Protein AF-0000000066499337 (afdb_homodimer)

Structure (mmCIF, N/CA/C/O backbone):
data_AF-0000000066499337-model_v1
#
loop_
_entity.id
_entity.type
_entity.pdbx_description
1 polymer 'Arginase/agmatinase/formiminoglutamase family protein'
#
loop_
_atom_site.group_PDB
_atom_site.id
_atom_site.type_symbol
_atom_site.label_atom_id
_atom_site.label_alt_id
_atom_site.label_comp_id
_atom_site.label_asym_id
_atom_site.label_entity_id
_atom_site.label_seq_id
_atom_site.pdbx_PDB_ins_code
_atom_site.Cartn_x
_atom_site.Cartn_y
_atom_site.Cartn_z
_atom_site.occupancy
_atom_site.B_iso_or_equiv
_atom_site.auth_seq_id
_atom_site.auth_comp_id
_atom_site.auth_asym_id
_atom_site.auth_atom_id
_atom_site.pdbx_PDB_model_num
ATOM 1 N N . MET A 1 1 ? 19.766 16.234 32.125 1 35.81 1 MET A N 1
ATOM 2 C CA . MET A 1 1 ? 18.812 16.875 31.219 1 35.81 1 MET A CA 1
ATOM 3 C C . MET A 1 1 ? 17.734 15.891 30.781 1 35.81 1 MET A C 1
ATOM 5 O O . MET A 1 1 ? 18.047 14.789 30.328 1 35.81 1 MET A O 1
ATOM 9 N N . ASP A 1 2 ? 16.547 15.922 31.297 1 52.47 2 ASP A N 1
ATOM 10 C CA . ASP A 1 2 ? 15.516 14.898 31.172 1 52.47 2 ASP A CA 1
ATOM 11 C C . ASP A 1 2 ? 15.289 14.531 29.703 1 52.47 2 ASP A C 1
ATOM 13 O O . ASP A 1 2 ? 15.234 15.406 28.844 1 52.47 2 ASP A O 1
ATOM 17 N N . LYS A 1 3 ? 15.57 13.406 29.266 1 74.75 3 LYS A N 1
ATOM 18 C CA . LYS A 1 3 ? 15.547 12.875 27.906 1 74.75 3 LYS A CA 1
ATOM 19 C C . LYS A 1 3 ? 14.211 13.156 27.234 1 74.75 3 LYS A C 1
ATOM 21 O O . LYS A 1 3 ? 13.148 12.914 27.812 1 74.75 3 LYS A O 1
ATOM 26 N N . GLU A 1 4 ? 14.125 14.164 26.219 1 89.94 4 GLU A N 1
ATOM 27 C CA . GLU A 1 4 ? 12.945 14.469 25.422 1 89.94 4 GLU A CA 1
ATOM 28 C C . GLU A 1 4 ? 12.148 13.203 25.109 1 89.94 4 GLU A C 1
ATOM 30 O O . GLU A 1 4 ? 12.719 12.195 24.688 1 89.94 4 GLU A O 1
ATOM 35 N N . LYS A 1 5 ? 10.898 13.242 25.531 1 96.12 5 LYS A N 1
ATOM 36 C CA . LYS A 1 5 ? 10.016 12.102 25.312 1 96.12 5 LYS A CA 1
ATOM 37 C C . LYS A 1 5 ? 9.219 12.273 24.016 1 96.12 5 LYS A C 1
ATOM 39 O O . LYS A 1 5 ? 8.414 13.203 23.891 1 96.12 5 LYS A O 1
ATOM 44 N N . THR A 1 6 ? 9.5 11.438 23.047 1 98 6 THR A N 1
ATOM 45 C CA . THR A 1 6 ? 8.758 11.391 21.797 1 98 6 THR A CA 1
ATOM 46 C C . THR A 1 6 ? 7.82 10.188 21.766 1 98 6 THR A C 1
ATOM 48 O O . THR A 1 6 ? 8.203 9.094 22.188 1 98 6 THR A O 1
ATOM 51 N N . ILE A 1 7 ? 6.543 10.367 21.328 1 98.62 7 ILE A N 1
ATOM 52 C CA . ILE A 1 7 ? 5.633 9.234 21.172 1 98.62 7 ILE A CA 1
ATOM 53 C C . ILE A 1 7 ? 5.078 9.195 19.75 1 98.62 7 ILE A C 1
ATOM 55 O O . ILE A 1 7 ? 5.105 10.203 19.047 1 98.62 7 ILE A O 1
ATOM 59 N N . ARG A 1 8 ? 4.656 8.07 19.375 1 98.75 8 ARG A N 1
ATOM 60 C CA . ARG A 1 8 ? 3.9 7.855 18.141 1 98.75 8 ARG A CA 1
ATOM 61 C C . ARG A 1 8 ? 2.432 7.578 18.438 1 98.75 8 ARG A C 1
ATOM 63 O O . ARG A 1 8 ? 2.111 6.887 19.406 1 98.75 8 ARG A O 1
ATOM 70 N N . ILE A 1 9 ? 1.599 8.156 17.656 1 98.94 9 ILE A N 1
ATOM 71 C CA . ILE A 1 9 ? 0.161 7.965 17.812 1 98.94 9 ILE A CA 1
ATOM 72 C C . ILE A 1 9 ? -0.431 7.434 16.5 1 98.94 9 ILE A C 1
ATOM 74 O O . ILE A 1 9 ? -0.184 7.992 15.43 1 98.94 9 ILE A O 1
ATOM 78 N N . LEU A 1 10 ? -1.048 6.316 16.594 1 98.88 10 LEU A N 1
ATOM 79 C CA . LEU A 1 10 ? -1.929 5.863 15.516 1 98.88 10 LEU A CA 1
ATOM 80 C C . LEU A 1 10 ? -3.352 6.363 15.734 1 98.88 10 LEU A C 1
ATOM 82 O O . LEU A 1 10 ? -3.994 6.012 16.719 1 98.88 10 LEU A O 1
ATOM 86 N N . TYR A 1 11 ? -3.83 7.215 14.859 1 98.94 11 TYR A N 1
ATOM 87 C CA . TYR A 1 11 ? -5.125 7.867 14.992 1 98.94 11 TYR A CA 1
ATOM 88 C C . TYR A 1 11 ? -5.992 7.609 13.766 1 98.94 11 TYR A C 1
ATOM 90 O O . TYR A 1 11 ? -6.137 8.484 12.906 1 98.94 11 TYR A O 1
ATOM 98 N N . PRO A 1 12 ? -6.648 6.395 13.68 1 98.81 12 PRO A N 1
ATOM 99 C CA . PRO A 1 12 ? -7.316 5.953 12.453 1 98.81 12 PRO A CA 1
ATOM 100 C C . PRO A 1 12 ? -8.695 6.578 12.273 1 98.81 12 PRO A C 1
ATOM 102 O O . PRO A 1 12 ? -9.656 5.875 11.945 1 98.81 12 PRO A O 1
ATOM 105 N N . GLN A 1 13 ? -8.773 7.879 12.516 1 98.75 13 GLN A N 1
ATOM 106 C CA . GLN A 1 13 ? -10.039 8.594 12.406 1 98.75 13 GLN A CA 1
ATOM 107 C C . GLN A 1 13 ? -10.484 8.703 10.953 1 98.75 13 GLN A C 1
ATOM 109 O O . GLN A 1 13 ? -9.703 9.109 10.086 1 98.75 13 GLN A O 1
ATOM 114 N N . TRP A 1 14 ? -11.719 8.281 10.695 1 98.25 14 TRP A N 1
ATOM 115 C CA . TRP A 1 14 ? -12.258 8.297 9.344 1 98.25 14 TRP A CA 1
ATOM 116 C C . TRP A 1 14 ? -13.469 9.211 9.25 1 98.25 14 TRP A C 1
ATOM 118 O O . TRP A 1 14 ? -13.836 9.664 8.164 1 98.25 14 TRP A O 1
ATOM 128 N N . GLN A 1 15 ? -14 9.578 10.305 1 97.75 15 GLN A N 1
ATOM 129 C CA . GLN A 1 15 ? -15.305 10.227 10.414 1 97.75 15 GLN A CA 1
ATOM 130 C C . GLN A 1 15 ? -15.266 11.656 9.875 1 97.75 15 GLN A C 1
ATOM 132 O O . GLN A 1 15 ? -16.203 12.109 9.234 1 97.75 15 GLN A O 1
ATOM 137 N N . GLY A 1 16 ? -14.164 12.32 10.102 1 97.25 16 GLY A N 1
ATOM 138 C CA . GLY A 1 16 ? -14.07 13.711 9.672 1 97.25 16 GLY A CA 1
ATOM 139 C C . GLY A 1 16 ? -14.195 13.875 8.172 1 97.25 16 GLY A C 1
ATOM 140 O O . GLY A 1 16 ? -14.672 14.906 7.695 1 97.25 16 GLY A O 1
ATOM 141 N N . GLY A 1 17 ? -13.672 12.875 7.445 1 96.5 17 GLY A N 1
ATOM 142 C CA . GLY A 1 17 ? -13.75 12.891 5.992 1 96.5 17 GLY A CA 1
ATOM 143 C C . GLY A 1 17 ? -14.773 11.922 5.441 1 96.5 17 GLY A C 1
ATOM 144 O O . GLY A 1 17 ? -14.984 11.859 4.227 1 96.5 17 GLY A O 1
ATOM 145 N N . ASN A 1 18 ? -15.398 11.211 6.352 1 95.88 18 ASN A N 1
ATOM 146 C CA . ASN A 1 18 ? -16.375 10.188 5.98 1 95.88 18 ASN A CA 1
ATOM 147 C C . ASN A 1 18 ? -15.828 9.273 4.887 1 95.88 18 ASN A C 1
ATOM 149 O O . ASN A 1 18 ? -16.453 9.109 3.84 1 95.88 18 ASN A O 1
ATOM 153 N N . ASN A 1 19 ? -14.719 8.742 5.125 1 96.19 19 ASN A N 1
ATOM 154 C CA . ASN A 1 19 ? -14.047 7.836 4.199 1 96.19 19 ASN A CA 1
ATOM 155 C C . ASN A 1 19 ? -13.523 6.594 4.91 1 96.19 19 ASN A C 1
ATOM 157 O O . ASN A 1 19 ? -12.648 6.688 5.77 1 96.19 19 ASN A O 1
ATOM 161 N N . ARG A 1 20 ? -14.008 5.48 4.617 1 95.81 20 ARG A N 1
ATOM 162 C CA . ARG A 1 20 ? -13.75 4.246 5.348 1 95.81 20 ARG A CA 1
ATOM 163 C C . ARG A 1 20 ? -12.336 3.738 5.074 1 95.81 20 ARG A C 1
ATOM 165 O O . ARG A 1 20 ? -11.875 2.787 5.711 1 95.81 20 ARG A O 1
ATOM 172 N N . LEU A 1 21 ? -11.617 4.402 4.125 1 97.19 21 LEU A N 1
ATOM 173 C CA . LEU A 1 21 ? -10.273 3.951 3.77 1 97.19 21 LEU A CA 1
ATOM 174 C C . LEU A 1 21 ? -9.234 4.547 4.715 1 97.19 21 LEU A C 1
ATOM 176 O O . LEU A 1 21 ? -8.094 4.078 4.762 1 97.19 21 LEU A O 1
ATOM 180 N N . TYR A 1 22 ? -9.562 5.516 5.496 1 98.5 22 TYR A N 1
ATOM 181 C CA . TYR A 1 22 ? -8.617 6.25 6.324 1 98.5 22 TYR A CA 1
ATOM 182 C C . TYR A 1 22 ? -7.965 5.336 7.355 1 98.5 22 TYR A C 1
ATOM 184 O O . TYR A 1 22 ? -6.758 5.414 7.59 1 98.5 22 TYR A O 1
ATOM 192 N N . PRO A 1 23 ? -8.734 4.434 7.98 1 98.56 23 PRO A N 1
ATOM 193 C CA . PRO A 1 23 ? -8.094 3.584 8.984 1 98.56 23 PRO A CA 1
ATOM 194 C C . PRO A 1 23 ? -6.977 2.715 8.406 1 98.56 23 PRO A C 1
ATOM 196 O O . PRO A 1 23 ? -5.879 2.652 8.961 1 98.56 23 PRO A O 1
ATOM 199 N N . LEU A 1 24 ? -7.242 2.115 7.273 1 98.5 24 LEU A N 1
ATOM 200 C CA . LEU A 1 24 ? -6.188 1.339 6.629 1 98.5 24 LEU A CA 1
ATOM 201 C C . LEU A 1 24 ? -5.012 2.23 6.246 1 98.5 24 LEU A C 1
ATOM 203 O O . LEU A 1 24 ? -3.854 1.832 6.387 1 98.5 24 LEU A O 1
ATOM 207 N N . GLY A 1 25 ? -5.344 3.412 5.746 1 98.81 25 GLY A N 1
ATOM 208 C CA . GLY A 1 25 ? -4.301 4.359 5.387 1 98.81 25 GLY A CA 1
ATOM 209 C C . GLY A 1 25 ? -3.396 4.723 6.551 1 98.81 25 GLY A C 1
ATOM 210 O O . GLY A 1 25 ? -2.174 4.766 6.398 1 98.81 25 GLY A O 1
ATOM 211 N N . SER A 1 26 ? -3.977 4.965 7.707 1 98.81 26 SER A N 1
ATOM 212 C CA . SER A 1 26 ? -3.201 5.324 8.891 1 98.81 26 SER A CA 1
ATOM 213 C C . SER A 1 26 ? -2.324 4.16 9.344 1 98.81 26 SER A C 1
ATOM 215 O O . SER A 1 26 ? -1.16 4.359 9.703 1 98.81 26 SER A O 1
ATOM 217 N N . LYS A 1 27 ? -2.887 2.971 9.328 1 98.69 27 LYS A N 1
ATOM 218 C CA . LYS A 1 27 ? -2.127 1.791 9.727 1 98.69 27 LYS A CA 1
ATOM 219 C C . LYS A 1 27 ? -0.957 1.544 8.773 1 98.69 27 LYS A C 1
ATOM 221 O O . LYS A 1 27 ? 0.135 1.173 9.211 1 98.69 27 LYS A O 1
ATOM 226 N N . LEU A 1 28 ? -1.246 1.731 7.512 1 98.88 28 LEU A N 1
ATOM 227 C CA . LEU A 1 28 ? -0.189 1.527 6.527 1 98.88 28 LEU A CA 1
ATOM 228 C C . LEU A 1 28 ? 0.902 2.582 6.676 1 98.88 28 LEU A C 1
ATOM 230 O O . LEU A 1 28 ? 2.086 2.289 6.488 1 98.88 28 LEU A O 1
ATOM 234 N N . LEU A 1 29 ? 0.504 3.816 7.012 1 98.88 29 LEU A N 1
ATOM 235 C CA . LEU A 1 29 ? 1.485 4.855 7.301 1 98.88 29 LEU A CA 1
ATOM 236 C C . LEU A 1 29 ? 2.434 4.414 8.414 1 98.88 29 LEU A C 1
ATOM 238 O O . LEU A 1 29 ? 3.652 4.52 8.273 1 98.88 29 LEU A O 1
ATOM 242 N N . GLU A 1 30 ? 1.86 3.945 9.453 1 98.81 30 GLU A N 1
ATOM 243 C CA . GLU A 1 30 ? 2.654 3.492 10.594 1 98.81 30 GLU A CA 1
ATOM 244 C C . GLU A 1 30 ? 3.551 2.32 10.211 1 98.81 30 GLU A C 1
ATOM 246 O O . GLU A 1 30 ? 4.723 2.279 10.594 1 98.81 30 GLU A O 1
ATOM 251 N N . TRP A 1 31 ? 2.986 1.416 9.422 1 98.56 31 TRP A N 1
ATOM 252 C CA . TRP A 1 31 ? 3.715 0.221 9.008 1 98.56 31 TRP A CA 1
ATOM 253 C C . TRP A 1 31 ? 4.895 0.584 8.109 1 98.56 31 TRP A C 1
ATOM 255 O O . TRP A 1 31 ? 5.938 -0.069 8.156 1 98.56 31 TRP A O 1
ATOM 265 N N . LEU A 1 32 ? 4.742 1.604 7.305 1 98.69 32 LEU A N 1
ATOM 266 C CA . LEU A 1 32 ? 5.77 2.006 6.348 1 98.69 32 LEU A CA 1
ATOM 267 C C . LEU A 1 32 ? 6.82 2.887 7.016 1 98.69 32 LEU A C 1
ATOM 269 O O . LEU A 1 32 ? 7.91 3.078 6.477 1 98.69 32 LEU A O 1
ATOM 273 N N . ALA A 1 33 ? 6.465 3.502 8.164 1 98.62 33 ALA A N 1
ATOM 274 C CA . ALA A 1 33 ? 7.398 4.387 8.852 1 98.62 33 ALA A CA 1
ATOM 275 C C . ALA A 1 33 ? 8.586 3.607 9.406 1 98.62 33 ALA A C 1
ATOM 277 O O . ALA A 1 33 ? 8.484 2.402 9.648 1 98.62 33 ALA A O 1
ATOM 278 N N . PRO A 1 34 ? 9.727 4.277 9.625 1 97.94 34 PRO A N 1
ATOM 279 C CA . PRO A 1 34 ? 10.875 3.6 10.219 1 97.94 34 PRO A CA 1
ATOM 280 C C . PRO A 1 34 ? 10.547 2.936 11.555 1 97.94 34 PRO A C 1
ATOM 282 O O . PRO A 1 34 ? 9.812 3.504 12.367 1 97.94 34 PRO A O 1
ATOM 285 N N . GLU A 1 35 ? 11.047 1.742 11.641 1 95.19 35 GLU A N 1
ATOM 286 C CA . GLU A 1 35 ? 10.891 1.077 12.93 1 95.19 35 GLU A CA 1
ATOM 287 C C . GLU A 1 35 ? 11.453 1.93 14.062 1 95.19 35 GLU A C 1
ATOM 289 O O . GLU A 1 35 ? 12.461 2.621 13.891 1 95.19 35 GLU A O 1
ATOM 294 N N . SER A 1 36 ? 10.766 1.888 15.141 1 94.5 36 SER A N 1
ATOM 295 C CA . SER A 1 36 ? 11.148 2.713 16.281 1 94.5 36 SER A CA 1
ATOM 296 C C . SER A 1 36 ? 10.805 2.027 17.609 1 94.5 36 SER A C 1
ATOM 298 O O . SER A 1 36 ? 9.859 1.233 17.672 1 94.5 36 SER A O 1
ATOM 300 N N . LYS A 1 37 ? 11.586 2.238 18.625 1 94.56 37 LYS A N 1
ATOM 301 C CA . LYS A 1 37 ? 11.289 1.729 19.969 1 94.56 37 LYS A CA 1
ATOM 302 C C . LYS A 1 37 ? 10.367 2.676 20.719 1 94.56 37 LYS A C 1
ATOM 304 O O . LYS A 1 37 ? 9.977 2.395 21.859 1 94.56 37 LYS A O 1
ATOM 309 N N . LEU A 1 38 ? 10.023 3.758 20.031 1 96.12 38 LEU A N 1
ATOM 310 C CA . LEU A 1 38 ? 9.117 4.715 20.656 1 96.12 38 LEU A CA 1
ATOM 311 C C . LEU A 1 38 ? 7.773 4.066 20.969 1 96.12 38 LEU A C 1
ATOM 313 O O . LEU A 1 38 ? 7.328 3.172 20.25 1 96.12 38 LEU A O 1
ATOM 317 N N . LYS A 1 39 ? 7.219 4.602 22.062 1 97.25 39 LYS A N 1
ATOM 318 C CA . LYS A 1 39 ? 5.887 4.133 22.422 1 97.25 39 LYS A CA 1
ATOM 319 C C . LYS A 1 39 ? 4.867 4.492 21.344 1 97.25 39 LYS A C 1
ATOM 321 O O . LYS A 1 39 ? 4.789 5.648 20.922 1 97.25 39 LYS A O 1
ATOM 326 N N . LEU A 1 40 ? 4.133 3.535 20.797 1 98.56 40 LEU A N 1
ATOM 327 C CA . LEU A 1 40 ? 3.023 3.725 19.875 1 98.56 40 LEU A CA 1
ATOM 328 C C . LEU A 1 40 ? 1.687 3.596 20.609 1 98.56 40 LEU A C 1
ATOM 330 O O . LEU A 1 40 ? 1.408 2.568 21.219 1 98.56 40 LEU A O 1
ATOM 334 N N . ILE A 1 41 ? 0.889 4.594 20.531 1 98.75 41 ILE A N 1
ATOM 335 C CA . ILE A 1 41 ? -0.408 4.594 21.203 1 98.75 41 ILE A CA 1
ATOM 336 C C . ILE A 1 41 ? -1.521 4.75 20.172 1 98.75 41 ILE A C 1
ATOM 338 O O . ILE A 1 41 ? -1.453 5.625 19.297 1 98.75 41 ILE A O 1
ATOM 342 N N . THR A 1 42 ? -2.477 3.898 20.203 1 98.75 42 THR A N 1
ATOM 343 C CA . THR A 1 42 ? -3.619 3.986 19.297 1 98.75 42 THR A CA 1
ATOM 344 C C . THR A 1 42 ? -4.777 4.727 19.969 1 98.75 42 THR A C 1
ATOM 346 O O . THR A 1 42 ? -5.207 4.363 21.062 1 98.75 42 THR A O 1
ATOM 349 N N . ILE A 1 43 ? -5.211 5.789 19.375 1 98.81 43 ILE A N 1
ATOM 350 C CA . ILE A 1 43 ? -6.418 6.469 19.828 1 98.81 43 ILE A CA 1
ATOM 351 C C . ILE A 1 43 ? -7.648 5.66 19.422 1 98.81 43 ILE A C 1
ATOM 353 O O . ILE A 1 43 ? -7.812 5.316 18.25 1 98.81 43 ILE A O 1
ATOM 357 N N . PRO A 1 44 ? -8.484 5.344 20.328 1 97.88 44 PRO A N 1
ATOM 358 C CA . PRO A 1 44 ? -9.672 4.562 19.969 1 97.88 44 PRO A CA 1
ATOM 359 C C . PRO A 1 44 ? -10.625 5.336 19.062 1 97.88 44 PRO A C 1
ATOM 361 O O . PRO A 1 44 ? -10.984 6.477 19.375 1 97.88 44 PRO A O 1
ATOM 364 N N . VAL A 1 45 ? -10.93 4.812 17.984 1 97.94 45 VAL A N 1
ATOM 365 C CA . VAL A 1 45 ? -11.898 5.336 17.031 1 97.94 45 VAL A CA 1
ATOM 366 C C . VAL A 1 45 ? -12.891 4.238 16.641 1 97.94 45 VAL A C 1
ATOM 368 O O . VAL A 1 45 ? -12.492 3.098 16.391 1 97.94 45 VAL A O 1
ATOM 371 N N . LYS A 1 46 ? -14.188 4.582 16.656 1 95.62 46 LYS A N 1
ATOM 372 C CA . LYS A 1 46 ? -15.18 3.609 16.219 1 95.62 46 LYS A CA 1
ATOM 373 C C . LYS A 1 46 ? -14.93 3.193 14.766 1 95.62 46 LYS A C 1
ATOM 375 O O . LYS A 1 46 ? -14.602 4.027 13.922 1 95.62 46 LYS A O 1
ATOM 380 N N . GLU A 1 47 ? -15.047 1.919 14.5 1 95.31 47 GLU A N 1
ATOM 381 C CA . GLU A 1 47 ? -14.859 1.425 13.141 1 95.31 47 GLU A CA 1
ATOM 382 C C . GLU A 1 47 ? -16 1.88 12.227 1 95.31 47 GLU A C 1
ATOM 384 O O . GLU A 1 47 ? -17.125 2.078 12.68 1 95.31 47 GLU A O 1
ATOM 389 N N . PRO A 1 48 ? -15.656 2.061 10.992 1 95.5 48 PRO A N 1
ATOM 390 C CA . PRO A 1 48 ? -16.766 2.354 10.078 1 95.5 48 PRO A CA 1
ATOM 391 C C . PRO A 1 48 ? -17.734 1.19 9.938 1 95.5 48 PRO A C 1
ATOM 393 O O . PRO A 1 48 ? -17.344 0.028 10.055 1 95.5 48 PRO A O 1
ATOM 396 N N . PRO A 1 49 ? -18.969 1.552 9.664 1 91.94 49 PRO A N 1
ATOM 397 C CA . PRO A 1 49 ? -19.922 0.471 9.406 1 91.94 49 PRO A CA 1
ATOM 398 C C . PRO A 1 49 ? -19.516 -0.413 8.234 1 91.94 49 PRO A C 1
ATOM 400 O O . PRO A 1 49 ? -19.047 0.091 7.211 1 91.94 49 PRO A O 1
ATOM 403 N N . ILE A 1 50 ? -19.766 -1.698 8.367 1 87.5 50 ILE A N 1
ATOM 404 C CA . ILE A 1 50 ? -19.422 -2.662 7.336 1 87.5 50 ILE A CA 1
ATOM 405 C C . ILE A 1 50 ? -20.422 -2.598 6.195 1 87.5 50 ILE A C 1
ATOM 407 O O . ILE A 1 50 ? -20.047 -2.572 5.02 1 87.5 50 ILE A O 1
ATOM 411 N N . SER A 1 51 ? -21.672 -2.461 6.59 1 91.25 51 SER A N 1
ATOM 412 C CA . SER A 1 51 ? -22.75 -2.432 5.598 1 91.25 51 SER A CA 1
ATOM 413 C C . SER A 1 51 ? -22.734 -1.126 4.809 1 91.25 51 SER A C 1
ATOM 415 O O . SER A 1 51 ? -22.625 -0.045 5.391 1 91.25 51 SER A O 1
ATOM 417 N N . GLU A 1 52 ? -22.797 -1.329 3.541 1 89.38 52 GLU A N 1
ATOM 418 C CA . GLU A 1 52 ? -22.859 -0.154 2.676 1 89.38 52 GLU A CA 1
ATOM 419 C C . GLU A 1 52 ? -24.094 0.694 2.988 1 89.38 52 GLU A C 1
ATOM 421 O O . GLU A 1 52 ? -24.031 1.924 2.934 1 89.38 52 GLU A O 1
ATOM 426 N N . LYS A 1 53 ? -25.172 -0.071 3.324 1 90.19 53 LYS A N 1
ATOM 427 C CA . LYS A 1 53 ? -26.406 0.618 3.645 1 90.19 53 LYS A CA 1
ATOM 428 C C . LYS A 1 53 ? -26.25 1.494 4.883 1 90.19 53 LYS A C 1
ATOM 430 O O . LYS A 1 53 ? -26.656 2.658 4.883 1 90.19 53 LYS A O 1
ATOM 435 N N . GLU A 1 54 ? -25.594 1 5.863 1 90.5 54 GLU A N 1
ATOM 436 C CA . GLU A 1 54 ? -25.359 1.743 7.098 1 90.5 54 GLU A CA 1
ATOM 437 C C . GLU A 1 54 ? -24.359 2.877 6.887 1 90.5 54 GLU A C 1
ATOM 439 O O . GLU A 1 54 ? -24.547 3.975 7.422 1 90.5 54 GLU A O 1
ATOM 444 N N . PHE A 1 55 ? -23.406 2.664 6.117 1 91.5 55 PHE A N 1
ATOM 445 C CA . PHE A 1 55 ? -22.375 3.666 5.891 1 91.5 55 PHE A CA 1
ATOM 446 C C . PHE A 1 55 ? -22.938 4.859 5.125 1 91.5 55 PHE A C 1
ATOM 448 O O . PHE A 1 55 ? -22.531 6 5.359 1 91.5 55 PHE A O 1
ATOM 455 N N . LYS A 1 56 ? -23.953 4.574 4.289 1 87.81 56 LYS A N 1
ATOM 456 C CA . LYS A 1 56 ? -24.531 5.637 3.471 1 87.81 56 LYS A CA 1
ATOM 457 C C . LYS A 1 56 ? -25.469 6.516 4.297 1 87.81 56 LYS A C 1
ATOM 459 O O . LYS A 1 56 ? -25.812 7.625 3.881 1 87.81 56 LYS A O 1
ATOM 464 N N . GLN A 1 57 ? -25.891 6 5.34 1 89.94 57 GLN A N 1
ATOM 465 C CA . GLN A 1 57 ? -26.703 6.801 6.246 1 89.94 57 GLN A CA 1
ATOM 466 C C . GLN A 1 57 ? -25.844 7.676 7.145 1 89.94 57 GLN A C 1
ATOM 468 O O . GLN A 1 57 ? -25.594 7.336 8.305 1 89.94 57 GLN A O 1
ATOM 473 N N . VAL A 1 58 ? -25.484 8.742 6.633 1 88.06 58 VAL A N 1
ATOM 474 C CA . VAL A 1 58 ? -24.562 9.641 7.32 1 88.06 58 VAL A CA 1
ATOM 475 C C . VAL A 1 58 ? -25.297 10.352 8.461 1 88.06 58 VAL A C 1
ATOM 477 O O . VAL A 1 58 ? -26.406 10.844 8.281 1 88.06 58 VAL A O 1
ATOM 480 N N . LYS A 1 59 ? -24.734 10.297 9.594 1 85.25 59 LYS A N 1
ATOM 481 C CA . LYS A 1 59 ? -25.25 10.984 10.773 1 85.25 59 LYS A CA 1
ATOM 482 C C . LYS A 1 59 ? -24.766 12.422 10.836 1 85.25 59 LYS A C 1
ATOM 484 O O . LYS A 1 59 ? -23.562 12.672 10.945 1 85.25 59 LYS A O 1
ATOM 489 N N . LEU A 1 60 ? -25.656 13.359 10.695 1 92.81 60 LEU A N 1
ATOM 490 C CA . LEU A 1 60 ? -25.328 14.773 10.789 1 92.81 60 LEU A CA 1
ATOM 491 C C . LEU A 1 60 ? -25.766 15.352 12.125 1 92.81 60 LEU A C 1
ATOM 493 O O . LEU A 1 60 ? -26.906 15.148 12.555 1 92.81 60 LEU A O 1
ATOM 497 N N . GLU A 1 61 ? -24.844 15.938 12.789 1 94 61 GLU A N 1
ATOM 498 C CA . GLU A 1 61 ? -25.109 16.641 14.039 1 94 61 GLU A CA 1
ATOM 499 C C . GLU A 1 61 ? -24.547 18.062 14.016 1 94 61 GLU A C 1
ATOM 501 O O . GLU A 1 61 ? -23.328 18.25 13.953 1 94 61 GLU A O 1
ATOM 506 N N . ASN A 1 62 ? -25.406 19.031 14.102 1 95.12 62 ASN A N 1
ATOM 507 C CA . ASN A 1 62 ? -25.016 20.438 14.031 1 95.12 62 ASN A CA 1
ATOM 508 C C . ASN A 1 62 ? -24.172 20.719 12.805 1 95.12 62 ASN A C 1
ATOM 510 O O . ASN A 1 62 ? -23.125 21.375 12.906 1 95.12 62 ASN A O 1
ATOM 514 N N . GLY A 1 63 ? -24.516 20.141 11.75 1 96 63 GLY A N 1
ATOM 515 C CA . GLY A 1 63 ? -23.922 20.438 10.461 1 96 63 GLY A CA 1
ATOM 516 C C . GLY A 1 63 ? -22.641 19.656 10.188 1 96 63 GLY A C 1
ATOM 517 O O . GLY A 1 63 ? -22 19.844 9.156 1 96 63 GLY A O 1
ATOM 518 N N . ILE A 1 64 ? -22.25 18.734 11.094 1 97.69 64 ILE A N 1
ATOM 519 C CA . ILE A 1 64 ? -21 18 10.938 1 97.69 64 ILE A CA 1
ATOM 520 C C . ILE A 1 64 ? -21.281 16.5 10.992 1 97.69 64 ILE A C 1
ATOM 522 O O . ILE A 1 64 ? -22.016 16.031 11.867 1 97.69 64 ILE A O 1
ATOM 526 N N . VAL A 1 65 ? -20.703 15.781 10.062 1 96.88 65 VAL A N 1
ATOM 527 C CA . VAL A 1 65 ? -20.859 14.328 10.031 1 96.88 65 VAL A CA 1
ATOM 528 C C . VAL A 1 65 ? -20.125 13.695 11.203 1 96.88 65 VAL A C 1
ATOM 530 O O . VAL A 1 65 ? -18.969 14.039 11.477 1 96.88 65 VAL A O 1
ATOM 533 N N . TYR A 1 66 ? -20.781 12.82 12.023 1 96.38 66 TYR A N 1
ATOM 534 C CA . TYR A 1 66 ? -20.234 12.023 13.109 1 96.38 66 TYR A CA 1
ATOM 535 C C . TYR A 1 66 ? -19.625 12.914 14.188 1 96.38 66 TYR A C 1
ATOM 537 O O . TYR A 1 66 ? -18.594 12.578 14.773 1 96.38 66 TYR A O 1
ATOM 545 N N . ARG A 1 67 ? -20.203 14.047 14.391 1 96.5 67 ARG A N 1
ATOM 546 C CA . ARG A 1 67 ? -19.672 15.055 15.305 1 96.5 67 ARG A CA 1
ATOM 547 C C . ARG A 1 67 ? -19.438 14.469 16.688 1 96.5 67 ARG A C 1
ATOM 549 O O . ARG A 1 67 ? -18.375 14.664 17.281 1 96.5 67 ARG A O 1
ATOM 556 N N . LYS A 1 68 ? -20.375 13.758 17.203 1 95.94 68 LYS A N 1
ATOM 557 C CA . LYS A 1 68 ? -20.281 13.203 18.547 1 95.94 68 LYS A CA 1
ATOM 558 C C . LYS A 1 68 ? -19.109 12.227 18.656 1 95.94 68 LYS A C 1
ATOM 560 O O . LYS A 1 68 ? -18.344 12.273 19.625 1 95.94 68 LYS A O 1
ATOM 565 N N . ASP A 1 69 ? -18.984 11.312 17.703 1 96.75 69 ASP A N 1
ATOM 566 C CA . ASP A 1 69 ? -17.891 10.344 17.703 1 96.75 69 ASP A CA 1
ATOM 567 C C . ASP A 1 69 ? -16.547 11.039 17.641 1 96.75 69 ASP A C 1
ATOM 569 O O . ASP A 1 69 ? -15.594 10.625 18.312 1 96.75 69 ASP A O 1
ATOM 573 N N . ILE A 1 70 ? -16.484 12.109 16.844 1 97.62 70 ILE A N 1
ATOM 574 C CA . ILE A 1 70 ? -15.266 12.875 16.656 1 97.62 70 ILE A CA 1
ATOM 575 C C . ILE A 1 70 ? -14.875 13.555 17.984 1 97.62 70 ILE A C 1
ATOM 577 O O . ILE A 1 70 ? -13.719 13.477 18.406 1 97.62 70 ILE A O 1
ATOM 581 N N . ILE A 1 71 ? -15.82 14.164 18.609 1 97.69 71 ILE A N 1
ATOM 582 C CA . ILE A 1 71 ? -15.578 14.867 19.859 1 97.69 71 ILE A CA 1
ATOM 583 C C . ILE A 1 71 ? -15.109 13.883 20.938 1 97.69 71 ILE A C 1
ATOM 585 O O . ILE A 1 71 ? -14.148 14.156 21.656 1 97.69 71 ILE A O 1
ATOM 589 N N . GLU A 1 72 ? -15.719 12.727 20.984 1 97.56 72 GLU A N 1
ATOM 590 C CA . GLU A 1 72 ? -15.336 11.695 21.938 1 97.56 72 GLU A CA 1
ATOM 591 C C . GLU A 1 72 ? -13.898 11.242 21.703 1 97.56 72 GLU A C 1
ATOM 593 O O . GLU A 1 72 ? -13.133 11.07 22.656 1 97.56 72 GLU A O 1
ATOM 598 N N . SER A 1 73 ? -13.547 11.047 20.5 1 97.81 73 SER A N 1
ATOM 599 C CA . SER A 1 73 ? -12.188 10.633 20.156 1 97.81 73 SER A CA 1
ATOM 600 C C . SER A 1 73 ? -11.18 11.711 20.516 1 97.81 73 SER A C 1
ATOM 602 O O . SER A 1 73 ? -10.07 11.406 20.969 1 97.81 73 SER A O 1
ATOM 604 N N . MET A 1 74 ? -11.5 12.977 20.312 1 98.25 74 MET A N 1
ATOM 605 C CA . MET A 1 74 ? -10.609 14.086 20.609 1 98.25 74 MET A CA 1
ATOM 606 C C . MET A 1 74 ? -10.383 14.203 22.125 1 98.25 74 MET A C 1
ATOM 608 O O . MET A 1 74 ? -9.258 14.445 22.562 1 98.25 74 MET A O 1
ATOM 612 N N . ILE A 1 75 ? -11.438 14 22.859 1 98.06 75 ILE A N 1
ATOM 613 C CA . ILE A 1 75 ? -11.336 14.047 24.312 1 98.06 75 ILE A CA 1
ATOM 614 C C . ILE A 1 75 ? -10.43 12.922 24.797 1 98.06 75 ILE A C 1
ATOM 616 O O . ILE A 1 75 ? -9.57 13.141 25.656 1 98.06 75 ILE A O 1
ATOM 620 N N . GLU A 1 76 ? -10.617 11.758 24.219 1 98.38 76 GLU A N 1
ATOM 621 C CA . GLU A 1 76 ? -9.773 10.625 24.578 1 98.38 76 GLU A CA 1
ATOM 622 C C . GLU A 1 76 ? -8.32 10.859 24.188 1 98.38 76 GLU A C 1
ATOM 624 O O . GLU A 1 76 ? -7.398 10.523 24.938 1 98.38 76 GLU A O 1
ATOM 629 N N . ALA A 1 77 ? -8.094 11.398 23.047 1 98.69 77 ALA A N 1
ATOM 630 C CA . ALA A 1 77 ? -6.746 11.719 22.594 1 98.69 77 ALA A CA 1
ATOM 631 C C . ALA A 1 77 ? -6.062 12.68 23.562 1 98.69 77 ALA A C 1
ATOM 633 O O . ALA A 1 77 ? -4.895 12.492 23.922 1 98.69 77 ALA A O 1
ATOM 634 N N . ARG A 1 78 ? -6.777 13.688 24.016 1 98.25 78 ARG A N 1
ATOM 635 C CA . ARG A 1 78 ? -6.234 14.648 24.969 1 98.25 78 ARG A CA 1
ATOM 636 C C . ARG A 1 78 ? -5.812 13.969 26.266 1 98.25 78 ARG A C 1
ATOM 638 O O . ARG A 1 78 ? -4.719 14.219 26.781 1 98.25 78 ARG A O 1
ATOM 645 N N . LYS A 1 79 ? -6.719 13.133 26.734 1 98.38 79 LYS A N 1
ATOM 646 C CA . LYS A 1 79 ? -6.434 12.414 27.969 1 98.38 79 LYS A CA 1
ATOM 647 C C . LYS A 1 79 ? -5.168 11.578 27.844 1 98.38 79 LYS A C 1
ATOM 649 O O . LYS A 1 79 ? -4.309 11.594 28.719 1 98.38 79 LYS A O 1
ATOM 654 N N . ILE A 1 80 ? -5.062 10.867 26.75 1 98.62 80 ILE A N 1
ATOM 655 C CA . ILE A 1 80 ? -3.932 9.977 26.516 1 98.62 80 ILE A CA 1
ATOM 656 C C . ILE A 1 80 ? -2.645 10.789 26.422 1 98.62 80 ILE A C 1
ATOM 658 O O . ILE A 1 80 ? -1.639 10.453 27.047 1 98.62 80 ILE A O 1
ATOM 662 N N . ILE A 1 81 ? -2.682 11.883 25.703 1 98.69 81 ILE A N 1
ATOM 663 C CA . ILE A 1 81 ? -1.497 12.711 25.484 1 98.69 81 ILE A CA 1
ATOM 664 C C . ILE A 1 81 ? -1.07 13.359 26.797 1 98.69 81 ILE A C 1
ATOM 666 O O . ILE A 1 81 ? 0.118 13.391 27.125 1 98.69 81 ILE A O 1
ATOM 670 N N . GLU A 1 82 ? -2.027 13.875 27.562 1 97.81 82 GLU A N 1
ATOM 671 C CA . GLU A 1 82 ? -1.722 14.477 28.859 1 97.81 82 GLU A CA 1
ATOM 672 C C . GLU A 1 82 ? -1.052 13.469 29.797 1 97.81 82 GLU A C 1
ATOM 674 O O . GLU A 1 82 ? -0.081 13.805 30.469 1 97.81 82 GLU A O 1
ATOM 679 N N . ASN A 1 83 ? -1.597 12.258 29.766 1 98.31 83 ASN A N 1
ATOM 680 C CA . ASN A 1 83 ? -1.032 11.211 30.609 1 98.31 83 ASN A CA 1
ATOM 681 C C . ASN A 1 83 ? 0.403 10.883 30.219 1 98.31 83 ASN A C 1
ATOM 683 O O . ASN A 1 83 ? 1.251 10.641 31.078 1 98.31 83 ASN A O 1
ATOM 687 N N . GLU A 1 84 ? 0.682 10.891 28.984 1 98.12 84 GLU A N 1
ATOM 688 C CA . GLU A 1 84 ? 2.008 10.547 28.469 1 98.12 84 GLU A CA 1
ATOM 689 C C . GLU A 1 84 ? 2.977 11.719 28.641 1 98.12 84 GLU A C 1
ATOM 691 O O . GLU A 1 84 ? 4.184 11.516 28.766 1 98.12 84 GLU A O 1
ATOM 696 N N . ASN A 1 85 ? 2.496 12.969 28.594 1 98.25 85 ASN A N 1
ATOM 697 C CA . ASN A 1 85 ? 3.262 14.203 28.75 1 98.25 85 ASN A CA 1
ATOM 698 C C . ASN A 1 85 ? 4.453 14.242 27.797 1 98.25 85 ASN A C 1
ATOM 700 O O . ASN A 1 85 ? 5.594 14.414 28.234 1 98.25 85 ASN A O 1
ATOM 704 N N . PRO A 1 86 ? 4.191 14.047 26.484 1 98.5 86 PRO A N 1
ATOM 705 C CA . PRO A 1 86 ? 5.305 14 25.547 1 98.5 86 PRO A CA 1
ATOM 706 C C . PRO A 1 86 ? 5.848 15.383 25.203 1 98.5 86 PRO A C 1
ATOM 708 O O . PRO A 1 86 ? 5.121 16.375 25.297 1 98.5 86 PRO A O 1
ATOM 711 N N . ASP A 1 87 ? 7.129 15.422 24.781 1 98.25 87 ASP A N 1
ATOM 712 C CA . ASP A 1 87 ? 7.75 16.625 24.25 1 98.25 87 ASP A CA 1
ATOM 713 C C . ASP A 1 87 ? 7.594 16.703 22.734 1 98.25 87 ASP A C 1
ATOM 715 O O . ASP A 1 87 ? 7.613 17.781 22.156 1 98.25 87 ASP A O 1
ATOM 719 N N . LYS A 1 88 ? 7.477 15.555 22.031 1 98.56 88 LYS A N 1
ATOM 720 C CA . LYS A 1 88 ? 7.277 15.445 20.594 1 98.56 88 LYS A CA 1
ATOM 721 C C . LYS A 1 88 ? 6.25 14.367 20.25 1 98.56 88 LYS A C 1
ATOM 723 O O . LYS A 1 88 ? 6.125 13.383 20.969 1 98.56 88 LYS A O 1
ATOM 728 N N . ILE A 1 89 ? 5.52 14.562 19.188 1 98.81 89 ILE A N 1
ATOM 729 C CA . ILE A 1 89 ? 4.473 13.617 18.797 1 98.81 89 ILE A CA 1
ATOM 730 C C . ILE A 1 89 ? 4.52 13.391 17.281 1 98.81 89 ILE A C 1
ATOM 732 O O . ILE A 1 89 ? 4.617 14.336 16.5 1 98.81 89 ILE A O 1
ATOM 736 N N . VAL A 1 90 ? 4.551 12.172 16.875 1 98.88 90 VAL A N 1
ATOM 737 C CA . VAL A 1 90 ? 4.281 11.781 15.5 1 98.88 90 VAL A CA 1
ATOM 738 C C . VAL A 1 90 ? 2.904 11.125 15.406 1 98.88 90 VAL A C 1
ATOM 740 O O . VAL A 1 90 ? 2.592 10.211 16.172 1 98.88 90 VAL A O 1
ATOM 743 N N . VAL A 1 91 ? 2.094 11.656 14.516 1 98.94 91 VAL A N 1
ATOM 744 C CA . VAL A 1 91 ? 0.739 11.133 14.367 1 98.94 91 VAL A CA 1
ATOM 745 C C . VAL A 1 91 ? 0.583 10.484 12.992 1 98.94 91 VAL A C 1
ATOM 747 O O . VAL A 1 91 ? 0.765 11.141 11.961 1 98.94 91 VAL A O 1
ATOM 750 N N . PHE A 1 92 ? 0.317 9.219 12.992 1 98.94 92 PHE A N 1
ATOM 751 C CA . PHE A 1 92 ? -0.204 8.547 11.805 1 98.94 92 PHE A CA 1
ATOM 752 C C . PHE A 1 92 ? -1.727 8.609 11.773 1 98.94 92 PHE A C 1
ATOM 754 O O . PHE A 1 92 ? -2.396 7.82 12.445 1 98.94 92 PHE A O 1
ATOM 761 N N . GLY A 1 93 ? -2.23 9.5 10.938 1 98.81 93 GLY A N 1
ATOM 762 C CA . GLY A 1 93 ? -3.641 9.844 11.023 1 98.81 93 GLY A CA 1
ATOM 763 C C . GLY A 1 93 ? -4.449 9.367 9.836 1 98.81 93 GLY A C 1
ATOM 764 O O . GLY A 1 93 ? -3.887 9.039 8.789 1 98.81 93 GLY A O 1
ATOM 765 N N . GLY A 1 94 ? -5.77 9.297 10.047 1 98.75 94 GLY A N 1
ATOM 766 C CA . GLY A 1 94 ? -6.711 9.109 8.961 1 98.75 94 GLY A CA 1
ATOM 767 C C . GLY A 1 94 ? -7.055 10.391 8.234 1 98.75 94 GLY A C 1
ATOM 768 O O . GLY A 1 94 ? -6.414 10.742 7.238 1 98.75 94 GLY A O 1
ATOM 769 N N . ASP A 1 95 ? -7.945 11.141 8.844 1 98.62 95 ASP A N 1
ATOM 770 C CA . ASP A 1 95 ? -8.297 12.414 8.227 1 98.62 95 ASP A CA 1
ATOM 771 C C . ASP A 1 95 ? -7.551 13.57 8.891 1 98.62 95 ASP A C 1
ATOM 773 O O . ASP A 1 95 ? -6.84 13.367 9.883 1 98.62 95 ASP A O 1
ATOM 777 N N . CYS A 1 96 ? -7.68 14.766 8.453 1 98.81 96 CYS A N 1
ATOM 778 C CA . CYS A 1 96 ? -6.855 15.898 8.852 1 98.81 96 CYS A CA 1
ATOM 779 C C . CYS A 1 96 ? -7.207 16.375 10.258 1 98.81 96 CYS A C 1
ATOM 781 O O . CYS A 1 96 ? -6.398 17.031 10.914 1 98.81 96 CYS A O 1
ATOM 783 N N . LEU A 1 97 ? -8.352 16.047 10.758 1 98.69 97 LEU A N 1
ATOM 784 C CA . LEU A 1 97 ? -8.805 16.562 12.039 1 98.69 97 LEU A CA 1
ATOM 785 C C . LEU A 1 97 ? -7.945 16.016 13.18 1 98.69 97 LEU A C 1
ATOM 787 O O . LEU A 1 97 ? -7.887 16.609 14.258 1 98.69 97 LEU A O 1
ATOM 791 N N . VAL A 1 98 ? -7.211 14.945 12.906 1 98.81 98 VAL A N 1
ATOM 792 C CA . VAL A 1 98 ? -6.434 14.273 13.945 1 98.81 98 VAL A CA 1
ATOM 793 C C . VAL A 1 98 ? -5.312 15.195 14.422 1 98.81 98 VAL A C 1
ATOM 795 O O . VAL A 1 98 ? -4.738 14.977 15.492 1 98.81 98 VAL A O 1
ATOM 798 N N . SER A 1 99 ? -4.984 16.203 13.703 1 98.81 99 SER A N 1
ATOM 799 C CA . SER A 1 99 ? -3.869 17.094 14.023 1 98.81 99 SER A CA 1
ATOM 800 C C . SER A 1 99 ? -4.223 18.047 15.164 1 98.81 99 SER A C 1
ATOM 802 O O . SER A 1 99 ? -3.336 18.578 15.836 1 98.81 99 SER A O 1
ATOM 804 N N . GLN A 1 100 ? -5.504 18.266 15.453 1 98.62 100 GLN A N 1
ATOM 805 C CA . GLN A 1 100 ? -5.945 19.375 16.281 1 98.62 100 GLN A CA 1
ATOM 806 C C . GLN A 1 100 ? -5.441 19.219 17.719 1 98.62 100 GLN A C 1
ATOM 808 O O . GLN A 1 100 ? -4.781 20.125 18.25 1 98.62 100 GLN A O 1
ATOM 813 N N . ILE A 1 101 ? -5.645 18.078 18.297 1 98.62 101 ILE A N 1
ATOM 814 C CA . ILE A 1 101 ? -5.367 17.922 19.719 1 98.62 101 ILE A CA 1
ATOM 815 C C . ILE A 1 101 ? -3.861 17.797 19.938 1 98.62 101 ILE A C 1
ATOM 817 O O . ILE A 1 101 ? -3.307 18.453 20.828 1 98.62 101 ILE A O 1
ATOM 821 N N . PRO A 1 102 ? -3.141 17 19.094 1 98.75 102 PRO A N 1
ATOM 822 C CA . PRO A 1 102 ? -1.685 16.969 19.25 1 98.75 102 PRO A CA 1
ATOM 823 C C . PRO A 1 102 ? -1.046 18.344 19.109 1 98.75 102 PRO A C 1
ATOM 825 O O . PRO A 1 102 ? -0.134 18.703 19.859 1 98.75 102 PRO A O 1
ATOM 828 N N . PHE A 1 103 ? -1.527 19.156 18.156 1 98.69 103 PHE A N 1
ATOM 829 C CA . PHE A 1 103 ? -0.99 20.5 17.969 1 98.69 103 PHE A CA 1
ATOM 830 C C . PHE A 1 103 ? -1.281 21.375 19.172 1 98.69 103 PHE A C 1
ATOM 832 O O . PHE A 1 103 ? -0.414 22.125 19.625 1 98.69 103 PHE A O 1
ATOM 839 N N . ASP A 1 104 ? -2.482 21.234 19.672 1 97.94 104 ASP A N 1
ATOM 840 C CA . ASP A 1 104 ? -2.857 22 20.844 1 97.94 104 ASP A CA 1
ATOM 841 C C . ASP A 1 104 ? -1.945 21.672 22.031 1 97.94 104 ASP A C 1
ATOM 843 O O . ASP A 1 104 ? -1.426 22.578 22.688 1 97.94 104 ASP A O 1
ATOM 847 N N . TRP A 1 105 ? -1.723 20.422 22.281 1 97.88 105 TRP A N 1
ATOM 848 C CA . TRP A 1 105 ? -0.872 19.969 23.375 1 97.88 105 TRP A CA 1
ATOM 849 C C . TRP A 1 105 ? 0.542 20.531 23.219 1 97.88 105 TRP A C 1
ATOM 851 O O . TRP A 1 105 ? 1.107 21.078 24.172 1 97.88 105 TRP A O 1
ATOM 861 N N . ILE A 1 106 ? 1.082 20.406 22.031 1 97.62 106 ILE A N 1
ATOM 862 C CA . ILE A 1 106 ? 2.48 20.766 21.828 1 97.62 106 ILE A CA 1
ATOM 863 C C . ILE A 1 106 ? 2.646 22.281 21.984 1 97.62 106 ILE A C 1
ATOM 865 O O . ILE A 1 106 ? 3.676 22.75 22.469 1 97.62 106 ILE A O 1
ATOM 869 N N . ASN A 1 107 ? 1.615 22.984 21.484 1 96.75 107 ASN A N 1
ATOM 870 C CA . ASN A 1 107 ? 1.666 24.438 21.641 1 96.75 107 ASN A CA 1
ATOM 871 C C . ASN A 1 107 ? 1.719 24.828 23.109 1 96.75 107 ASN A C 1
ATOM 873 O O . ASN A 1 107 ? 2.496 25.703 23.5 1 96.75 107 ASN A O 1
ATOM 877 N N . GLU A 1 108 ? 0.895 24.172 23.906 1 95.31 108 GLU A N 1
ATOM 878 C CA . GLU A 1 108 ? 0.911 24.406 25.359 1 95.31 108 GLU A CA 1
ATOM 879 C C . GLU A 1 108 ? 2.262 24.031 25.953 1 95.31 108 GLU A C 1
ATOM 881 O O . GLU A 1 108 ? 2.809 24.781 26.766 1 95.31 108 GLU A O 1
ATOM 886 N N . LYS A 1 109 ? 2.768 22.953 25.578 1 95.19 109 LYS A N 1
ATOM 887 C CA . LYS A 1 109 ? 4.031 22.422 26.094 1 95.19 109 LYS A CA 1
ATOM 888 C C . LYS A 1 109 ? 5.172 23.406 25.844 1 95.19 109 LYS A C 1
ATOM 890 O O . LYS A 1 109 ? 6.086 23.516 26.672 1 95.19 109 LYS A O 1
ATOM 895 N N . TYR A 1 110 ? 5.09 24.109 24.75 1 96.31 110 TYR A N 1
ATOM 896 C CA . TYR A 1 110 ? 6.172 25.016 24.359 1 96.31 110 TYR A CA 1
ATOM 897 C C . TYR A 1 110 ? 5.742 26.469 24.5 1 96.31 110 TYR A C 1
ATOM 899 O O . TYR A 1 110 ? 6.105 27.312 23.688 1 96.31 110 TYR A O 1
ATOM 907 N N . ASN A 1 111 ? 4.914 26.797 25.469 1 93.38 111 ASN A N 1
ATOM 908 C CA . ASN A 1 111 ? 4.531 28.125 25.922 1 93.38 111 ASN A CA 1
ATOM 909 C C . ASN A 1 111 ? 3.889 28.938 24.812 1 93.38 111 ASN A C 1
ATOM 911 O O . ASN A 1 111 ? 4.18 30.125 24.656 1 93.38 111 ASN A O 1
ATOM 915 N N . ASN A 1 112 ? 3.119 28.234 23.922 1 91.62 112 ASN A N 1
ATOM 916 C CA . ASN A 1 112 ? 2.346 28.859 22.844 1 91.62 112 ASN A CA 1
ATOM 917 C C . ASN A 1 112 ? 3.246 29.562 21.844 1 91.62 112 ASN A C 1
ATOM 919 O O . ASN A 1 112 ? 2.924 30.656 21.375 1 91.62 112 ASN A O 1
ATOM 923 N N . ASN A 1 113 ? 4.406 29.047 21.688 1 92.12 113 ASN A N 1
ATOM 924 C CA . ASN A 1 113 ? 5.398 29.578 20.766 1 92.12 113 ASN A CA 1
ATOM 925 C C . ASN A 1 113 ? 5.777 28.562 19.688 1 92.12 113 ASN A C 1
ATOM 927 O O . ASN A 1 113 ? 6.961 28.328 19.438 1 92.12 113 ASN A O 1
ATOM 931 N N . VAL A 1 114 ? 4.789 27.875 19.188 1 97.56 114 VAL A N 1
ATOM 932 C CA . VAL A 1 114 ? 4.992 26.875 18.141 1 97.56 114 VAL A CA 1
ATOM 933 C C . VAL A 1 114 ? 4.41 27.391 16.828 1 97.56 114 VAL A C 1
ATOM 935 O O . VAL A 1 114 ? 3.301 27.922 16.797 1 97.56 114 VAL A O 1
ATOM 938 N N . GLY A 1 115 ? 5.219 27.375 15.719 1 98.5 115 GLY A N 1
ATOM 939 C CA . GLY A 1 115 ? 4.684 27.625 14.391 1 98.5 115 GLY A CA 1
ATOM 940 C C . GLY A 1 115 ? 3.979 26.422 13.805 1 98.5 115 GLY A C 1
ATOM 941 O O . GLY A 1 115 ? 4.211 25.281 14.227 1 98.5 115 GLY A O 1
ATOM 942 N N . ILE A 1 116 ? 3.062 26.641 12.883 1 98.81 116 ILE A N 1
ATOM 943 C CA . ILE A 1 116 ? 2.402 25.578 12.141 1 98.81 116 ILE A CA 1
ATOM 944 C C . ILE A 1 116 ? 2.752 25.688 10.656 1 98.81 116 ILE A C 1
ATOM 946 O O . ILE A 1 116 ? 2.486 26.703 10.023 1 98.81 116 ILE A O 1
ATOM 950 N N . LEU A 1 117 ? 3.443 24.688 10.164 1 98.94 117 LEU A N 1
ATOM 951 C CA . LEU A 1 117 ? 3.545 24.516 8.727 1 98.94 117 LEU A CA 1
ATOM 952 C C . LEU A 1 117 ? 2.465 23.562 8.219 1 98.94 117 LEU A C 1
ATOM 954 O O . LEU A 1 117 ? 2.459 22.375 8.57 1 98.94 117 LEU A O 1
ATOM 958 N N . TRP A 1 118 ? 1.529 24.078 7.434 1 98.94 118 TRP A N 1
ATOM 959 C CA . TRP A 1 118 ? 0.371 23.344 6.934 1 98.94 118 TRP A CA 1
ATOM 960 C C . TRP A 1 118 ? 0.587 22.906 5.488 1 98.94 118 TRP A C 1
ATOM 962 O O . TRP A 1 118 ? 0.184 23.594 4.555 1 98.94 118 TRP A O 1
ATOM 972 N N . LEU A 1 119 ? 1.216 21.719 5.32 1 98.94 119 LEU A N 1
ATOM 973 C CA . LEU A 1 119 ? 1.438 21.156 3.996 1 98.94 119 LEU A CA 1
ATOM 974 C C . LEU A 1 119 ? 0.173 20.469 3.475 1 98.94 119 LEU A C 1
ATOM 976 O O . LEU A 1 119 ? -0.117 19.328 3.834 1 98.94 119 LEU A O 1
ATOM 980 N N . ASP A 1 120 ? -0.52 21.172 2.65 1 98.88 120 ASP A N 1
ATOM 981 C CA . ASP A 1 120 ? -1.853 20.781 2.205 1 98.88 120 ASP A CA 1
ATOM 982 C C . ASP A 1 120 ? -2.264 21.547 0.952 1 98.88 120 ASP A C 1
ATOM 984 O O . ASP A 1 120 ? -1.917 22.719 0.793 1 98.88 120 ASP A O 1
ATOM 988 N N . THR A 1 121 ? -2.945 20.844 0.103 1 98.75 121 THR A N 1
ATOM 989 C CA . THR A 1 121 ? -3.525 21.516 -1.059 1 98.75 121 THR A CA 1
ATOM 990 C C . THR A 1 121 ? -4.676 22.422 -0.642 1 98.75 121 THR A C 1
ATOM 992 O O . THR A 1 121 ? -4.988 23.406 -1.335 1 98.75 121 THR A O 1
ATOM 995 N N . HIS A 1 122 ? -5.312 22.188 0.458 1 98.56 122 HIS A N 1
ATOM 996 C CA . HIS A 1 122 ? -6.527 22.875 0.895 1 98.56 122 HIS A CA 1
ATOM 997 C C . HIS A 1 122 ? -6.293 23.641 2.186 1 98.56 122 HIS A C 1
ATOM 999 O O . HIS A 1 122 ? -5.426 23.281 2.984 1 98.56 122 HIS A O 1
ATOM 1005 N N . PRO A 1 123 ? -7.105 24.641 2.406 1 98.5 123 PRO A N 1
ATOM 1006 C CA . PRO A 1 123 ? -6.82 25.531 3.537 1 98.5 123 PRO A CA 1
ATOM 1007 C C . PRO A 1 123 ? -7.383 25 4.855 1 98.5 123 PRO A C 1
ATOM 1009 O O . PRO A 1 123 ? -6.934 25.406 5.93 1 98.5 123 PRO A O 1
ATOM 1012 N N . ASP A 1 124 ? -8.375 24.156 4.801 1 98.56 124 ASP A N 1
ATOM 1013 C CA . ASP A 1 124 ? -8.984 23.562 5.98 1 98.56 124 ASP A CA 1
ATOM 1014 C C . ASP A 1 124 ? -9.484 24.625 6.945 1 98.56 124 ASP A C 1
ATOM 1016 O O . ASP A 1 124 ? -9.242 24.547 8.156 1 98.56 124 ASP A O 1
ATOM 1020 N N . VAL A 1 125 ? -10.188 25.641 6.391 1 98.44 125 VAL A N 1
ATOM 1021 C CA . VAL A 1 125 ? -10.719 26.719 7.219 1 98.44 125 VAL A CA 1
ATOM 1022 C C . VAL A 1 125 ? -12.227 26.828 7.016 1 98.44 125 VAL A C 1
ATOM 1024 O O . VAL A 1 125 ? -12.812 27.891 7.219 1 98.44 125 VAL A O 1
ATOM 1027 N N . LYS A 1 126 ? -12.836 25.719 6.578 1 98 126 LYS A N 1
ATOM 1028 C CA . LYS A 1 126 ? -14.281 25.688 6.414 1 98 126 LYS A CA 1
ATOM 1029 C C . LYS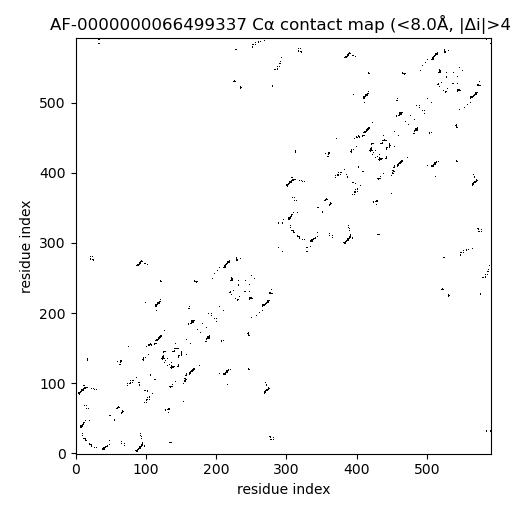 A 1 126 ? -14.992 25.703 7.77 1 98 126 LYS A C 1
ATOM 1031 O O . LYS A 1 126 ? -14.359 25.484 8.805 1 98 126 LYS A O 1
ATOM 1036 N N . THR A 1 127 ? -16.281 26.062 7.691 1 97.25 127 THR A N 1
ATOM 1037 C CA . THR A 1 127 ? -17.188 26 8.836 1 97.25 127 THR A CA 1
ATOM 1038 C C . THR A 1 127 ? -18.344 25.062 8.547 1 97.25 127 THR A C 1
ATOM 1040 O O . THR A 1 127 ? -18.562 24.641 7.406 1 97.25 127 THR A O 1
ATOM 1043 N N . PRO A 1 128 ? -19.109 24.703 9.633 1 97 128 PRO A N 1
ATOM 1044 C CA . PRO A 1 128 ? -20.266 23.828 9.391 1 97 128 PRO A CA 1
ATOM 1045 C C . PRO A 1 128 ? -21.297 24.469 8.469 1 97 128 PRO A C 1
ATOM 1047 O O . PRO A 1 128 ? -22.156 23.766 7.918 1 97 128 PRO A O 1
ATOM 1050 N N . ASN A 1 129 ? -21.25 25.75 8.195 1 96.56 129 ASN A N 1
ATOM 1051 C CA . ASN A 1 129 ? -22.141 26.438 7.27 1 96.56 129 ASN A CA 1
ATOM 1052 C C . ASN A 1 129 ? -21.75 26.172 5.816 1 96.56 129 ASN A C 1
ATOM 1054 O O . ASN A 1 129 ? -22.562 26.344 4.906 1 96.56 129 ASN A O 1
ATOM 1058 N N . ASP A 1 130 ? -20.547 25.766 5.598 1 96.25 130 ASP A N 1
ATOM 1059 C CA . ASP A 1 130 ? -20.016 25.672 4.242 1 96.25 130 ASP A CA 1
ATOM 1060 C C . ASP A 1 130 ? -19.812 24.219 3.828 1 96.25 130 ASP A C 1
ATOM 1062 O O . ASP A 1 130 ? -19.812 23.906 2.637 1 96.25 130 ASP A O 1
ATOM 1066 N N . TYR A 1 131 ? -19.625 23.406 4.805 1 96.19 131 TYR A N 1
ATOM 1067 C CA . TYR A 1 131 ? -19.25 22.031 4.531 1 96.19 131 TYR A CA 1
ATOM 1068 C C . TYR A 1 131 ? -19.547 21.141 5.734 1 96.19 131 TYR A C 1
ATOM 1070 O O . TYR A 1 131 ? -19.469 21.578 6.879 1 96.19 131 TYR A O 1
ATOM 1078 N N . THR A 1 132 ? -19.844 19.875 5.477 1 97.56 132 THR A N 1
ATOM 1079 C CA . THR A 1 132 ? -20.297 19 6.559 1 97.56 132 THR A CA 1
ATOM 1080 C C . THR A 1 132 ? -19.141 18.188 7.129 1 97.56 132 THR A C 1
ATOM 1082 O O . THR A 1 132 ? -19.25 17.625 8.219 1 97.56 132 THR A O 1
ATOM 1085 N N . ASN A 1 133 ? -18.031 18.016 6.383 1 97.69 133 ASN A N 1
ATOM 1086 C CA . ASN A 1 133 ? -16.922 17.203 6.824 1 97.69 133 ASN A CA 1
ATOM 1087 C C . ASN A 1 133 ? -15.898 18.016 7.617 1 97.69 133 ASN A C 1
ATOM 1089 O O . ASN A 1 133 ? -15.312 18.969 7.094 1 97.69 133 ASN A O 1
ATOM 1093 N N . SER A 1 134 ? -15.57 17.609 8.82 1 98 134 SER A N 1
ATOM 1094 C CA . SER A 1 134 ? -14.789 18.406 9.766 1 98 134 SER A CA 1
ATOM 1095 C C . SER A 1 134 ? -13.305 18.344 9.438 1 98 134 SER A C 1
ATOM 1097 O O . SER A 1 134 ? -12.523 19.156 9.945 1 98 134 SER A O 1
ATOM 1099 N N . HIS A 1 135 ? -12.891 17.375 8.602 1 98.12 135 HIS A N 1
ATOM 1100 C CA . HIS A 1 135 ? -11.477 17.328 8.242 1 98.12 135 HIS A CA 1
ATOM 1101 C C . HIS A 1 135 ? -11.062 18.578 7.477 1 98.12 135 HIS A C 1
ATOM 1103 O O . HIS A 1 135 ? -9.875 18.891 7.383 1 98.12 135 HIS A O 1
ATOM 1109 N N . ALA A 1 136 ? -12.047 19.359 6.984 1 98.25 136 ALA A N 1
ATOM 1110 C CA . ALA A 1 136 ? -11.766 20.578 6.227 1 98.25 136 ALA A CA 1
ATOM 1111 C C . ALA A 1 136 ? -11.836 21.812 7.129 1 98.25 136 ALA A C 1
ATOM 1113 O O . ALA A 1 136 ? -11.812 22.953 6.641 1 98.25 136 ALA A O 1
ATOM 1114 N N . MET A 1 137 ? -11.961 21.609 8.453 1 98.31 137 MET A N 1
ATOM 1115 C CA . MET A 1 137 ? -12.219 22.719 9.375 1 98.31 137 MET A CA 1
ATOM 1116 C C . MET A 1 137 ? -11.062 22.891 10.352 1 98.31 137 MET A C 1
ATOM 1118 O O . MET A 1 137 ? -11.039 23.844 11.133 1 98.31 137 MET A O 1
ATOM 1122 N N . VAL A 1 138 ? -10.047 22.031 10.312 1 98.44 138 VAL A N 1
ATOM 1123 C CA . VAL A 1 138 ? -9.094 21.812 11.406 1 98.44 138 VAL A CA 1
ATOM 1124 C C . VAL A 1 138 ? -8.305 23.094 11.648 1 98.44 138 VAL A C 1
ATOM 1126 O O . VAL A 1 138 ? -8.195 23.562 12.789 1 98.44 138 VAL A O 1
ATOM 1129 N N . LEU A 1 139 ? -7.738 23.656 10.625 1 98.5 139 LEU A N 1
ATOM 1130 C CA . LEU A 1 139 ? -6.977 24.875 10.836 1 98.5 139 LEU A CA 1
ATOM 1131 C C . LEU A 1 139 ? -7.891 26.016 11.281 1 98.5 139 LEU A C 1
ATOM 1133 O O . LEU A 1 139 ? -7.492 26.844 12.102 1 98.5 139 LEU A O 1
ATOM 1137 N N . GLY A 1 140 ? -9.141 26.047 10.742 1 97.5 140 GLY A N 1
ATOM 1138 C CA . GLY A 1 140 ? -10.125 26.984 11.242 1 97.5 140 GLY A CA 1
ATOM 1139 C C . GLY A 1 140 ? -10.406 26.828 12.727 1 97.5 140 GLY A C 1
ATOM 1140 O O . GLY A 1 140 ? -10.477 27.812 13.461 1 97.5 140 GLY A O 1
ATOM 1141 N N . ASN A 1 141 ? -10.547 25.562 13.141 1 97.38 141 ASN A N 1
ATOM 1142 C CA . ASN A 1 141 ? -10.734 25.281 14.555 1 97.38 141 ASN A CA 1
ATOM 1143 C C . ASN A 1 141 ? -9.57 25.812 15.391 1 97.38 141 ASN A C 1
ATOM 1145 O O . ASN A 1 141 ? -9.773 26.422 16.438 1 97.38 141 ASN A O 1
ATOM 1149 N N . ILE A 1 142 ? -8.375 25.562 14.898 1 97.38 142 ILE A N 1
ATOM 1150 C CA . ILE A 1 142 ? -7.141 25.938 15.594 1 97.38 142 ILE A CA 1
ATOM 1151 C C . ILE A 1 142 ? -7.059 27.453 15.742 1 97.38 142 ILE A C 1
ATOM 1153 O O . ILE A 1 142 ? -6.617 27.953 16.766 1 97.38 142 ILE A O 1
ATOM 1157 N N . LEU A 1 143 ? -7.578 28.156 14.758 1 95.94 143 LEU A N 1
ATOM 1158 C CA . LEU A 1 143 ? -7.492 29.609 14.727 1 95.94 143 LEU A CA 1
ATOM 1159 C C . LEU A 1 143 ? -8.734 30.25 15.344 1 95.94 143 LEU A C 1
ATOM 1161 O O . LEU A 1 143 ? -8.836 31.469 15.43 1 95.94 143 LEU A O 1
ATOM 1165 N N . GLY A 1 144 ? -9.734 29.438 15.711 1 93.62 144 GLY A N 1
ATOM 1166 C CA . GLY A 1 144 ? -10.883 29.922 16.453 1 93.62 144 GLY A CA 1
ATOM 1167 C C . GLY A 1 144 ? -12.062 30.266 15.562 1 93.62 144 GLY A C 1
ATOM 1168 O O . GLY A 1 144 ? -13.008 30.922 16.016 1 93.62 144 GLY A O 1
ATOM 1169 N N . GLU A 1 145 ? -12.094 29.844 14.297 1 91.88 145 GLU A N 1
ATOM 1170 C CA . GLU A 1 145 ? -13.141 30.234 13.359 1 91.88 145 GLU A CA 1
ATOM 1171 C C . GLU A 1 145 ? -13.883 29.016 12.82 1 91.88 145 GLU A C 1
ATOM 1173 O O . GLU A 1 145 ? -14.836 29.156 12.055 1 91.88 145 GLU A O 1
ATOM 1178 N N . GLY A 1 146 ? -13.516 27.812 13.109 1 93.19 146 GLY A N 1
ATOM 1179 C CA . GLY A 1 146 ? -14.18 26.609 12.633 1 93.19 146 GLY A CA 1
ATOM 1180 C C . GLY A 1 146 ? -15.453 26.297 13.398 1 93.19 146 GLY A C 1
ATOM 1181 O O . GLY A 1 146 ? -16.281 27.172 13.617 1 93.19 146 GLY A O 1
ATOM 1182 N N . ASP A 1 147 ? -15.719 25.094 13.625 1 96.12 147 ASP A N 1
ATOM 1183 C CA . ASP A 1 147 ? -16.844 24.688 14.461 1 96.12 147 ASP A CA 1
ATOM 1184 C C . ASP A 1 147 ? -16.641 25.109 15.914 1 96.12 147 ASP A C 1
ATOM 1186 O O . ASP A 1 147 ? -15.586 24.844 16.5 1 96.12 147 ASP A O 1
ATOM 1190 N N . LYS A 1 148 ? -17.625 25.688 16.516 1 94.94 148 LYS A N 1
ATOM 1191 C CA . LYS A 1 148 ? -17.484 26.281 17.844 1 94.94 148 LYS A CA 1
ATOM 1192 C C . LYS A 1 148 ? -17.109 25.219 18.875 1 94.94 148 LYS A C 1
ATOM 1194 O O . LYS A 1 148 ? -16.219 25.453 19.719 1 94.94 148 LYS A O 1
ATOM 1199 N N . GLU A 1 149 ? -17.75 24.141 18.844 1 95.81 149 GLU A N 1
ATOM 1200 C CA . GLU A 1 149 ? -17.484 23.094 19.828 1 95.81 149 GLU A CA 1
ATOM 1201 C C . GLU A 1 149 ? -16.109 22.469 19.625 1 95.81 149 GLU A C 1
ATOM 1203 O O . GLU A 1 149 ? -15.359 22.281 20.594 1 95.81 149 GLU A O 1
ATOM 1208 N N . LEU A 1 150 ? -15.75 22.141 18.406 1 97 150 LEU A N 1
ATOM 1209 C CA . LEU A 1 150 ? -14.43 21.578 18.109 1 97 150 LEU A CA 1
ATOM 1210 C C . LEU A 1 150 ? -13.328 22.562 18.484 1 97 150 LEU A C 1
ATOM 1212 O O . LEU A 1 150 ? -12.305 22.172 19.047 1 97 150 LEU A O 1
ATOM 1216 N N . SER A 1 151 ? -13.57 23.812 18.219 1 96.44 151 SER A N 1
ATOM 1217 C CA . SER A 1 151 ? -12.609 24.859 18.547 1 96.44 151 SER A CA 1
ATOM 1218 C C . SER A 1 151 ? -12.453 25 20.062 1 96.44 151 SER A C 1
ATOM 1220 O O . SER A 1 151 ? -11.359 25.297 20.562 1 96.44 151 SER A O 1
ATOM 1222 N N . SER A 1 152 ? -13.508 24.797 20.766 1 95.88 152 SER A N 1
ATOM 1223 C CA . SER A 1 152 ? -13.492 25 22.219 1 95.88 152 SER A CA 1
ATOM 1224 C C . SER A 1 152 ? -12.688 23.922 22.922 1 95.88 152 SER A C 1
ATOM 1226 O O . SER A 1 152 ? -12.312 24.078 24.078 1 95.88 152 SER A O 1
ATOM 1228 N N . LEU A 1 153 ? -12.383 22.828 22.188 1 95.56 153 LEU A N 1
ATOM 1229 C CA . LEU A 1 153 ? -11.57 21.766 22.75 1 95.56 153 LEU A CA 1
ATOM 1230 C C . LEU A 1 153 ? -10.094 22.156 22.797 1 95.56 153 LEU A C 1
ATOM 1232 O O . LEU A 1 153 ? -9.289 21.516 23.469 1 95.56 153 LEU A O 1
ATOM 1236 N N . MET A 1 154 ? -9.773 23.266 22.094 1 93.38 154 MET A N 1
ATOM 1237 C CA . MET A 1 154 ? -8.422 23.797 22.141 1 93.38 154 MET A CA 1
ATOM 1238 C C . MET A 1 154 ? -8.18 24.562 23.438 1 93.38 154 MET A C 1
ATOM 1240 O O . MET A 1 154 ? -9.062 25.297 23.891 1 93.38 154 MET A O 1
ATOM 1244 N N . LYS A 1 155 ? -7.027 24.391 24 1 90.88 155 LYS A N 1
ATOM 1245 C CA . LYS A 1 155 ? -6.66 25.156 25.188 1 90.88 155 LYS A CA 1
ATOM 1246 C C . LYS A 1 155 ? -5.777 26.344 24.828 1 90.88 155 LYS A C 1
ATOM 1248 O O . LYS A 1 155 ? -5.73 27.344 25.547 1 90.88 155 LYS A O 1
ATOM 1253 N N . SER A 1 156 ? -5.082 26.203 23.781 1 85.62 156 SER A N 1
ATOM 1254 C CA . SER A 1 156 ? -4.168 27.25 23.312 1 85.62 156 SER A CA 1
ATOM 1255 C C . SER A 1 156 ? -4.516 27.703 21.906 1 85.62 156 SER A C 1
ATOM 1257 O O . SER A 1 156 ? -5.074 26.922 21.125 1 85.62 156 SER A O 1
ATOM 1259 N N . LYS A 1 157 ? -4.293 28.953 21.75 1 82.06 157 LYS A N 1
ATOM 1260 C CA . LYS A 1 157 ? -4.539 29.453 20.391 1 82.06 157 LYS A CA 1
ATOM 1261 C C . LYS A 1 157 ? -3.227 29.781 19.688 1 82.06 157 LYS A C 1
ATOM 1263 O O . LYS A 1 157 ? -2.295 30.297 20.297 1 82.06 157 LYS A O 1
ATOM 1268 N N . PHE A 1 158 ? -3.154 29.406 18.484 1 93.25 158 PHE A N 1
ATOM 1269 C CA . PHE A 1 158 ? -2.016 29.75 17.656 1 93.25 158 PHE A CA 1
ATOM 1270 C C . PHE A 1 158 ? -2.174 31.156 17.094 1 93.25 158 PHE A C 1
ATOM 1272 O O . PHE A 1 158 ? -3.287 31.594 16.781 1 93.25 158 PHE A O 1
ATOM 1279 N N . SER A 1 159 ? -1.078 31.891 17.031 1 93.31 159 SER A N 1
ATOM 1280 C CA . SER A 1 159 ? -1.082 33.156 16.328 1 93.31 159 SER A CA 1
ATOM 1281 C C . SER A 1 159 ? -1.096 32.938 14.812 1 93.31 159 SER A C 1
ATOM 1283 O O . SER A 1 159 ? -0.319 32.156 14.289 1 93.31 159 SER A O 1
ATOM 1285 N N . PRO A 1 160 ? -2.004 33.625 14.125 1 96.62 160 PRO A N 1
ATOM 1286 C CA . PRO A 1 160 ? -2.031 33.5 12.672 1 96.62 160 PRO A CA 1
ATOM 1287 C C . PRO A 1 160 ? -0.679 33.781 12.023 1 96.62 160 PRO A C 1
ATOM 1289 O O . PRO A 1 160 ? -0.345 33.188 10.992 1 96.62 160 PRO A O 1
ATOM 1292 N N . LYS A 1 161 ? 0.166 34.656 12.617 1 96.88 161 LYS A N 1
ATOM 1293 C CA . LYS A 1 161 ? 1.472 35 12.062 1 96.88 161 LYS A CA 1
ATOM 1294 C C . LYS A 1 161 ? 2.414 33.781 12.094 1 96.88 161 LYS A C 1
ATOM 1296 O O . LYS A 1 161 ? 3.406 33.75 11.359 1 96.88 161 LYS A O 1
ATOM 1301 N N . LYS A 1 162 ? 2.061 32.812 12.922 1 97.19 162 LYS A N 1
ATOM 1302 C CA . LYS A 1 162 ? 2.908 31.625 13.07 1 97.19 162 LYS A CA 1
ATOM 1303 C C . LYS A 1 162 ? 2.369 30.453 12.258 1 97.19 162 LYS A C 1
ATOM 1305 O O . LYS A 1 162 ? 2.768 29.312 12.477 1 97.19 162 LYS A O 1
ATOM 1310 N N . VAL A 1 163 ? 1.448 30.734 11.375 1 98.31 163 VAL A N 1
ATOM 1311 C CA . VAL A 1 163 ? 0.896 29.719 10.484 1 98.31 163 VAL A CA 1
ATOM 1312 C C . VAL A 1 163 ? 1.307 30.016 9.047 1 98.31 163 VAL A C 1
ATOM 1314 O O . VAL A 1 163 ? 1.221 31.156 8.586 1 98.31 163 VAL A O 1
ATOM 1317 N N . MET A 1 164 ? 1.806 29 8.398 1 98.5 164 MET A N 1
ATOM 1318 C CA . MET A 1 164 ? 2.184 29.125 6.992 1 98.5 164 MET A CA 1
ATOM 1319 C C . MET A 1 164 ? 1.698 27.922 6.188 1 98.5 164 MET A C 1
ATOM 1321 O O . MET A 1 164 ? 1.861 26.781 6.613 1 98.5 164 MET A O 1
ATOM 1325 N N . TYR A 1 165 ? 1.081 28.234 5.012 1 98.88 165 TYR A N 1
ATOM 1326 C CA . TYR A 1 165 ? 0.709 27.172 4.082 1 98.88 165 TYR A CA 1
ATOM 1327 C C . TYR A 1 165 ? 1.9 26.75 3.229 1 98.88 165 TYR A C 1
ATOM 1329 O O . TYR A 1 165 ? 2.666 27.594 2.76 1 98.88 165 TYR A O 1
ATOM 1337 N N . GLY A 1 166 ? 2.088 25.516 3.117 1 98.88 166 GLY A N 1
ATOM 1338 C CA . GLY A 1 166 ? 2.924 24.922 2.082 1 98.88 166 GLY A CA 1
ATOM 1339 C C . GLY A 1 166 ? 2.148 24.062 1.113 1 98.88 166 GLY A C 1
ATOM 1340 O O . GLY A 1 166 ? 1.527 23.078 1.516 1 98.88 166 GLY A O 1
ATOM 1341 N N . GLY A 1 167 ? 2.156 24.422 -0.154 1 98.81 167 GLY A N 1
ATOM 1342 C CA . GLY A 1 167 ? 1.53 23.578 -1.163 1 98.81 167 GLY A CA 1
ATOM 1343 C C . GLY A 1 167 ? 0.077 23.938 -1.418 1 98.81 167 GLY A C 1
ATOM 1344 O O . GLY A 1 167 ? -0.594 23.281 -2.221 1 98.81 167 GLY A O 1
ATOM 1345 N N . LEU A 1 168 ? -0.456 25 -0.78 1 98.81 168 LEU A N 1
ATOM 1346 C CA . LEU A 1 168 ? -1.832 25.422 -1.004 1 98.81 168 LEU A CA 1
ATOM 1347 C C . LEU A 1 168 ? -2.051 25.812 -2.463 1 98.81 168 LEU A C 1
ATOM 1349 O O . LEU A 1 168 ? -1.249 26.547 -3.043 1 98.81 168 LEU A O 1
ATOM 1353 N N . VAL A 1 169 ? -3.057 25.281 -3.029 1 98.06 169 VAL A N 1
ATOM 1354 C CA . VAL A 1 169 ? -3.477 25.703 -4.363 1 98.06 169 VAL A CA 1
ATOM 1355 C C . VAL A 1 169 ? -4.605 26.719 -4.254 1 98.06 169 VAL A C 1
ATOM 1357 O O . VAL A 1 169 ? -5.719 26.391 -3.848 1 98.06 169 VAL A O 1
ATOM 1360 N N . GLU A 1 170 ? -4.379 27.891 -4.656 1 96.12 170 GLU A N 1
ATOM 1361 C CA . GLU A 1 170 ? -5.309 29 -4.438 1 96.12 170 GLU A CA 1
ATOM 1362 C C . GLU A 1 170 ? -6.453 28.969 -5.445 1 96.12 170 GLU A C 1
ATOM 1364 O O . GLU A 1 170 ? -7.582 29.344 -5.121 1 96.12 170 GLU A O 1
ATOM 1369 N N . LYS A 1 171 ? -6.137 28.562 -6.676 1 94.31 171 LYS A N 1
ATOM 1370 C CA . LYS A 1 171 ? -7.191 28.484 -7.68 1 94.31 171 LYS A CA 1
ATOM 1371 C C . LYS A 1 171 ? -8.289 27.516 -7.246 1 94.31 171 LYS A C 1
ATOM 1373 O O . LYS A 1 171 ? -8.023 26.359 -6.93 1 94.31 171 LYS A O 1
ATOM 1378 N N . GLY A 1 172 ? -9.5 28 -7.156 1 93.94 172 GLY A N 1
ATOM 1379 C CA . GLY A 1 172 ? -10.625 27.156 -6.801 1 93.94 172 GLY A CA 1
ATOM 1380 C C . GLY A 1 172 ? -11.086 27.344 -5.367 1 93.94 172 GLY A C 1
ATOM 1381 O O . GLY A 1 172 ? -12.078 26.75 -4.945 1 93.94 172 GLY A O 1
ATOM 1382 N N . LEU A 1 173 ? -10.422 28.156 -4.613 1 96.12 173 LEU A N 1
ATOM 1383 C CA . LEU A 1 173 ? -10.867 28.453 -3.258 1 96.12 173 LEU A CA 1
ATOM 1384 C C . LEU A 1 173 ? -12.219 29.156 -3.271 1 96.12 173 LEU A C 1
ATOM 1386 O O . LEU A 1 173 ? -12.508 29.938 -4.18 1 96.12 173 LEU A O 1
ATOM 1390 N N . THR A 1 174 ? -12.984 28.906 -2.316 1 96.12 174 THR A N 1
ATOM 1391 C CA . THR A 1 174 ? -14.258 29.594 -2.17 1 96.12 174 THR A CA 1
ATOM 1392 C C . THR A 1 174 ? -14.055 31 -1.612 1 96.12 174 THR A C 1
ATOM 1394 O O . THR A 1 174 ? -13 31.312 -1.055 1 96.12 174 THR A O 1
ATOM 1397 N N . ASP A 1 175 ? -15.078 31.797 -1.699 1 97.19 175 ASP A N 1
ATOM 1398 C CA . ASP A 1 175 ? -15.031 33.156 -1.145 1 97.19 175 ASP A CA 1
ATOM 1399 C C . ASP A 1 175 ? -14.797 33.125 0.365 1 97.19 175 ASP A C 1
ATOM 1401 O O . ASP A 1 175 ? -14.055 33.938 0.903 1 97.19 175 ASP A O 1
ATOM 1405 N N . GLN A 1 176 ? -15.445 32.188 0.944 1 97.56 176 GLN A N 1
ATOM 1406 C CA . GLN A 1 176 ? -15.297 32.031 2.389 1 97.56 176 GLN A CA 1
ATOM 1407 C C . GLN A 1 176 ? -13.859 31.719 2.771 1 97.56 176 GLN A C 1
ATOM 1409 O O . GLN A 1 176 ? -13.32 32.281 3.723 1 97.56 176 GLN A O 1
ATOM 1414 N N . GLU A 1 177 ? -13.188 30.844 2.111 1 97.81 177 GLU A N 1
ATOM 1415 C CA . GLU A 1 177 ? -11.797 30.484 2.387 1 97.81 177 GLU A CA 1
ATOM 1416 C C . GLU A 1 177 ? -10.859 31.672 2.148 1 97.81 177 GLU A C 1
ATOM 1418 O O . GLU A 1 177 ? -9.977 31.938 2.959 1 97.81 177 GLU A O 1
ATOM 1423 N N . ILE A 1 178 ? -11.133 32.344 1.057 1 97.94 178 ILE A N 1
ATOM 1424 C CA . ILE A 1 178 ? -10.328 33.5 0.713 1 97.94 178 ILE A CA 1
ATOM 1425 C C . ILE A 1 178 ? -10.445 34.562 1.811 1 97.94 178 ILE A C 1
ATOM 1427 O O . ILE A 1 178 ? -9.453 35.156 2.227 1 97.94 178 ILE A O 1
ATOM 1431 N N . ASP A 1 179 ? -11.609 34.75 2.244 1 98 179 ASP A N 1
ATOM 1432 C CA . ASP A 1 179 ? -11.859 35.75 3.289 1 98 179 ASP A CA 1
ATOM 1433 C C . ASP A 1 179 ? -11.07 35.406 4.555 1 98 179 ASP A C 1
ATOM 1435 O O . ASP A 1 179 ? -10.445 36.281 5.148 1 98 179 ASP A O 1
ATOM 1439 N N . VAL A 1 180 ? -11.094 34.156 4.969 1 97.69 180 VAL A N 1
ATOM 1440 C CA . VAL A 1 180 ? -10.398 33.75 6.18 1 97.69 180 VAL A CA 1
ATOM 1441 C C . VAL A 1 180 ? -8.891 33.938 6 1 97.69 180 VAL A C 1
ATOM 1443 O O . VAL A 1 180 ? -8.227 34.5 6.879 1 97.69 180 VAL A O 1
ATOM 1446 N N . ILE A 1 181 ? -8.352 33.531 4.863 1 98.25 181 ILE A N 1
ATOM 1447 C CA . ILE A 1 181 ? -6.926 33.625 4.578 1 98.25 181 ILE A CA 1
ATOM 1448 C C . ILE A 1 181 ? -6.5 35.094 4.609 1 98.25 181 ILE A C 1
ATOM 1450 O O . ILE A 1 181 ? -5.477 35.438 5.203 1 98.25 181 ILE A O 1
ATOM 1454 N N . ASN A 1 182 ? -7.367 35.969 4.086 1 97.94 182 ASN A N 1
ATOM 1455 C CA . ASN A 1 182 ? -7.055 37.406 4.016 1 97.94 182 ASN A CA 1
ATOM 1456 C C . ASN A 1 182 ? -7.156 38.062 5.383 1 97.94 182 ASN A C 1
ATOM 1458 O O . ASN A 1 182 ? -6.273 38.844 5.77 1 97.94 182 ASN A O 1
ATOM 1462 N N . ARG A 1 183 ? -8.172 37.75 6.102 1 97.62 183 ARG A N 1
ATOM 1463 C CA . ARG A 1 183 ? -8.391 38.375 7.406 1 97.62 183 ARG A CA 1
ATOM 1464 C C . ARG A 1 183 ? -7.273 38 8.375 1 97.62 183 ARG A C 1
ATOM 1466 O O . ARG A 1 183 ? -6.809 38.844 9.141 1 97.62 183 ARG A O 1
ATOM 1473 N N . PHE A 1 184 ? -6.809 36.781 8.305 1 97.38 184 PHE A N 1
ATOM 1474 C CA . PHE A 1 184 ? -5.77 36.312 9.219 1 97.38 184 PHE A CA 1
ATOM 1475 C C . PHE A 1 184 ? -4.383 36.594 8.648 1 97.38 184 PHE A C 1
ATOM 1477 O O . PHE A 1 184 ? -3.377 36.375 9.336 1 97.38 184 PHE A O 1
ATOM 1484 N N . LYS A 1 185 ? -4.348 37 7.348 1 97.88 185 LYS A N 1
ATOM 1485 C CA . LYS A 1 185 ? -3.086 37.25 6.652 1 97.88 185 LYS A CA 1
ATOM 1486 C C . LYS A 1 185 ? -2.184 36.031 6.688 1 97.88 185 LYS A C 1
ATOM 1488 O O . LYS A 1 185 ? -1.002 36.125 7.023 1 97.88 185 LYS A O 1
ATOM 1493 N N . LEU A 1 186 ? -2.785 34.906 6.461 1 98.12 186 LEU A N 1
ATOM 1494 C CA . LEU A 1 186 ? -2.025 33.656 6.441 1 98.12 186 LEU A CA 1
ATOM 1495 C C . LEU A 1 186 ? -1.041 33.625 5.273 1 98.12 186 LEU A C 1
ATOM 1497 O O . LEU A 1 186 ? -1.398 34 4.152 1 98.12 186 LEU A O 1
ATOM 1501 N N . ARG A 1 187 ? 0.203 33.281 5.539 1 98.25 187 ARG A N 1
ATOM 1502 C CA . ARG A 1 187 ? 1.24 33.219 4.516 1 98.25 187 ARG A CA 1
ATOM 1503 C C . ARG A 1 187 ? 1.12 31.938 3.686 1 98.25 187 ARG A C 1
ATOM 1505 O O . ARG A 1 187 ? 0.688 30.906 4.191 1 98.25 187 ARG A O 1
ATOM 1512 N N . ILE A 1 188 ? 1.463 32.094 2.404 1 98.56 188 ILE A N 1
ATOM 1513 C CA . ILE A 1 188 ? 1.279 31 1.473 1 98.56 188 ILE A CA 1
ATOM 1514 C C . ILE A 1 188 ? 2.57 30.75 0.694 1 98.56 188 ILE A C 1
ATOM 1516 O O . ILE A 1 188 ? 3.129 31.688 0.104 1 98.56 188 ILE A O 1
ATOM 1520 N N . ALA A 1 189 ? 3.092 29.562 0.784 1 98.75 189 ALA A N 1
ATOM 1521 C CA . ALA A 1 189 ? 4.055 29.047 -0.183 1 98.75 189 ALA A CA 1
ATOM 1522 C C . ALA A 1 189 ? 3.389 28.062 -1.146 1 98.75 189 ALA A C 1
ATOM 1524 O O . ALA A 1 189 ? 3.156 26.906 -0.8 1 98.75 189 ALA A O 1
ATOM 1525 N N . SER A 1 190 ? 3.074 28.5 -2.361 1 98.5 190 SER A N 1
ATOM 1526 C CA . SER A 1 190 ? 2.391 27.688 -3.363 1 98.5 190 SER A CA 1
ATOM 1527 C C . SER A 1 190 ? 3.275 26.547 -3.846 1 98.5 190 SER A C 1
ATOM 1529 O O . SER A 1 190 ? 4.48 26.531 -3.592 1 98.5 190 SER A O 1
ATOM 1531 N N . PRO A 1 191 ? 2.623 25.594 -4.527 1 98.62 191 PRO A N 1
ATOM 1532 C CA . PRO A 1 191 ? 3.449 24.547 -5.129 1 98.62 191 PRO A CA 1
ATOM 1533 C C . PRO A 1 191 ? 4.516 25.109 -6.066 1 98.62 191 PRO A C 1
ATOM 1535 O O . PRO A 1 191 ? 5.652 24.625 -6.074 1 98.62 191 PRO A O 1
ATOM 1538 N N . GLU A 1 192 ? 4.191 26.125 -6.801 1 98.12 192 GLU A N 1
ATOM 1539 C CA . GLU A 1 192 ? 5.133 26.734 -7.734 1 98.12 192 GLU A CA 1
ATOM 1540 C C . GLU A 1 192 ? 6.309 27.375 -6.996 1 98.12 192 GLU A C 1
ATOM 1542 O O . GLU A 1 192 ? 7.461 27.234 -7.414 1 98.12 192 GLU A O 1
ATOM 1547 N N . SER A 1 193 ? 5.984 28.016 -5.871 1 98.19 193 SER A N 1
ATOM 1548 C CA . SER A 1 193 ? 7.031 28.703 -5.113 1 98.19 193 SER A CA 1
ATOM 1549 C C . SER A 1 193 ? 7.953 27.703 -4.422 1 98.19 193 SER A C 1
ATOM 1551 O O . SER A 1 193 ? 9.094 28.016 -4.094 1 98.19 193 SER A O 1
ATOM 1553 N N . LEU A 1 194 ? 7.508 26.453 -4.238 1 98.56 194 LEU A N 1
ATOM 1554 C CA . LEU A 1 194 ? 8.266 25.438 -3.518 1 98.56 194 LEU A CA 1
ATOM 1555 C C . LEU A 1 194 ? 8.898 24.453 -4.488 1 98.56 194 LEU A C 1
ATOM 1557 O O . LEU A 1 194 ? 9.43 23.406 -4.07 1 98.56 194 LEU A O 1
ATOM 1561 N N . LYS A 1 195 ? 8.867 24.734 -5.766 1 98 195 LYS A N 1
ATOM 1562 C CA . LYS A 1 195 ? 9.328 23.797 -6.797 1 98 195 LYS A CA 1
ATOM 1563 C C . LYS A 1 195 ? 10.812 23.484 -6.625 1 98 195 LYS A C 1
ATOM 1565 O O . LYS A 1 195 ? 11.219 22.328 -6.668 1 98 195 LYS A O 1
ATOM 1570 N N . ASP A 1 196 ? 11.641 24.562 -6.309 1 97.56 196 ASP A N 1
ATOM 1571 C CA . ASP A 1 196 ? 13.086 24.359 -6.383 1 97.56 196 ASP A CA 1
ATOM 1572 C C . ASP A 1 196 ? 13.742 24.578 -5.023 1 97.56 196 ASP A C 1
ATOM 1574 O O . ASP A 1 196 ? 14.883 24.156 -4.805 1 97.56 196 ASP A O 1
ATOM 1578 N N . ASN A 1 197 ? 13.078 25.234 -4.164 1 97.88 197 ASN A N 1
ATOM 1579 C CA . ASN A 1 197 ? 13.633 25.516 -2.844 1 97.88 197 ASN A CA 1
ATOM 1580 C C . ASN A 1 197 ? 12.539 25.797 -1.824 1 97.88 197 ASN A C 1
ATOM 1582 O O . ASN A 1 197 ? 11.359 25.844 -2.172 1 97.88 197 ASN A O 1
ATOM 1586 N N . SER A 1 198 ? 12.969 25.969 -0.564 1 98.69 198 SER A N 1
ATOM 1587 C CA . SER A 1 198 ? 12.031 26.219 0.533 1 98.69 198 SER A CA 1
ATOM 1588 C C . SER A 1 198 ? 12.234 27.609 1.132 1 98.69 198 SER A C 1
ATOM 1590 O O . SER A 1 198 ? 12.016 27.812 2.328 1 98.69 198 SER A O 1
ATOM 1592 N N . GLU A 1 199 ? 12.664 28.531 0.359 1 98.38 199 GLU A N 1
ATOM 1593 C CA . GLU A 1 199 ? 13.117 29.828 0.844 1 98.38 199 GLU A CA 1
ATOM 1594 C C . GLU A 1 199 ? 11.977 30.594 1.518 1 98.38 199 GLU A C 1
ATOM 1596 O O . GLU A 1 199 ? 12.18 31.219 2.557 1 98.38 199 GLU A O 1
ATOM 1601 N N . LEU A 1 200 ? 10.82 30.547 0.9 1 98.56 200 LEU A N 1
ATOM 1602 C CA . LEU A 1 200 ? 9.695 31.281 1.46 1 98.56 200 LEU A CA 1
ATOM 1603 C C . LEU A 1 200 ? 9.375 30.797 2.873 1 98.56 200 LEU A C 1
ATOM 1605 O O . LEU A 1 200 ? 9.078 31.594 3.756 1 98.56 200 LEU A O 1
ATOM 1609 N N . ILE A 1 201 ? 9.461 29.5 3.076 1 98.75 201 ILE A N 1
ATOM 1610 C CA . ILE A 1 201 ? 9.172 28.906 4.379 1 98.75 201 ILE A CA 1
ATOM 1611 C C . ILE A 1 201 ? 10.297 29.234 5.355 1 98.75 201 ILE A C 1
ATOM 1613 O O . ILE A 1 201 ? 10.055 29.562 6.512 1 98.75 201 ILE A O 1
ATOM 1617 N N . GLU A 1 202 ? 11.516 29.156 4.922 1 98.5 202 GLU A N 1
ATOM 1618 C CA . GLU A 1 202 ? 12.672 29.469 5.762 1 98.5 202 GLU A CA 1
ATOM 1619 C C . GLU A 1 202 ? 12.633 30.922 6.215 1 98.5 202 GLU A C 1
ATOM 1621 O O . GLU A 1 202 ? 12.945 31.234 7.367 1 98.5 202 GLU A O 1
ATOM 1626 N N . ASN A 1 203 ? 12.289 31.797 5.301 1 98.5 203 ASN A N 1
ATOM 1627 C CA . ASN A 1 203 ? 12.18 33.219 5.645 1 98.5 203 ASN A CA 1
ATOM 1628 C C . ASN A 1 203 ? 11.086 33.469 6.676 1 98.5 203 ASN A C 1
ATOM 1630 O O . ASN A 1 203 ? 11.25 34.281 7.586 1 98.5 203 ASN A O 1
ATOM 1634 N N . TRP A 1 204 ? 9.977 32.781 6.5 1 98.5 204 TRP A N 1
ATOM 1635 C CA . TRP A 1 204 ? 8.891 32.875 7.469 1 98.5 204 TRP A CA 1
ATOM 1636 C C . TRP A 1 204 ? 9.367 32.469 8.859 1 98.5 204 TRP A C 1
ATOM 1638 O O . TRP A 1 204 ? 9.078 33.125 9.844 1 98.5 204 TRP A O 1
ATOM 1648 N N . ILE A 1 205 ? 10.141 31.359 8.969 1 98.44 205 ILE A N 1
ATOM 1649 C CA . ILE A 1 205 ? 10.672 30.859 10.234 1 98.44 205 ILE A CA 1
ATOM 1650 C C . ILE A 1 205 ? 11.555 31.922 10.875 1 98.44 205 ILE A C 1
ATOM 1652 O O . ILE A 1 205 ? 11.438 32.188 12.07 1 98.44 205 ILE A O 1
ATOM 1656 N N . LYS A 1 206 ? 12.359 32.531 10.039 1 98.06 206 LYS A N 1
ATOM 1657 C CA . LYS A 1 206 ? 13.266 33.594 10.523 1 98.06 206 LYS A CA 1
ATOM 1658 C C . LYS A 1 206 ? 12.492 34.844 10.938 1 98.06 206 LYS A C 1
ATOM 1660 O O . LYS A 1 206 ? 12.711 35.375 12.023 1 98.06 206 LYS A O 1
ATOM 1665 N N . ASP A 1 207 ? 11.578 35.25 10.086 1 97.94 207 ASP A N 1
ATOM 1666 C CA . ASP A 1 207 ? 10.82 36.5 10.305 1 97.94 207 ASP A CA 1
ATOM 1667 C C . ASP A 1 207 ? 10.023 36.438 11.602 1 97.94 207 ASP A C 1
ATOM 1669 O O . ASP A 1 207 ? 9.922 37.406 12.328 1 97.94 207 ASP A O 1
ATOM 1673 N N . GLU A 1 208 ? 9.469 35.25 11.914 1 97.25 208 GLU A N 1
ATOM 1674 C CA . GLU A 1 208 ? 8.578 35.094 13.07 1 97.25 208 GLU A CA 1
ATOM 1675 C C . GLU A 1 208 ? 9.32 34.5 14.258 1 97.25 208 GLU A C 1
ATOM 1677 O O . GLU A 1 208 ? 8.703 34.219 15.289 1 97.25 208 GLU A O 1
ATOM 1682 N N . ASN A 1 209 ? 10.625 34.281 14.172 1 96.75 209 ASN A N 1
ATOM 1683 C CA . ASN A 1 209 ? 11.461 33.75 15.234 1 96.75 209 ASN A CA 1
ATOM 1684 C C . ASN A 1 209 ? 10.906 32.406 15.773 1 96.75 209 ASN A C 1
ATOM 1686 O O . ASN A 1 209 ? 10.727 32.25 16.984 1 96.75 209 ASN A O 1
ATOM 1690 N N . ILE A 1 210 ? 10.547 31.578 14.836 1 97.12 210 ILE A N 1
ATOM 1691 C CA . ILE A 1 210 ? 9.977 30.281 15.195 1 97.12 210 ILE A CA 1
ATOM 1692 C C . ILE A 1 210 ? 11.094 29.312 15.57 1 97.12 210 ILE A C 1
ATOM 1694 O O . ILE A 1 210 ? 12.008 29.062 14.773 1 97.12 210 ILE A O 1
ATOM 1698 N N . THR A 1 211 ? 11.039 28.766 16.766 1 97.44 211 THR A N 1
ATOM 1699 C CA . THR A 1 211 ? 12.055 27.812 17.219 1 97.44 211 THR A CA 1
ATOM 1700 C C . THR A 1 211 ? 11.508 26.391 17.203 1 97.44 211 THR A C 1
ATOM 1702 O O . THR A 1 211 ? 12.266 25.438 17.047 1 97.44 211 THR A O 1
ATOM 1705 N N . ASN A 1 212 ? 10.203 26.234 17.469 1 98.25 212 ASN A N 1
ATOM 1706 C CA . ASN A 1 212 ? 9.484 24.969 17.422 1 98.25 212 ASN A CA 1
ATOM 1707 C C . ASN A 1 212 ? 8.375 24.984 16.391 1 98.25 212 ASN A C 1
ATOM 1709 O O . ASN A 1 212 ? 7.688 26 16.219 1 98.25 212 ASN A O 1
ATOM 1713 N N . ILE A 1 213 ? 8.242 23.891 15.609 1 98.69 213 ILE A N 1
ATOM 1714 C CA . ILE A 1 213 ? 7.258 23.875 14.531 1 98.69 213 ILE A CA 1
ATOM 1715 C C . ILE A 1 213 ? 6.477 22.562 14.57 1 98.69 213 ILE A C 1
ATOM 1717 O O . ILE A 1 213 ? 7.051 21.5 14.812 1 98.69 213 ILE A O 1
ATOM 1721 N N . ALA A 1 214 ? 5.184 22.625 14.477 1 98.81 214 ALA A N 1
ATOM 1722 C CA . ALA A 1 214 ? 4.305 21.5 14.164 1 98.81 214 ALA A CA 1
ATOM 1723 C C . ALA A 1 214 ? 3.977 21.469 12.672 1 98.81 214 ALA A C 1
ATOM 1725 O O . ALA A 1 214 ? 3.65 22.484 12.07 1 98.81 214 ALA A O 1
ATOM 1726 N N . ILE A 1 215 ? 4.105 20.281 12.07 1 98.94 215 ILE A N 1
ATOM 1727 C CA . ILE A 1 215 ? 3.842 20.109 10.648 1 98.94 215 ILE A CA 1
ATOM 1728 C C . ILE A 1 215 ? 2.619 19.219 10.445 1 98.94 215 ILE A C 1
ATOM 1730 O O . ILE A 1 215 ? 2.559 18.109 10.984 1 98.94 215 ILE A O 1
ATOM 1734 N N . HIS A 1 216 ? 1.638 19.766 9.812 1 98.94 216 HIS A N 1
ATOM 1735 C CA . HIS A 1 216 ? 0.551 18.969 9.266 1 98.94 216 HIS A CA 1
ATOM 1736 C C . HIS A 1 216 ? 0.816 18.594 7.812 1 98.94 216 HIS A C 1
ATOM 1738 O O . HIS A 1 216 ? 0.939 19.469 6.957 1 98.94 216 HIS A O 1
ATOM 1744 N N . LEU A 1 217 ? 0.92 17.344 7.562 1 98.94 217 LEU A N 1
ATOM 1745 C CA . LEU A 1 217 ? 1.117 16.875 6.195 1 98.94 217 LEU A CA 1
ATOM 1746 C C . LEU A 1 217 ? -0.107 16.109 5.703 1 98.94 217 LEU A C 1
ATOM 1748 O O . LEU A 1 217 ? -0.328 14.961 6.09 1 98.94 217 LEU A O 1
ATOM 1752 N N . ASP A 1 218 ? -0.898 16.781 4.957 1 98.94 218 ASP A N 1
ATOM 1753 C CA . ASP A 1 218 ? -1.904 16.094 4.156 1 98.94 218 ASP A CA 1
ATOM 1754 C C . ASP A 1 218 ? -1.308 15.578 2.846 1 98.94 218 ASP A C 1
ATOM 1756 O O . ASP A 1 218 ? -0.872 16.375 2.006 1 98.94 218 ASP A O 1
ATOM 1760 N N . LEU A 1 219 ? -1.427 14.344 2.598 1 98.88 219 LEU A N 1
ATOM 1761 C CA . LEU A 1 219 ? -0.783 13.758 1.428 1 98.88 219 LEU A CA 1
ATOM 1762 C C . LEU A 1 219 ? -1.444 14.242 0.142 1 98.88 219 LEU 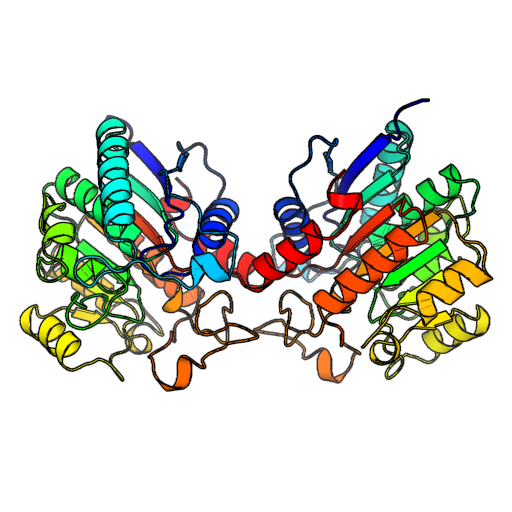A C 1
ATOM 1764 O O . LEU A 1 219 ? -0.877 14.094 -0.944 1 98.88 219 LEU A O 1
ATOM 1768 N N . ASP A 1 220 ? -2.6 14.891 0.224 1 98.56 220 ASP A N 1
ATOM 1769 C CA . ASP A 1 220 ? -3.26 15.359 -0.99 1 98.56 220 ASP A CA 1
ATOM 1770 C C . ASP A 1 220 ? -2.51 16.547 -1.597 1 98.56 220 ASP A C 1
ATOM 1772 O O . ASP A 1 220 ? -2.869 17.031 -2.672 1 98.56 220 ASP A O 1
ATOM 1776 N N . VAL A 1 221 ? -1.404 17.016 -0.907 1 98.81 221 VAL A N 1
ATOM 1777 C CA . VAL A 1 221 ? -0.527 18.031 -1.47 1 98.81 221 VAL A CA 1
ATOM 1778 C C . VAL A 1 221 ? 0.25 17.453 -2.65 1 98.81 221 VAL A C 1
ATOM 1780 O O . VAL A 1 221 ? 0.783 18.203 -3.477 1 98.81 221 VAL A O 1
ATOM 1783 N N . LEU A 1 222 ? 0.275 16.141 -2.766 1 98.81 222 LEU A N 1
ATOM 1784 C CA . LEU A 1 222 ? 1.035 15.438 -3.791 1 98.81 222 LEU A CA 1
ATOM 1785 C C . LEU A 1 222 ? 0.235 15.328 -5.086 1 98.81 222 LEU A C 1
ATOM 1787 O O . LEU A 1 222 ? -0.996 15.266 -5.055 1 98.81 222 LEU A O 1
ATOM 1791 N N . ASN A 1 223 ? 0.945 15.336 -6.176 1 98.62 223 ASN A N 1
ATOM 1792 C CA . ASN A 1 223 ? 0.367 15.117 -7.5 1 98.62 223 ASN A CA 1
ATOM 1793 C C . ASN A 1 223 ? -0.226 13.719 -7.621 1 98.62 223 ASN A C 1
ATOM 1795 O O . ASN A 1 223 ? 0.502 12.719 -7.582 1 98.62 223 ASN A O 1
ATOM 1799 N N . PRO A 1 224 ? -1.534 13.617 -7.852 1 97.88 224 PRO A N 1
ATOM 1800 C CA . PRO A 1 224 ? -2.193 12.312 -7.875 1 97.88 224 PRO A CA 1
ATOM 1801 C C . PRO A 1 224 ? -1.786 11.461 -9.078 1 97.88 224 PRO A C 1
ATOM 1803 O O . PRO A 1 224 ? -2.1 10.273 -9.141 1 97.88 224 PRO A O 1
ATOM 1806 N N . ASP A 1 225 ? -1.05 12.008 -10.078 1 96.88 225 ASP A N 1
ATOM 1807 C CA . ASP A 1 225 ? -0.546 11.227 -11.203 1 96.88 225 ASP A CA 1
ATOM 1808 C C . ASP A 1 225 ? 0.731 10.477 -10.828 1 96.88 225 ASP A C 1
ATOM 1810 O O . ASP A 1 225 ? 1.091 9.492 -11.469 1 96.88 225 ASP A O 1
ATOM 1814 N N . LEU A 1 226 ? 1.364 10.977 -9.727 1 97.62 226 LEU A N 1
ATOM 1815 C CA . LEU A 1 226 ? 2.654 10.422 -9.336 1 97.62 226 LEU A CA 1
ATOM 1816 C C . LEU A 1 226 ? 2.529 9.609 -8.047 1 97.62 226 LEU A C 1
ATOM 1818 O O . LEU A 1 226 ? 3.293 8.664 -7.832 1 97.62 226 LEU A O 1
ATOM 1822 N N . PHE A 1 227 ? 1.695 9.977 -7.219 1 98.38 227 PHE A N 1
ATOM 1823 C CA . PHE A 1 227 ? 1.348 9.281 -5.984 1 98.38 227 PHE A CA 1
ATOM 1824 C C . PHE A 1 227 ? -0.149 9.008 -5.922 1 98.38 227 PHE A C 1
ATOM 1826 O O . PHE A 1 227 ? -0.944 9.914 -5.664 1 98.38 227 PHE A O 1
ATOM 1833 N N . ARG A 1 228 ? -0.565 7.75 -6 1 97.81 228 ARG A N 1
ATOM 1834 C CA . ARG A 1 228 ? -1.934 7.441 -6.406 1 97.81 228 ARG A CA 1
ATOM 1835 C C . ARG A 1 228 ? -2.783 7.051 -5.199 1 97.81 228 ARG A C 1
ATOM 1837 O O . ARG A 1 228 ? -3.986 6.809 -5.336 1 97.81 228 ARG A O 1
ATOM 1844 N N . ALA A 1 229 ? -2.178 7.062 -3.975 1 98.44 229 ALA A N 1
ATOM 1845 C CA . ALA A 1 229 ? -2.939 6.773 -2.762 1 98.44 229 ALA A CA 1
ATOM 1846 C C . ALA A 1 229 ? -3.609 8.031 -2.219 1 98.44 229 ALA A C 1
ATOM 1848 O O . ALA A 1 229 ? -3.479 8.352 -1.036 1 98.44 229 ALA A O 1
ATOM 1849 N N . LEU A 1 230 ? -4.383 8.711 -3.111 1 98.31 230 LEU A N 1
ATOM 1850 C CA . LEU A 1 230 ? -5.074 9.953 -2.805 1 98.31 230 LEU A CA 1
ATOM 1851 C C . LEU A 1 230 ? -6.523 9.906 -3.281 1 98.31 230 LEU A C 1
ATOM 1853 O O . LEU A 1 230 ? -6.848 9.172 -4.223 1 98.31 230 LEU A O 1
ATOM 1857 N N . LEU A 1 231 ? -7.336 10.75 -2.631 1 97.25 231 LEU A N 1
ATOM 1858 C CA . LEU A 1 231 ? -8.734 10.867 -3.035 1 97.25 231 LEU A CA 1
ATOM 1859 C C . LEU A 1 231 ? -8.844 11.133 -4.531 1 97.25 231 LEU A C 1
ATOM 1861 O O . LEU A 1 231 ? -9.711 10.57 -5.207 1 97.25 231 LEU A O 1
ATOM 1865 N N . PHE A 1 232 ? -7.949 11.852 -5.086 1 97 232 PHE A N 1
ATOM 1866 C CA . PHE A 1 232 ? -8 12.375 -6.445 1 97 232 PHE A CA 1
ATOM 1867 C C . PHE A 1 232 ? -7.473 11.344 -7.441 1 97 232 PHE A C 1
ATOM 1869 O O . PHE A 1 232 ? -7.461 11.594 -8.648 1 97 232 PHE A O 1
ATOM 1876 N N . ALA A 1 233 ? -7.043 10.203 -6.914 1 96.69 233 ALA A N 1
ATOM 1877 C CA . ALA A 1 233 ? -6.457 9.18 -7.781 1 96.69 233 ALA A CA 1
ATOM 1878 C C . ALA A 1 233 ? -7.195 7.852 -7.641 1 96.69 233 ALA A C 1
ATOM 1880 O O . ALA A 1 233 ? -6.629 6.789 -7.918 1 96.69 233 ALA A O 1
ATOM 1881 N N . ASP A 1 234 ? -8.383 7.863 -7.141 1 95.75 234 ASP A N 1
ATOM 1882 C CA . ASP A 1 234 ? -9.219 6.668 -7.113 1 95.75 234 ASP A CA 1
ATOM 1883 C C . ASP A 1 234 ? -9.32 6.039 -8.5 1 95.75 234 ASP A C 1
ATOM 1885 O O . ASP A 1 234 ? -9.711 6.703 -9.461 1 95.75 234 ASP A O 1
ATOM 1889 N N . PRO A 1 235 ? -8.977 4.762 -8.648 1 94.5 235 PRO A N 1
ATOM 1890 C CA . PRO A 1 235 ? -9.008 4.152 -9.977 1 94.5 235 PRO A CA 1
ATOM 1891 C C . PRO A 1 235 ? -10.43 3.984 -10.516 1 94.5 235 PRO A C 1
ATOM 1893 O O . PRO A 1 235 ? -10.617 3.834 -11.727 1 94.5 235 PRO A O 1
ATOM 1896 N N . MET A 1 236 ? -11.406 3.947 -9.625 1 92.06 236 MET A N 1
ATOM 1897 C CA . MET A 1 236 ? -12.812 3.842 -10 1 92.06 236 MET A CA 1
ATOM 1898 C C . MET A 1 236 ? -13.656 4.867 -9.25 1 92.06 236 MET A C 1
ATOM 1900 O O . MET A 1 236 ? -14.547 4.5 -8.484 1 92.06 236 MET A O 1
ATOM 1904 N N . PRO A 1 237 ? -13.422 6.098 -9.594 1 92.56 237 PRO A N 1
ATOM 1905 C CA . PRO A 1 237 ? -14.102 7.145 -8.82 1 92.56 237 PRO A CA 1
ATOM 1906 C C . PRO A 1 237 ? -15.586 7.254 -9.156 1 92.56 237 PRO A C 1
ATOM 1908 O O . PRO A 1 237 ? -15.977 7.109 -10.312 1 92.56 237 PRO A O 1
ATOM 1911 N N . GLU A 1 238 ? -16.391 7.348 -8.156 1 87.62 238 GLU A N 1
ATOM 1912 C CA . GLU A 1 238 ? -17.797 7.672 -8.375 1 87.62 238 GLU A CA 1
ATOM 1913 C C . GLU A 1 238 ? -17.969 9.094 -8.906 1 87.62 238 GLU A C 1
ATOM 1915 O O . GLU A 1 238 ? -18.891 9.367 -9.672 1 87.62 238 GLU A O 1
ATOM 1920 N N . PHE A 1 239 ? -17 9.898 -8.375 1 87.75 239 PHE A N 1
ATOM 1921 C CA . PHE A 1 239 ? -16.953 11.32 -8.719 1 87.75 239 PHE A CA 1
ATOM 1922 C C . PHE A 1 239 ? -15.539 11.734 -9.117 1 87.75 239 PHE A C 1
ATOM 1924 O O . PHE A 1 239 ? -14.57 11.32 -8.484 1 87.75 239 PHE A O 1
ATOM 1931 N N . ASN A 1 240 ? -15.5 12.445 -10.25 1 89.56 240 ASN A N 1
ATOM 1932 C CA . ASN A 1 240 ? -14.188 12.961 -10.641 1 89.56 240 ASN A CA 1
ATOM 1933 C C . ASN A 1 240 ? -13.844 14.234 -9.867 1 89.56 240 ASN A C 1
ATOM 1935 O O . ASN A 1 240 ? -14.109 15.336 -10.336 1 89.56 240 ASN A O 1
ATOM 1939 N N . TRP A 1 241 ? -13.188 14.125 -8.82 1 91.06 241 TRP A N 1
ATOM 1940 C CA . TRP A 1 241 ? -12.859 15.234 -7.93 1 91.06 241 TRP A CA 1
ATOM 1941 C C . TRP A 1 241 ? -12.031 16.281 -8.648 1 91.06 241 TRP A C 1
ATOM 1943 O O . TRP A 1 241 ? -12.141 17.484 -8.359 1 91.06 241 TRP A O 1
ATOM 1953 N N . ARG A 1 242 ? -11.227 15.969 -9.586 1 93.12 242 ARG A N 1
ATOM 1954 C CA . ARG A 1 242 ? -10.219 16.828 -10.195 1 93.12 242 ARG A CA 1
ATOM 1955 C C . ARG A 1 242 ? -10.859 17.891 -11.078 1 93.12 242 ARG A C 1
ATOM 1957 O O . ARG A 1 242 ? -10.234 18.906 -11.398 1 93.12 242 ARG A O 1
ATOM 1964 N N . GLU A 1 243 ? -12.094 17.672 -11.422 1 91.31 243 GLU A N 1
ATOM 1965 C CA . GLU A 1 243 ? -12.812 18.625 -12.258 1 91.31 243 GLU A CA 1
ATOM 1966 C C . GLU A 1 243 ? -13.328 19.797 -11.43 1 91.31 243 GLU A C 1
ATOM 1968 O O . GLU A 1 243 ? -13.562 20.891 -11.961 1 91.31 243 GLU A O 1
ATOM 1973 N N . ASN A 1 244 ? -13.438 19.609 -10.102 1 87.62 244 ASN A N 1
ATOM 1974 C CA . ASN A 1 244 ? -14.195 20.594 -9.336 1 87.62 244 ASN A CA 1
ATOM 1975 C C . ASN A 1 244 ? -13.414 21.078 -8.117 1 87.62 244 ASN A C 1
ATOM 1977 O O . ASN A 1 244 ? -13.789 22.062 -7.488 1 87.62 244 ASN A O 1
ATOM 1981 N N . VAL A 1 245 ? -12.414 20.359 -7.773 1 91.69 245 VAL A N 1
ATOM 1982 C CA . VAL A 1 245 ? -11.703 20.625 -6.527 1 91.69 245 VAL A CA 1
ATOM 1983 C C . VAL A 1 245 ? -10.203 20.672 -6.785 1 91.69 245 VAL A C 1
ATOM 1985 O O . VAL A 1 245 ? -9.672 19.859 -7.555 1 91.69 245 VAL A O 1
ATOM 1988 N N . PRO A 1 246 ? -9.523 21.641 -6.184 1 95.81 246 PRO A N 1
ATOM 1989 C CA . PRO A 1 246 ? -8.07 21.672 -6.344 1 95.81 246 PRO A CA 1
ATOM 1990 C C . PRO A 1 246 ? -7.402 20.359 -5.918 1 95.81 246 PRO A C 1
ATOM 1992 O O . PRO A 1 246 ? -7.859 19.719 -4.977 1 95.81 246 PRO A O 1
ATOM 1995 N N . PHE A 1 247 ? -6.367 19.953 -6.621 1 97.12 247 PHE A N 1
ATOM 1996 C CA . PHE A 1 247 ? -5.605 18.766 -6.246 1 97.12 247 PHE A CA 1
ATOM 1997 C C . PHE A 1 247 ? -4.109 19.062 -6.242 1 97.12 247 PHE A C 1
ATOM 1999 O O . PHE A 1 247 ? -3.67 20.078 -6.781 1 97.12 247 PHE A O 1
ATOM 2006 N N . GLY A 1 248 ? -3.355 18.203 -5.652 1 98.31 248 GLY A N 1
ATOM 2007 C CA . GLY A 1 248 ? -1.958 18.453 -5.336 1 98.31 248 GLY A CA 1
ATOM 2008 C C . GLY A 1 248 ? -1.072 18.516 -6.566 1 98.31 248 GLY A C 1
ATOM 2009 O O . GLY A 1 248 ? -1.382 17.906 -7.594 1 98.31 248 GLY A O 1
ATOM 2010 N N . LYS A 1 249 ? 0.057 19.297 -6.371 1 98.31 249 LYS A N 1
ATOM 2011 C CA . LYS A 1 249 ? 0.955 19.5 -7.504 1 98.31 249 LYS A CA 1
ATOM 2012 C C . LYS A 1 249 ? 2.398 19.172 -7.129 1 98.31 249 LYS A C 1
ATOM 2014 O O . LYS A 1 249 ? 3.283 19.188 -7.988 1 98.31 249 LYS A O 1
ATOM 2019 N N . MET A 1 250 ? 2.609 18.828 -5.883 1 98.75 250 MET A N 1
ATOM 2020 C CA . MET A 1 250 ? 3.982 18.641 -5.422 1 98.75 250 MET A CA 1
ATOM 2021 C C . MET A 1 250 ? 4.383 17.172 -5.5 1 98.75 250 MET A C 1
ATOM 2023 O O . MET A 1 250 ? 3.533 16.297 -5.695 1 98.75 250 MET A O 1
ATOM 2027 N N . THR A 1 251 ? 5.676 16.922 -5.434 1 98.5 251 THR A N 1
ATOM 2028 C CA . THR A 1 251 ? 6.211 15.562 -5.441 1 98.5 251 THR A CA 1
ATOM 2029 C C . THR A 1 251 ? 6.676 15.156 -4.043 1 98.5 251 THR A C 1
ATOM 2031 O O . THR A 1 251 ? 6.871 16.016 -3.178 1 98.5 251 THR A O 1
ATOM 2034 N N . LEU A 1 252 ? 6.867 13.898 -3.857 1 98.5 252 LEU A N 1
ATOM 2035 C CA . LEU A 1 252 ? 7.387 13.383 -2.598 1 98.5 252 LEU A CA 1
ATOM 2036 C C . LEU A 1 252 ? 8.758 13.969 -2.291 1 98.5 252 LEU A C 1
ATOM 2038 O O . LEU A 1 252 ? 9.062 14.281 -1.138 1 98.5 252 LEU A O 1
ATOM 2042 N N . ASN A 1 253 ? 9.57 14.148 -3.305 1 98.06 253 ASN A N 1
ATOM 2043 C CA . ASN A 1 253 ? 10.898 14.719 -3.119 1 98.06 253 ASN A CA 1
ATOM 2044 C C . ASN A 1 253 ? 10.828 16.156 -2.627 1 98.06 253 ASN A C 1
ATOM 2046 O O . ASN A 1 253 ? 11.633 16.578 -1.788 1 98.06 253 ASN A O 1
ATOM 2050 N N . GLN A 1 254 ? 9.961 16.875 -3.186 1 98.81 254 GLN A N 1
ATOM 2051 C CA . GLN A 1 254 ? 9.781 18.25 -2.764 1 98.81 254 GLN A CA 1
ATOM 2052 C C . GLN A 1 254 ? 9.328 18.328 -1.31 1 98.81 254 GLN A C 1
ATOM 2054 O O . GLN A 1 254 ? 9.836 19.156 -0.537 1 98.81 254 GLN A O 1
ATOM 2059 N N . ILE A 1 255 ? 8.359 17.5 -0.944 1 98.88 255 ILE A N 1
ATOM 2060 C CA . ILE A 1 255 ? 7.871 17.469 0.43 1 98.88 255 ILE A CA 1
ATOM 2061 C C . ILE A 1 255 ? 9.008 17.078 1.375 1 98.88 255 ILE A C 1
ATOM 2063 O O . ILE A 1 255 ? 9.18 17.688 2.43 1 98.88 255 ILE A O 1
ATOM 2067 N N . SER A 1 256 ? 9.758 16.062 0.961 1 98.62 256 SER A N 1
ATOM 2068 C CA . SER A 1 256 ? 10.914 15.656 1.745 1 98.62 256 SER A CA 1
ATOM 2069 C C . SER A 1 256 ? 11.891 16.812 1.94 1 98.62 256 SER A C 1
ATOM 2071 O O . SER A 1 256 ? 12.352 17.062 3.055 1 98.62 256 SER A O 1
ATOM 2073 N N . ARG A 1 257 ? 12.203 17.5 0.908 1 98.81 257 ARG A N 1
ATOM 2074 C CA . ARG A 1 257 ? 13.117 18.641 0.982 1 98.81 257 ARG A CA 1
ATOM 2075 C C . ARG A 1 257 ? 12.586 19.703 1.934 1 98.81 257 ARG A C 1
ATOM 2077 O O . ARG A 1 257 ? 13.32 20.203 2.789 1 98.81 257 ARG A O 1
ATOM 2084 N N . VAL A 1 258 ? 11.312 20.031 1.776 1 98.88 258 VAL A N 1
ATOM 2085 C CA . VAL A 1 258 ? 10.711 21.078 2.6 1 98.88 258 VAL A CA 1
ATOM 2086 C C . VAL A 1 258 ? 10.836 20.703 4.078 1 98.88 258 VAL A C 1
ATOM 2088 O O . VAL A 1 258 ? 11.289 21.516 4.891 1 98.88 258 VAL A O 1
ATOM 2091 N N . ILE A 1 259 ? 10.469 19.469 4.441 1 98.88 259 ILE A N 1
ATOM 2092 C CA . ILE A 1 259 ? 10.469 19.062 5.84 1 98.88 259 ILE A CA 1
ATOM 2093 C C . ILE A 1 259 ? 11.898 19.031 6.371 1 98.88 259 ILE A C 1
ATOM 2095 O O . ILE A 1 259 ? 12.156 19.438 7.508 1 98.88 259 ILE A O 1
ATOM 2099 N N . ASN A 1 260 ? 12.828 18.578 5.559 1 98.75 260 ASN A N 1
ATOM 2100 C CA . ASN A 1 260 ? 14.227 18.547 5.977 1 98.75 260 ASN A CA 1
ATOM 2101 C C . ASN A 1 260 ? 14.789 19.953 6.168 1 98.75 260 ASN A C 1
ATOM 2103 O O . ASN A 1 260 ? 15.531 20.203 7.117 1 98.75 260 ASN A O 1
ATOM 2107 N N . ASP A 1 261 ? 14.461 20.828 5.219 1 98.75 261 ASP A N 1
ATOM 2108 C CA . ASP A 1 261 ? 14.898 22.219 5.352 1 98.75 261 ASP A CA 1
ATOM 2109 C C . ASP A 1 261 ? 14.344 22.844 6.633 1 98.75 261 ASP A C 1
ATOM 2111 O O . ASP A 1 261 ? 15.07 23.5 7.367 1 98.75 261 ASP A O 1
ATOM 2115 N N . VAL A 1 262 ? 13.102 22.594 6.883 1 98.62 262 VAL A N 1
ATOM 2116 C CA . VAL A 1 262 ? 12.461 23.125 8.086 1 98.62 262 VAL A CA 1
ATOM 2117 C C . VAL A 1 262 ? 13.125 22.531 9.328 1 98.62 262 VAL A C 1
ATOM 2119 O O . VAL A 1 262 ? 13.367 23.234 10.305 1 98.62 262 VAL A O 1
ATOM 2122 N N . SER A 1 263 ? 13.43 21.25 9.273 1 98.25 263 SER A N 1
ATOM 2123 C CA . SER A 1 263 ? 14.055 20.547 10.391 1 98.25 263 SER A CA 1
ATOM 2124 C C . SER A 1 263 ? 15.453 21.078 10.664 1 98.25 263 SER A C 1
ATOM 2126 O O . SER A 1 263 ? 15.938 21.016 11.797 1 98.25 263 SER A O 1
ATOM 2128 N N . SER A 1 264 ? 16.078 21.609 9.664 1 97.81 264 SER A N 1
ATOM 2129 C CA . SER A 1 264 ? 17.422 22.141 9.836 1 97.81 264 SER A CA 1
ATOM 2130 C C . SER A 1 264 ? 17.391 23.547 10.422 1 97.81 264 SER A C 1
ATOM 2132 O O . SER A 1 264 ? 18.391 24.016 10.977 1 97.81 264 SER A O 1
ATOM 2134 N N . LYS A 1 265 ? 16.219 24.219 10.367 1 97.38 265 LYS A N 1
ATOM 2135 C CA . LYS A 1 265 ? 16.125 25.625 10.781 1 97.38 265 LYS A CA 1
ATOM 2136 C C . LYS A 1 265 ? 15.32 25.75 12.07 1 97.38 265 LYS A C 1
ATOM 2138 O O . LYS A 1 265 ? 15.336 26.812 12.711 1 97.38 265 LYS A O 1
ATOM 2143 N N . SER A 1 266 ? 14.672 24.719 12.445 1 97.69 266 SER A N 1
ATOM 2144 C CA . SER A 1 266 ? 13.805 24.734 13.617 1 97.69 266 SER A CA 1
ATOM 2145 C C . SER A 1 266 ? 13.656 23.328 14.211 1 97.69 266 SER A C 1
ATOM 2147 O O . SER A 1 266 ? 14.133 22.359 13.633 1 97.69 266 SER A O 1
ATOM 2149 N N . ASN A 1 267 ? 13.078 23.266 15.367 1 98 267 ASN A N 1
ATOM 2150 C CA . ASN A 1 267 ? 12.781 22 16.047 1 98 267 ASN A CA 1
ATOM 2151 C C . ASN A 1 267 ? 11.383 21.5 15.711 1 98 267 ASN A C 1
ATOM 2153 O O . ASN A 1 267 ? 10.391 22.078 16.172 1 98 267 ASN A O 1
ATOM 2157 N N . VAL A 1 268 ? 11.312 20.453 14.898 1 98.62 268 VAL A N 1
ATOM 2158 C CA . VAL A 1 268 ? 10.008 19.875 14.594 1 98.62 268 VAL A CA 1
ATOM 2159 C C . VAL A 1 268 ? 9.516 19.062 15.789 1 98.62 268 VAL A C 1
ATOM 2161 O O . VAL A 1 268 ? 10.078 18.016 16.109 1 98.62 268 VAL A O 1
ATOM 2164 N N . VAL A 1 269 ? 8.43 19.5 16.422 1 98.56 269 VAL A N 1
ATOM 2165 C CA . VAL A 1 269 ? 8.016 18.922 17.688 1 98.56 269 VAL A CA 1
ATOM 2166 C C . VAL A 1 269 ? 6.75 18.094 17.5 1 98.56 269 VAL A C 1
ATOM 2168 O O . VAL A 1 269 ? 6.375 17.297 18.375 1 98.56 269 VAL A O 1
ATOM 2171 N N . CYS A 1 270 ? 6.078 18.25 16.375 1 98.81 270 CYS A N 1
ATOM 2172 C CA . CYS A 1 270 ? 4.914 17.453 16.031 1 98.81 270 CYS A CA 1
ATOM 2173 C C . CYS A 1 270 ? 4.789 17.281 14.523 1 98.81 270 CYS A C 1
ATOM 2175 O O . CYS A 1 270 ? 5.016 18.219 13.766 1 98.81 270 CYS A O 1
ATOM 2177 N N . LEU A 1 271 ? 4.539 16.094 14.102 1 98.94 271 LEU A N 1
ATOM 2178 C CA . LEU A 1 271 ? 4.262 15.773 12.703 1 98.94 271 LEU A CA 1
ATOM 2179 C C . LEU A 1 271 ? 3.021 14.891 12.586 1 98.94 271 LEU A C 1
ATOM 2181 O O . LEU A 1 271 ? 2.941 13.836 13.219 1 98.94 271 LEU A O 1
ATOM 2185 N N . SER A 1 272 ? 2.043 15.352 11.945 1 98.94 272 SER A N 1
ATOM 2186 C CA . SER A 1 272 ? 0.903 14.516 11.578 1 98.94 272 SER A CA 1
ATOM 2187 C C . SER A 1 272 ? 0.871 14.25 10.078 1 98.94 272 SER A C 1
ATOM 2189 O O . SER A 1 272 ? 1.074 15.164 9.273 1 98.94 272 SER A O 1
ATOM 2191 N N . ILE A 1 273 ? 0.736 13.023 9.711 1 98.94 273 ILE A N 1
ATOM 2192 C CA . ILE A 1 273 ? 0.588 12.609 8.32 1 98.94 273 ILE A CA 1
ATOM 2193 C C . ILE A 1 273 ? -0.812 12.039 8.094 1 98.94 273 ILE A C 1
ATOM 2195 O O . ILE A 1 273 ? -1.229 11.109 8.789 1 98.94 273 ILE A O 1
ATOM 2199 N N . CYS A 1 274 ? -1.501 12.641 7.078 1 98.81 274 CYS A N 1
ATOM 2200 C CA . CYS A 1 274 ? -2.922 12.328 6.98 1 98.81 274 CYS A CA 1
ATOM 2201 C C . CYS A 1 274 ? -3.322 12.047 5.535 1 98.81 274 CYS A C 1
ATOM 2203 O O . CYS A 1 274 ? -2.549 12.312 4.613 1 98.81 274 CYS A O 1
ATOM 2205 N N . GLU A 1 275 ? -4.473 11.406 5.41 1 98.75 275 GLU A N 1
ATOM 2206 C CA . GLU A 1 275 ? -5.27 11.188 4.203 1 98.75 275 GLU A CA 1
ATOM 2207 C C . GLU A 1 275 ? -4.52 10.305 3.205 1 98.75 275 GLU A C 1
ATOM 2209 O O . GLU A 1 275 ? -4.488 10.609 2.01 1 98.75 275 GLU A O 1
ATOM 2214 N N . HIS A 1 276 ? -3.828 9.352 3.746 1 98.88 276 HIS A N 1
ATOM 2215 C CA . HIS A 1 276 ? -3.344 8.242 2.93 1 98.88 276 HIS A CA 1
ATOM 2216 C C . HIS A 1 276 ? -4.488 7.324 2.514 1 98.88 276 HIS A C 1
ATOM 2218 O O . HIS A 1 276 ? -5.129 6.703 3.363 1 98.88 276 HIS A O 1
ATOM 2224 N N . LEU A 1 277 ? -4.805 7.281 1.23 1 98.62 277 LEU A N 1
ATOM 2225 C CA . LEU A 1 277 ? -5.902 6.477 0.706 1 98.62 277 LEU A CA 1
ATOM 2226 C C . LEU A 1 277 ? -5.387 5.402 -0.245 1 98.62 277 LEU A C 1
ATOM 2228 O O . LEU A 1 277 ? -5.465 5.559 -1.466 1 98.62 277 LEU A O 1
ATOM 2232 N N . PRO A 1 278 ? -4.91 4.309 0.32 1 98.62 278 PRO A N 1
ATOM 2233 C CA . PRO A 1 278 ? -4.285 3.25 -0.479 1 98.62 278 PRO A CA 1
ATOM 2234 C C . PRO A 1 278 ? -5.305 2.326 -1.138 1 98.62 278 PRO A C 1
ATOM 2236 O O . PRO A 1 278 ? -5.477 1.182 -0.708 1 98.62 278 PRO A O 1
ATOM 2239 N N . TYR A 1 279 ? -5.883 2.719 -2.227 1 98.06 279 TYR A N 1
ATOM 2240 C CA . TYR A 1 279 ? -6.949 2.021 -2.932 1 98.06 279 TYR A CA 1
ATOM 2241 C C . TYR A 1 279 ? -6.523 0.61 -3.314 1 98.06 279 TYR A C 1
ATOM 2243 O O . TYR A 1 279 ? -7.254 -0.354 -3.076 1 98.06 279 TYR A O 1
ATOM 2251 N N . ASP A 1 280 ? -5.32 0.49 -3.865 1 98.25 280 ASP A N 1
ATOM 2252 C CA . ASP A 1 280 ? -4.855 -0.825 -4.297 1 98.25 280 ASP A CA 1
ATOM 2253 C C . ASP A 1 280 ? -4.746 -1.783 -3.111 1 98.25 280 ASP A C 1
ATOM 2255 O O . ASP A 1 280 ? -5.16 -2.939 -3.203 1 98.25 280 ASP A O 1
ATOM 2259 N N . ALA A 1 281 ? -4.176 -1.289 -2.039 1 98.56 281 ALA A N 1
ATOM 2260 C CA . ALA A 1 281 ? -4.051 -2.121 -0.845 1 98.56 281 ALA A CA 1
ATOM 2261 C C . ALA A 1 281 ? -5.422 -2.553 -0.331 1 98.56 281 ALA A C 1
ATOM 2263 O O . ALA A 1 281 ? -5.613 -3.711 0.048 1 98.56 281 ALA A O 1
ATOM 2264 N N . SER A 1 282 ? -6.348 -1.621 -0.302 1 97.94 282 SER A N 1
ATOM 2265 C CA . SER A 1 282 ? -7.691 -1.911 0.187 1 97.94 282 SER A CA 1
ATOM 2266 C C . SER A 1 282 ? -8.383 -2.955 -0.683 1 97.94 282 SER A C 1
ATOM 2268 O O . SER A 1 282 ? -8.984 -3.898 -0.169 1 97.94 282 SER A O 1
ATOM 2270 N N . ASN A 1 283 ? -8.32 -2.746 -1.979 1 97.75 283 ASN A N 1
ATOM 2271 C CA . ASN A 1 283 ? -8.953 -3.678 -2.904 1 97.75 283 ASN A CA 1
ATOM 2272 C C . ASN A 1 283 ? -8.312 -5.062 -2.834 1 97.75 283 ASN A C 1
ATOM 2274 O O . ASN A 1 283 ? -9.016 -6.078 -2.879 1 97.75 283 ASN A O 1
ATOM 2278 N N . LEU A 1 284 ? -7.016 -5.094 -2.748 1 98.69 284 LEU A N 1
ATOM 2279 C CA . LEU A 1 284 ? -6.301 -6.355 -2.613 1 98.69 284 LEU A CA 1
ATOM 2280 C C . LEU A 1 284 ? -6.684 -7.066 -1.319 1 98.69 284 LEU A C 1
ATOM 2282 O O . LEU A 1 284 ? -6.887 -8.281 -1.31 1 98.69 284 LEU A O 1
ATOM 2286 N N . GLN A 1 285 ? -6.715 -6.312 -0.237 1 98.44 285 GLN A N 1
ATOM 2287 C CA . GLN A 1 285 ? -7.105 -6.863 1.057 1 98.44 285 GLN A CA 1
ATOM 2288 C C . GLN A 1 285 ? -8.469 -7.539 0.979 1 98.44 285 GLN A C 1
ATOM 2290 O O . GLN A 1 285 ? -8.656 -8.633 1.518 1 98.44 285 GLN A O 1
ATOM 2295 N N . LYS A 1 286 ? -9.375 -6.883 0.353 1 97.19 286 LYS A N 1
ATOM 2296 C CA . LYS A 1 286 ? -10.719 -7.434 0.193 1 97.19 286 LYS A CA 1
ATOM 2297 C C . LYS A 1 286 ? -10.688 -8.734 -0.61 1 97.19 286 LYS A C 1
ATOM 2299 O O . LYS A 1 286 ? -11.359 -9.703 -0.253 1 97.19 286 LYS A O 1
ATOM 2304 N N . MET A 1 287 ? -9.953 -8.695 -1.677 1 98.44 287 MET A N 1
ATOM 2305 C CA . MET A 1 287 ? -9.844 -9.906 -2.484 1 98.44 287 MET A CA 1
ATOM 2306 C C . MET A 1 287 ? -9.211 -11.039 -1.682 1 98.44 287 MET A C 1
ATOM 2308 O O . MET A 1 287 ? -9.711 -12.164 -1.69 1 98.44 287 MET A O 1
ATOM 2312 N N . LEU A 1 288 ? -8.094 -10.75 -0.965 1 98.75 288 LEU A N 1
ATOM 2313 C CA . LEU A 1 288 ? -7.414 -11.758 -0.167 1 98.75 288 LEU A CA 1
ATOM 2314 C C . LEU A 1 288 ? -8.352 -12.352 0.883 1 98.75 288 LEU A C 1
ATOM 2316 O O . LEU A 1 288 ? -8.344 -13.555 1.118 1 98.75 288 LEU A O 1
ATOM 2320 N N . ALA A 1 289 ? -9.156 -11.516 1.456 1 98.12 289 ALA A N 1
ATOM 2321 C CA . ALA A 1 289 ? -10.078 -11.953 2.5 1 98.12 289 ALA A CA 1
ATOM 2322 C C . ALA A 1 289 ? -11.141 -12.898 1.938 1 98.12 289 ALA A C 1
ATOM 2324 O O . ALA A 1 289 ? -11.758 -13.656 2.682 1 98.12 289 ALA A O 1
ATOM 2325 N N . SER A 1 290 ? -11.375 -12.828 0.636 1 98.12 290 SER A N 1
ATOM 2326 C CA . SER A 1 290 ? -12.406 -13.648 0.014 1 98.12 290 SER A CA 1
ATOM 2327 C C . SER A 1 290 ? -11.875 -15.047 -0.307 1 98.12 290 SER A C 1
ATOM 2329 O O . SER A 1 290 ? -12.656 -15.953 -0.611 1 98.12 290 SER A O 1
ATOM 2331 N N . ILE A 1 291 ? -10.586 -15.266 -0.253 1 98.19 291 ILE A N 1
ATOM 2332 C CA . ILE A 1 291 ? -9.969 -16.516 -0.674 1 98.19 291 ILE A CA 1
ATOM 2333 C C . ILE A 1 291 ? -10.016 -17.531 0.469 1 98.19 291 ILE A C 1
ATOM 2335 O O . ILE A 1 291 ? -9.43 -17.312 1.531 1 98.19 291 ILE A O 1
ATOM 2339 N N . PRO A 1 292 ? -10.594 -18.703 0.325 1 97.94 292 PRO A N 1
ATOM 2340 C CA . PRO A 1 292 ? -10.859 -19.641 1.419 1 97.94 292 PRO A CA 1
ATOM 2341 C C . PRO A 1 292 ? -9.594 -20.109 2.129 1 97.94 292 PRO A C 1
ATOM 2343 O O . PRO A 1 292 ? -9.539 -20.109 3.361 1 97.94 292 PRO A O 1
ATOM 2346 N N . ILE A 1 293 ? -8.555 -20.344 1.443 1 97.38 293 ILE A N 1
ATOM 2347 C CA . ILE A 1 293 ? -7.359 -20.922 2.053 1 97.38 293 ILE A CA 1
ATOM 2348 C C . ILE A 1 293 ? -6.684 -19.891 2.947 1 97.38 293 ILE A C 1
ATOM 2350 O O . ILE A 1 293 ? -5.926 -20.25 3.855 1 97.38 293 ILE A O 1
ATOM 2354 N N . LEU A 1 294 ? -6.93 -18.594 2.738 1 98 294 LEU A N 1
ATOM 2355 C CA . LEU A 1 294 ? -6.332 -17.531 3.537 1 98 294 LEU A CA 1
ATOM 2356 C C . LEU A 1 294 ? -7.109 -17.328 4.836 1 98 294 LEU A C 1
ATOM 2358 O O . LEU A 1 294 ? -6.672 -16.578 5.711 1 98 294 LEU A O 1
ATOM 2362 N N . ASN A 1 295 ? -8.242 -17.938 4.977 1 94.69 295 ASN A N 1
ATOM 2363 C CA . ASN A 1 295 ? -9.078 -17.781 6.16 1 94.69 295 ASN A CA 1
ATOM 2364 C C . ASN A 1 295 ? -9.062 -19.031 7.035 1 94.69 295 ASN A C 1
ATOM 2366 O O . ASN A 1 295 ? -9.922 -19.203 7.906 1 94.69 295 ASN A O 1
ATOM 2370 N N . GLU A 1 296 ? -8.125 -19.906 6.777 1 87.69 296 GLU A N 1
ATOM 2371 C CA . GLU A 1 296 ? -7.969 -21.109 7.602 1 87.69 296 GLU A CA 1
ATOM 2372 C C . GLU A 1 296 ? -7.363 -20.766 8.961 1 87.69 296 GLU A C 1
ATOM 2374 O O . GLU A 1 296 ? -6.59 -19.812 9.078 1 87.69 296 GLU A O 1
ATOM 2379 N N . MET B 1 1 ? -8.367 -38.062 13.281 1 35.53 1 MET B N 1
ATOM 2380 C CA . MET B 1 1 ? -7.961 -37.656 11.93 1 35.53 1 MET B CA 1
ATOM 2381 C C . MET B 1 1 ? -6.969 -36.5 11.969 1 35.53 1 MET B C 1
ATOM 2383 O O . MET B 1 1 ? -7.215 -35.5 12.641 1 35.53 1 MET B O 1
ATOM 2387 N N . ASP B 1 2 ? -5.699 -36.719 11.758 1 52.19 2 ASP B N 1
ATOM 2388 C CA . ASP B 1 2 ? -4.617 -35.781 12.039 1 52.19 2 ASP B CA 1
ATOM 2389 C C . ASP B 1 2 ? -4.891 -34.406 11.398 1 52.19 2 ASP B C 1
ATOM 2391 O O . ASP B 1 2 ? -5.324 -34.344 10.25 1 52.19 2 ASP B O 1
ATOM 2395 N N . LYS B 1 3 ? -5.121 -33.406 12.117 1 74.69 3 LYS B N 1
ATOM 2396 C CA . LYS B 1 3 ? -5.52 -32.062 11.742 1 74.69 3 LYS B CA 1
ATOM 2397 C C . LYS B 1 3 ? -4.605 -31.5 10.656 1 74.69 3 LYS B C 1
ATOM 2399 O O . LYS B 1 3 ? -3.381 -31.578 10.766 1 74.69 3 LYS B O 1
ATOM 2404 N N . GLU B 1 4 ? -5.082 -31.391 9.289 1 89.75 4 GLU B N 1
ATOM 2405 C CA . GLU B 1 4 ? -4.359 -30.797 8.18 1 89.75 4 GLU B CA 1
ATOM 2406 C C . GLU B 1 4 ? -3.537 -29.594 8.641 1 89.75 4 GLU B C 1
ATOM 2408 O O . GLU B 1 4 ? -4.043 -28.719 9.359 1 89.75 4 GLU B O 1
ATOM 2413 N N . LYS B 1 5 ? -2.242 -29.688 8.391 1 96 5 LYS B N 1
ATOM 2414 C CA . LYS B 1 5 ? -1.322 -28.625 8.773 1 96 5 LYS B CA 1
ATOM 2415 C C . LYS B 1 5 ? -1.112 -27.641 7.629 1 96 5 LYS B C 1
ATOM 2417 O O . LYS B 1 5 ? -0.591 -28 6.574 1 96 5 LYS B O 1
ATOM 2422 N N . THR B 1 6 ? -1.588 -26.438 7.809 1 98 6 THR B N 1
ATOM 2423 C CA . THR B 1 6 ? -1.377 -25.344 6.863 1 98 6 THR B CA 1
ATOM 2424 C C . THR B 1 6 ? -0.325 -24.375 7.391 1 98 6 THR B C 1
ATOM 2426 O O . THR B 1 6 ? -0.318 -24.031 8.578 1 98 6 THR B O 1
ATOM 2429 N N . ILE B 1 7 ? 0.63 -23.906 6.535 1 98.62 7 ILE B N 1
ATOM 2430 C CA . ILE B 1 7 ? 1.603 -22.906 6.949 1 98.62 7 ILE B CA 1
ATOM 2431 C C . ILE B 1 7 ? 1.577 -21.734 5.973 1 98.62 7 ILE B C 1
ATOM 2433 O O . ILE B 1 7 ? 1.105 -21.859 4.844 1 98.62 7 ILE B O 1
ATOM 2437 N N . ARG B 1 8 ? 2.008 -20.641 6.43 1 98.75 8 ARG B N 1
ATOM 2438 C CA . ARG B 1 8 ? 2.264 -19.453 5.609 1 98.75 8 ARG B CA 1
ATOM 2439 C C . ARG B 1 8 ? 3.762 -19.234 5.438 1 98.75 8 ARG B C 1
ATOM 2441 O O . ARG B 1 8 ? 4.539 -19.438 6.371 1 98.75 8 ARG B O 1
ATOM 2448 N N . ILE B 1 9 ? 4.125 -18.875 4.25 1 98.94 9 ILE B N 1
ATOM 2449 C CA . ILE B 1 9 ? 5.523 -18.609 3.938 1 98.94 9 ILE B CA 1
ATOM 2450 C C . ILE B 1 9 ? 5.66 -17.188 3.381 1 98.94 9 ILE B C 1
ATOM 2452 O O . ILE B 1 9 ? 4.93 -16.797 2.465 1 98.94 9 ILE B O 1
ATOM 2456 N N . LEU B 1 10 ? 6.457 -16.406 4.02 1 98.88 10 LEU B N 1
ATOM 2457 C CA . LEU B 1 10 ? 6.934 -15.164 3.43 1 98.88 10 LEU B CA 1
ATOM 2458 C C . LEU B 1 10 ? 8.219 -15.391 2.643 1 98.88 10 LEU B C 1
ATOM 2460 O O . LEU B 1 10 ? 9.242 -15.781 3.215 1 98.88 10 LEU B O 1
ATOM 2464 N N . TYR B 1 11 ? 8.172 -15.203 1.339 1 98.94 11 TYR B N 1
ATOM 2465 C CA . TYR B 1 11 ? 9.289 -15.492 0.441 1 98.94 11 TYR B CA 1
ATOM 2466 C C . TYR B 1 11 ? 9.656 -14.266 -0.381 1 98.94 11 TYR B C 1
ATOM 2468 O O . TYR B 1 11 ? 9.312 -14.172 -1.563 1 98.94 11 TYR B O 1
ATOM 2476 N N . PRO B 1 12 ? 10.438 -13.297 0.224 1 98.81 12 PRO B N 1
ATOM 2477 C CA . PRO B 1 12 ? 10.664 -11.984 -0.385 1 98.81 12 PRO B CA 1
ATOM 2478 C C . PRO B 1 12 ? 11.742 -12.008 -1.466 1 98.81 12 PRO B C 1
ATOM 2480 O O . PRO B 1 12 ? 12.609 -11.141 -1.494 1 98.81 12 PRO B O 1
ATOM 2483 N N . GLN B 1 13 ? 11.68 -13.023 -2.318 1 98.75 13 GLN B N 1
ATOM 2484 C CA . GLN B 1 13 ? 12.656 -13.18 -3.387 1 98.75 13 GLN B CA 1
ATOM 2485 C C . GLN B 1 13 ? 12.492 -12.102 -4.449 1 98.75 13 GLN B C 1
ATOM 2487 O O . GLN B 1 13 ? 11.383 -11.867 -4.938 1 98.75 13 GLN B O 1
ATOM 2492 N N . TRP B 1 14 ? 13.602 -11.414 -4.742 1 98.31 14 TRP B N 1
ATOM 2493 C CA . TRP B 1 14 ? 13.578 -10.328 -5.715 1 98.31 14 TRP B CA 1
ATOM 2494 C C . TRP B 1 14 ? 14.484 -10.641 -6.902 1 98.31 14 TRP B C 1
ATOM 2496 O O . TRP B 1 14 ? 14.32 -10.078 -7.984 1 98.31 14 TRP B O 1
ATOM 2506 N N . GLN B 1 15 ? 15.305 -11.562 -6.797 1 97.81 15 GLN B N 1
ATOM 2507 C CA . GLN B 1 15 ? 16.406 -11.82 -7.707 1 97.81 15 GLN B CA 1
ATOM 2508 C C . GLN B 1 15 ? 15.906 -12.359 -9.047 1 97.81 15 GLN B C 1
ATOM 2510 O O . GLN B 1 15 ? 16.438 -12.016 -10.102 1 97.81 15 GLN B O 1
ATOM 2515 N N . GLY B 1 16 ? 14.883 -13.164 -8.984 1 97.25 16 GLY B N 1
ATOM 2516 C CA . GLY B 1 16 ? 14.391 -13.773 -10.211 1 97.25 16 GLY B CA 1
ATOM 2517 C C . GLY B 1 16 ? 13.898 -12.758 -11.227 1 97.25 16 GLY B C 1
ATOM 2518 O O . GLY B 1 16 ? 13.961 -12.992 -12.43 1 97.25 16 GLY B O 1
ATOM 2519 N N . GLY B 1 17 ? 13.328 -11.656 -10.703 1 96.56 17 GLY B N 1
ATOM 2520 C CA . GLY B 1 17 ? 12.844 -10.586 -11.555 1 96.56 17 GLY B CA 1
ATOM 2521 C C . GLY B 1 17 ? 13.734 -9.359 -11.531 1 96.56 17 GLY B C 1
ATOM 2522 O O . GLY B 1 17 ? 13.484 -8.383 -12.25 1 96.56 17 GLY B O 1
ATOM 2523 N N . ASN B 1 18 ? 14.789 -9.453 -10.742 1 95.94 18 ASN B N 1
ATOM 2524 C CA . ASN B 1 18 ? 15.711 -8.336 -10.562 1 95.94 18 ASN B CA 1
ATOM 2525 C C . ASN B 1 18 ? 14.969 -7.031 -10.289 1 95.94 18 ASN B C 1
ATOM 2527 O O . ASN B 1 18 ? 15.164 -6.039 -10.992 1 95.94 18 ASN B O 1
ATOM 2531 N N . ASN B 1 19 ? 14.133 -7.07 -9.344 1 96.25 19 ASN B N 1
ATOM 2532 C CA . ASN B 1 19 ? 13.336 -5.918 -8.938 1 96.25 19 ASN B CA 1
ATOM 2533 C C . ASN B 1 19 ? 13.352 -5.727 -7.426 1 96.25 19 ASN B C 1
ATOM 2535 O O . ASN B 1 19 ? 12.867 -6.578 -6.68 1 96.25 19 ASN B O 1
ATOM 2539 N N . ARG B 1 20 ? 13.875 -4.691 -6.949 1 95.81 20 ARG B N 1
ATOM 2540 C CA . ARG B 1 20 ? 14.133 -4.469 -5.527 1 95.81 20 ARG B CA 1
ATOM 2541 C C . ARG B 1 20 ? 12.836 -4.195 -4.773 1 95.81 20 ARG B C 1
ATOM 2543 O O . ARG B 1 20 ? 12.828 -4.141 -3.541 1 95.81 20 ARG B O 1
ATOM 2550 N N . LEU B 1 21 ? 11.703 -4.066 -5.527 1 97.25 21 LEU B N 1
ATOM 2551 C CA . LEU B 1 21 ? 10.43 -3.754 -4.887 1 97.25 21 LEU B CA 1
ATOM 2552 C C . LEU B 1 21 ? 9.734 -5.023 -4.406 1 97.25 21 LEU B C 1
ATOM 2554 O O . LEU B 1 21 ? 8.797 -4.961 -3.607 1 97.25 21 LEU B O 1
ATOM 2558 N N . TYR B 1 22 ? 10.156 -6.172 -4.805 1 98.5 22 TYR B N 1
ATOM 2559 C CA . TYR B 1 22 ? 9.477 -7.43 -4.527 1 98.5 22 TYR B CA 1
ATOM 2560 C C . TYR B 1 22 ? 9.438 -7.715 -3.031 1 98.5 22 TYR B C 1
ATOM 2562 O O . TYR B 1 22 ? 8.422 -8.156 -2.5 1 98.5 22 TYR B O 1
ATOM 2570 N N . PRO B 1 23 ? 10.531 -7.453 -2.299 1 98.56 23 PRO B N 1
ATOM 2571 C CA . PRO B 1 23 ? 10.477 -7.758 -0.867 1 98.56 23 PRO B CA 1
ATOM 2572 C C . PRO B 1 23 ? 9.398 -6.965 -0.136 1 98.56 23 PRO B C 1
ATOM 2574 O O . PRO B 1 23 ? 8.625 -7.535 0.636 1 98.56 23 PRO B O 1
ATOM 2577 N N . LEU B 1 24 ? 9.32 -5.688 -0.418 1 98.56 24 LEU B N 1
ATOM 2578 C CA . LEU B 1 24 ? 8.258 -4.898 0.189 1 98.56 24 LEU B CA 1
ATOM 2579 C C . LEU B 1 24 ? 6.883 -5.41 -0.243 1 98.56 24 LEU B C 1
ATOM 2581 O O . LEU B 1 24 ? 5.953 -5.465 0.565 1 98.56 24 LEU B O 1
ATOM 2585 N N . GLY B 1 25 ? 6.797 -5.742 -1.511 1 98.81 25 GLY B N 1
ATOM 2586 C CA . GLY B 1 25 ? 5.543 -6.281 -2.021 1 98.81 25 GLY B CA 1
ATOM 2587 C C . GLY B 1 25 ? 5.098 -7.535 -1.298 1 98.81 25 GLY B C 1
ATOM 2588 O O . GLY B 1 25 ? 3.92 -7.672 -0.952 1 98.81 25 GLY B O 1
ATOM 2589 N N . SER B 1 26 ? 6.016 -8.461 -1.053 1 98.81 26 SER B N 1
ATOM 2590 C CA . SER B 1 26 ? 5.691 -9.703 -0.361 1 98.81 26 SER B CA 1
ATOM 2591 C C . SER B 1 26 ? 5.273 -9.438 1.081 1 98.81 26 SER B C 1
ATOM 2593 O O . SER B 1 26 ? 4.312 -10.039 1.572 1 98.81 26 SER B O 1
ATOM 2595 N N . LYS B 1 27 ? 5.98 -8.547 1.736 1 98.69 27 LYS B N 1
ATOM 2596 C CA . LYS B 1 27 ? 5.648 -8.211 3.117 1 98.69 27 LYS B CA 1
ATOM 2597 C C . LYS B 1 27 ? 4.273 -7.562 3.209 1 98.69 27 LYS B C 1
ATOM 2599 O O . LYS B 1 27 ? 3.51 -7.836 4.137 1 98.69 27 LYS B O 1
ATOM 2604 N N . LEU B 1 28 ? 4.027 -6.691 2.258 1 98.88 28 LEU B N 1
ATOM 2605 C CA . LEU B 1 28 ? 2.73 -6.023 2.256 1 98.88 28 LEU B CA 1
ATOM 2606 C C . LEU B 1 28 ? 1.606 -7.012 1.969 1 98.88 28 LEU B C 1
ATOM 2608 O O . LEU B 1 28 ? 0.514 -6.898 2.529 1 98.88 28 LEU B O 1
ATOM 2612 N N . LEU B 1 29 ? 1.882 -7.984 1.1 1 98.88 29 LEU B N 1
ATOM 2613 C CA . LEU B 1 29 ? 0.914 -9.047 0.862 1 98.88 29 LEU B CA 1
ATOM 2614 C C . LEU B 1 29 ? 0.55 -9.758 2.164 1 98.88 29 LEU B C 1
ATOM 2616 O O . LEU B 1 29 ? -0.631 -9.945 2.465 1 98.88 29 LEU B O 1
ATOM 2620 N N . GLU B 1 30 ? 1.546 -10.133 2.879 1 98.81 30 GLU B N 1
ATOM 2621 C CA . GLU B 1 30 ? 1.334 -10.82 4.148 1 98.81 30 GLU B CA 1
ATOM 2622 C C . GLU B 1 30 ? 0.578 -9.938 5.137 1 98.81 30 GLU B C 1
ATOM 2624 O O . GLU B 1 30 ? -0.336 -10.398 5.82 1 98.81 30 GLU B O 1
ATOM 2629 N N . TRP B 1 31 ? 0.957 -8.656 5.145 1 98.56 31 TRP B N 1
ATOM 2630 C CA . TRP B 1 31 ? 0.351 -7.707 6.074 1 98.56 31 TRP B CA 1
ATOM 2631 C C . TRP B 1 31 ? -1.124 -7.492 5.746 1 98.56 31 TRP B C 1
ATOM 2633 O O . TRP B 1 31 ? -1.941 -7.289 6.648 1 98.56 31 TRP B O 1
ATOM 2643 N N . LEU B 1 32 ? -1.476 -7.539 4.492 1 98.69 32 LEU B N 1
ATOM 2644 C CA . LEU B 1 32 ? -2.84 -7.281 4.047 1 98.69 32 LEU B CA 1
ATOM 2645 C C . LEU B 1 32 ? -3.699 -8.531 4.172 1 98.69 32 LEU B C 1
ATOM 2647 O O . LEU B 1 32 ? -4.93 -8.453 4.145 1 98.69 32 LEU B O 1
ATOM 2651 N N . ALA B 1 33 ? -3.062 -9.719 4.219 1 98.62 33 ALA B N 1
ATOM 2652 C CA . ALA B 1 33 ? -3.809 -10.969 4.305 1 98.62 33 ALA B CA 1
ATOM 2653 C C . ALA B 1 33 ? -4.539 -11.086 5.641 1 98.62 33 ALA B C 1
ATOM 2655 O O . ALA B 1 33 ? -4.141 -10.469 6.629 1 98.62 33 ALA B O 1
ATOM 2656 N N . PRO B 1 34 ? -5.609 -11.875 5.691 1 97.94 34 PRO B N 1
ATOM 2657 C CA . PRO B 1 34 ? -6.316 -12.078 6.961 1 97.94 34 PRO B CA 1
ATOM 2658 C C . PRO B 1 34 ? -5.395 -12.578 8.07 1 97.94 34 PRO B C 1
ATOM 2660 O O . PRO B 1 34 ? -4.523 -13.414 7.828 1 97.94 34 PRO B O 1
ATOM 2663 N N . GLU B 1 35 ? -5.602 -11.953 9.188 1 95.25 35 GLU B N 1
ATOM 2664 C CA . GLU B 1 35 ? -4.852 -12.453 10.336 1 95.25 35 GLU B CA 1
ATOM 2665 C C . GLU B 1 35 ? -5.09 -13.938 10.555 1 95.25 35 GLU B C 1
ATOM 2667 O O . GLU B 1 35 ? -6.195 -14.438 10.32 1 95.25 35 GLU B O 1
ATOM 2672 N N . SER B 1 36 ? -4.051 -14.594 10.945 1 94.56 36 SER B N 1
ATOM 2673 C CA . SER B 1 36 ? -4.117 -16.047 11.117 1 94.56 36 SER B CA 1
ATOM 2674 C C . SER B 1 36 ? -3.188 -16.516 12.234 1 94.56 36 SER B C 1
ATOM 2676 O O . SER B 1 36 ? -2.166 -15.875 12.5 1 94.56 36 SER B O 1
ATOM 2678 N N . LYS B 1 37 ? -3.547 -17.547 12.938 1 94.56 37 LYS B N 1
ATOM 2679 C CA . LYS B 1 37 ? -2.689 -18.156 13.953 1 94.56 37 LYS B CA 1
ATOM 2680 C C . LYS B 1 37 ? -1.728 -19.156 13.328 1 94.56 37 LYS B C 1
ATOM 2682 O O . LYS B 1 37 ? -0.895 -19.75 14.023 1 94.56 37 LYS B O 1
ATOM 2687 N N . LEU B 1 38 ? -1.865 -19.281 12.016 1 96.12 38 LEU B N 1
ATOM 2688 C CA . LEU B 1 38 ? -0.975 -20.219 11.328 1 96.12 38 LEU B CA 1
ATOM 2689 C C . LEU B 1 38 ? 0.48 -19.781 11.477 1 96.12 38 LEU B C 1
ATOM 2691 O O . LEU B 1 38 ? 0.771 -18.578 11.562 1 96.12 38 LEU B O 1
ATOM 2695 N N . LYS B 1 39 ? 1.305 -20.828 11.469 1 97.31 39 LYS B N 1
ATOM 2696 C CA . LYS B 1 39 ? 2.736 -20.531 11.508 1 97.31 39 LYS B CA 1
ATOM 2697 C C . LYS B 1 39 ? 3.189 -19.797 10.258 1 97.31 39 LYS B C 1
ATOM 2699 O O . LYS B 1 39 ? 2.895 -20.219 9.141 1 97.31 39 LYS B O 1
ATOM 2704 N N . LEU B 1 40 ? 3.82 -18.656 10.398 1 98.56 40 LEU B N 1
ATOM 2705 C CA . LEU B 1 40 ? 4.445 -17.891 9.32 1 98.56 40 LEU B CA 1
ATOM 2706 C C . LEU B 1 40 ? 5.957 -18.094 9.312 1 98.56 40 LEU B C 1
ATOM 2708 O O . LEU B 1 40 ? 6.625 -17.828 10.312 1 98.56 40 LEU B O 1
ATOM 2712 N N . ILE B 1 41 ? 6.48 -18.547 8.227 1 98.81 41 ILE B N 1
ATOM 2713 C CA . ILE B 1 41 ? 7.914 -18.812 8.117 1 98.81 41 ILE B CA 1
ATOM 2714 C C . ILE B 1 41 ? 8.508 -17.953 7.004 1 98.81 41 ILE B C 1
ATOM 2716 O O . ILE B 1 41 ? 7.965 -17.891 5.898 1 98.81 41 ILE B O 1
ATOM 2720 N N . THR B 1 42 ? 9.539 -17.25 7.285 1 98.75 42 THR B N 1
ATOM 2721 C CA . THR B 1 42 ? 10.219 -16.438 6.285 1 98.75 42 THR B CA 1
ATOM 2722 C C . THR B 1 42 ? 11.391 -17.188 5.672 1 98.75 42 THR B C 1
ATOM 2724 O O . THR B 1 42 ? 12.266 -17.688 6.395 1 98.75 42 THR B O 1
ATOM 2727 N N . ILE B 1 43 ? 11.375 -17.375 4.383 1 98.81 43 ILE B N 1
ATOM 2728 C CA . ILE B 1 43 ? 12.523 -17.938 3.684 1 98.81 43 ILE B CA 1
ATOM 2729 C C . ILE B 1 43 ? 13.633 -16.891 3.59 1 98.81 43 ILE B C 1
ATOM 2731 O O . ILE B 1 43 ? 13.398 -15.766 3.125 1 98.81 43 ILE B O 1
ATOM 2735 N N . PRO B 1 44 ? 14.797 -17.203 4.023 1 97.94 44 PRO B N 1
ATOM 2736 C CA . PRO B 1 44 ? 15.875 -16.219 3.953 1 97.94 44 PRO B CA 1
ATOM 2737 C C . PRO B 1 44 ? 16.266 -15.875 2.518 1 97.94 44 PRO B C 1
ATOM 2739 O O . PRO B 1 44 ? 16.516 -16.781 1.71 1 97.94 44 PRO B O 1
ATOM 2742 N N . VAL B 1 45 ? 16.234 -14.688 2.182 1 98 45 VAL B N 1
ATOM 2743 C CA . VAL B 1 45 ? 16.656 -14.148 0.894 1 98 45 VAL B CA 1
ATOM 2744 C C . VAL B 1 45 ? 17.609 -12.969 1.113 1 98 45 VAL B C 1
ATOM 2746 O O . VAL B 1 45 ? 17.359 -12.117 1.967 1 98 45 VAL B O 1
ATOM 2749 N N . LYS B 1 46 ? 18.734 -12.961 0.386 1 95.62 46 LYS B N 1
ATOM 2750 C CA . LYS B 1 46 ? 19.641 -11.82 0.478 1 95.62 46 LYS B CA 1
ATOM 2751 C C . LYS B 1 46 ? 18.953 -10.531 0.069 1 95.62 46 LYS B C 1
ATOM 2753 O O . LYS B 1 46 ? 18.188 -10.508 -0.899 1 95.62 46 LYS B O 1
ATOM 2758 N N . GLU B 1 47 ? 19.188 -9.492 0.816 1 95.44 47 GLU B N 1
ATOM 2759 C CA . GLU B 1 47 ? 18.594 -8.195 0.49 1 95.44 47 GLU B CA 1
ATOM 2760 C C . GLU B 1 47 ? 19.203 -7.617 -0.784 1 95.44 47 GLU B C 1
ATOM 2762 O O . GLU B 1 47 ? 20.375 -7.875 -1.096 1 95.44 47 GLU B O 1
ATOM 2767 N N . PRO B 1 48 ? 18.391 -6.891 -1.489 1 95.62 48 PRO B N 1
ATOM 2768 C CA . PRO B 1 48 ? 19 -6.203 -2.633 1 95.62 48 PRO B CA 1
ATOM 2769 C C . PRO B 1 48 ? 20.031 -5.172 -2.217 1 95.62 48 PRO B C 1
ATOM 2771 O O . PRO B 1 48 ? 19.922 -4.574 -1.143 1 95.62 48 PRO B O 1
ATOM 2774 N N . PRO B 1 49 ? 20.984 -4.953 -3.105 1 92.19 49 PRO B N 1
ATOM 2775 C CA . PRO B 1 49 ? 21.953 -3.895 -2.807 1 92.19 49 PRO B CA 1
ATOM 2776 C C . PRO B 1 49 ? 21.297 -2.525 -2.652 1 92.19 49 PRO B C 1
ATOM 2778 O O . PRO B 1 49 ? 20.391 -2.184 -3.412 1 92.19 49 PRO B O 1
ATOM 2781 N N . ILE B 1 50 ? 21.812 -1.76 -1.718 1 87.69 50 ILE B N 1
ATOM 2782 C CA . ILE B 1 50 ? 21.266 -0.434 -1.442 1 87.69 50 ILE B CA 1
ATOM 2783 C C . ILE B 1 50 ? 21.75 0.551 -2.506 1 87.69 50 ILE B C 1
ATOM 2785 O O . ILE B 1 50 ? 20.953 1.332 -3.039 1 87.69 50 ILE B O 1
ATOM 2789 N N . SER B 1 51 ? 22.984 0.414 -2.848 1 91.31 51 SER B N 1
ATOM 2790 C CA . SER B 1 51 ? 23.578 1.319 -3.826 1 91.31 51 SER B CA 1
ATOM 2791 C C . SER B 1 51 ? 23.031 1.056 -5.227 1 91.31 51 SER B C 1
ATOM 2793 O O . SER B 1 51 ? 22.969 -0.095 -5.66 1 91.31 51 SER B O 1
ATOM 2795 N N . GLU B 1 52 ? 22.656 2.113 -5.832 1 89.38 52 GLU B N 1
ATOM 2796 C CA . GLU B 1 52 ? 22.172 2.004 -7.203 1 89.38 52 GLU B CA 1
ATOM 2797 C C . GLU B 1 52 ? 23.266 1.449 -8.125 1 89.38 52 GLU B C 1
ATOM 2799 O O . GLU B 1 52 ? 22.969 0.681 -9.047 1 89.38 52 GLU B O 1
ATOM 2804 N N . LYS B 1 53 ? 24.516 1.902 -7.805 1 91.06 53 LYS B N 1
ATOM 2805 C CA . LYS B 1 53 ? 25.656 1.437 -8.609 1 91.06 53 LYS B CA 1
ATOM 2806 C C . LYS B 1 53 ? 25.812 -0.077 -8.5 1 91.06 53 LYS B C 1
ATOM 2808 O O . LYS B 1 53 ? 25.969 -0.761 -9.516 1 91.06 53 LYS B O 1
ATOM 2813 N N . GLU B 1 54 ? 25.656 -0.582 -7.324 1 90.69 54 GLU B N 1
ATOM 2814 C CA . GLU B 1 54 ? 25.797 -2.018 -7.102 1 90.69 54 GLU B CA 1
ATOM 2815 C C . GLU B 1 54 ? 24.609 -2.779 -7.676 1 90.69 54 GLU B C 1
ATOM 2817 O O . GLU B 1 54 ? 24.766 -3.859 -8.25 1 90.69 54 GLU B O 1
ATOM 2822 N N . PHE B 1 55 ? 23.484 -2.258 -7.57 1 91.69 55 PHE B N 1
ATOM 2823 C CA . PHE B 1 55 ? 22.281 -2.928 -8.047 1 91.69 55 PHE B CA 1
ATOM 2824 C C . PHE B 1 55 ? 22.281 -3.033 -9.57 1 91.69 55 PHE B C 1
ATOM 2826 O O . PHE B 1 55 ? 21.797 -4.016 -10.133 1 91.69 55 PHE B O 1
ATOM 2833 N N . LYS B 1 56 ? 22.938 -2.029 -10.203 1 88.12 56 LYS B N 1
ATOM 2834 C CA . LYS B 1 56 ? 22.969 -2.004 -11.664 1 88.12 56 LYS B CA 1
ATOM 2835 C C . LYS B 1 56 ? 23.969 -3.012 -12.211 1 88.12 56 LYS B C 1
ATOM 2837 O O . LYS B 1 56 ? 23.922 -3.359 -13.398 1 88.12 56 LYS B O 1
ATOM 2842 N N . GLN B 1 57 ? 24.844 -3.377 -11.422 1 90.25 57 GLN B N 1
ATOM 2843 C CA . GLN B 1 57 ? 25.797 -4.414 -11.82 1 90.25 57 GLN B CA 1
ATOM 2844 C C . GLN B 1 57 ? 25.188 -5.805 -11.641 1 90.25 57 GLN B C 1
ATOM 2846 O O . GLN B 1 57 ? 25.469 -6.484 -10.648 1 90.25 57 GLN B O 1
ATOM 2851 N N . VAL B 1 58 ? 24.469 -6.211 -12.578 1 88.81 58 VAL B N 1
ATOM 2852 C CA . VAL B 1 58 ? 23.75 -7.473 -12.516 1 88.81 58 VAL B CA 1
ATOM 2853 C C . VAL B 1 58 ? 24.719 -8.641 -12.664 1 88.81 58 VAL B C 1
ATOM 2855 O O . VAL B 1 58 ? 25.562 -8.633 -13.555 1 88.81 58 VAL B O 1
ATOM 2858 N N . LYS B 1 59 ? 24.641 -9.539 -11.766 1 85.56 59 LYS B N 1
ATOM 2859 C CA . LYS B 1 59 ? 25.438 -10.75 -11.797 1 85.56 59 LYS B CA 1
ATOM 2860 C C . LYS B 1 59 ? 24.781 -11.836 -12.648 1 85.56 59 LYS B C 1
ATOM 2862 O O . LYS B 1 59 ? 23.688 -12.297 -12.32 1 85.56 59 LYS B O 1
ATOM 2867 N N . LEU B 1 60 ? 25.359 -12.188 -13.742 1 93.12 60 LEU B N 1
ATOM 2868 C CA . LEU B 1 60 ? 24.844 -13.234 -14.617 1 93.12 60 LEU B CA 1
ATOM 2869 C C . LEU B 1 60 ? 25.656 -14.523 -14.469 1 93.12 60 LEU B C 1
ATOM 2871 O O . LEU B 1 60 ? 26.891 -14.492 -14.492 1 93.12 60 LEU B O 1
ATOM 2875 N N . GLU B 1 61 ? 24.953 -15.562 -14.188 1 94.19 61 GLU B N 1
ATOM 2876 C CA . GLU B 1 61 ? 25.547 -16.891 -14.109 1 94.19 61 GLU B CA 1
ATOM 2877 C C . GLU B 1 61 ? 24.781 -17.891 -14.969 1 94.19 61 GLU B C 1
ATOM 2879 O O . GLU B 1 61 ? 23.609 -18.188 -14.68 1 94.19 61 GLU B O 1
ATOM 2884 N N . ASN B 1 62 ? 25.422 -18.438 -15.953 1 95.19 62 ASN B N 1
ATOM 2885 C CA . ASN B 1 62 ? 24.812 -19.375 -16.891 1 95.19 62 ASN B CA 1
ATOM 2886 C C . ASN B 1 62 ? 23.516 -18.812 -17.469 1 95.19 62 ASN B C 1
ATOM 2888 O O . ASN B 1 62 ? 22.484 -19.5 -17.484 1 95.19 62 ASN B O 1
ATOM 2892 N N . GLY B 1 63 ? 23.531 -17.578 -17.75 1 96.06 63 GLY B N 1
ATOM 2893 C CA . GLY B 1 63 ? 22.453 -16.938 -18.469 1 96.06 63 GLY B CA 1
ATOM 2894 C C . GLY B 1 63 ? 21.328 -16.469 -17.562 1 96.06 63 GLY B C 1
ATOM 2895 O O . GLY B 1 63 ? 20.312 -15.938 -18.031 1 96.06 63 GLY B O 1
ATOM 2896 N N . ILE B 1 64 ? 21.469 -16.609 -16.234 1 97.69 64 ILE B N 1
ATOM 2897 C CA . ILE B 1 64 ? 20.406 -16.234 -15.305 1 97.69 64 ILE B CA 1
ATOM 2898 C C . ILE B 1 64 ? 20.938 -15.25 -14.273 1 97.69 64 ILE B C 1
ATOM 2900 O O . ILE B 1 64 ? 22.016 -15.453 -13.719 1 97.69 64 ILE B O 1
ATOM 290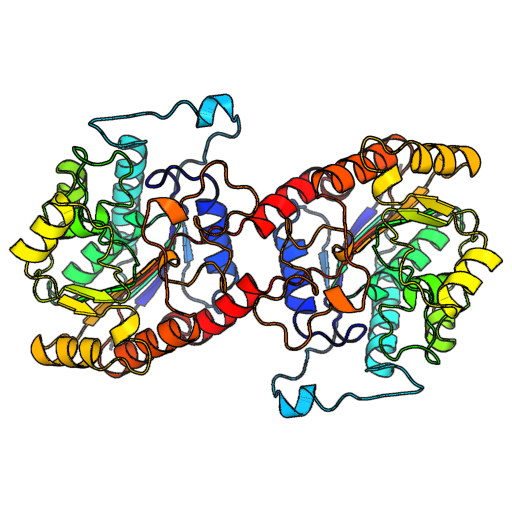4 N N . VAL B 1 65 ? 20.188 -14.195 -14.055 1 97 65 VAL B N 1
ATOM 2905 C CA . VAL B 1 65 ? 20.578 -13.195 -13.062 1 97 65 VAL B CA 1
ATOM 2906 C C . VAL B 1 65 ? 20.469 -13.789 -11.656 1 97 65 VAL B C 1
ATOM 2908 O O . VAL B 1 65 ? 19.453 -14.414 -11.32 1 97 65 VAL B O 1
ATOM 2911 N N . TYR B 1 66 ? 21.531 -13.695 -10.805 1 96.5 66 TYR B N 1
ATOM 2912 C CA . TYR B 1 66 ? 21.594 -14.078 -9.398 1 96.5 66 TYR B CA 1
ATOM 2913 C C . TYR B 1 66 ? 21.281 -15.562 -9.234 1 96.5 66 TYR B C 1
ATOM 2915 O O . TYR B 1 66 ? 20.625 -15.961 -8.266 1 96.5 66 TYR B O 1
ATOM 2923 N N . ARG B 1 67 ? 21.688 -16.359 -10.156 1 96.69 67 ARG B N 1
ATOM 2924 C CA . ARG B 1 67 ? 21.375 -17.781 -10.195 1 96.69 67 ARG B CA 1
ATOM 2925 C C . ARG B 1 67 ? 21.781 -18.469 -8.891 1 96.69 67 ARG B C 1
ATOM 2927 O O . ARG B 1 67 ? 21 -19.219 -8.305 1 96.69 67 ARG B O 1
ATOM 2934 N N . LYS B 1 68 ? 22.953 -18.203 -8.438 1 96.12 68 LYS B N 1
ATOM 2935 C CA . LYS B 1 68 ? 23.469 -18.859 -7.242 1 96.12 68 LYS B CA 1
ATOM 2936 C C . LYS B 1 68 ? 22.625 -18.531 -6.02 1 96.12 68 LYS B C 1
ATOM 2938 O O . LYS B 1 68 ? 22.281 -19.406 -5.223 1 96.12 68 LYS B O 1
ATOM 2943 N N . ASP B 1 69 ? 22.312 -17.234 -5.824 1 96.81 69 ASP B N 1
ATOM 2944 C CA . ASP B 1 69 ? 21.484 -16.797 -4.699 1 96.81 69 ASP B CA 1
ATOM 2945 C C . ASP B 1 69 ? 20.109 -17.453 -4.738 1 96.81 69 ASP B C 1
ATOM 2947 O O . ASP B 1 69 ? 19.578 -17.859 -3.701 1 96.81 69 ASP B O 1
ATOM 2951 N N . ILE B 1 70 ? 19.562 -17.578 -5.949 1 97.69 70 ILE B N 1
ATOM 2952 C CA . ILE B 1 70 ? 18.25 -18.156 -6.156 1 97.69 70 ILE B CA 1
ATOM 2953 C C . ILE B 1 70 ? 18.281 -19.641 -5.773 1 97.69 70 ILE B C 1
ATOM 2955 O O . ILE B 1 70 ? 17.406 -20.109 -5.047 1 97.69 70 ILE B O 1
ATOM 2959 N N . ILE B 1 71 ? 19.266 -20.344 -6.23 1 97.75 71 ILE B N 1
ATOM 2960 C CA . ILE B 1 71 ? 19.391 -21.766 -5.965 1 97.75 71 ILE B CA 1
ATOM 2961 C C . ILE B 1 71 ? 19.547 -22.016 -4.465 1 97.75 71 ILE B C 1
ATOM 2963 O O . ILE B 1 71 ? 18.906 -22.891 -3.895 1 97.75 71 ILE B O 1
ATOM 2967 N N . GLU B 1 72 ? 20.328 -21.172 -3.811 1 97.62 72 GLU B N 1
ATOM 2968 C CA . GLU B 1 72 ? 20.516 -21.281 -2.367 1 97.62 72 GLU B CA 1
ATOM 2969 C C . GLU B 1 72 ? 19.203 -21.078 -1.619 1 97.62 72 GLU B C 1
ATOM 2971 O O . GLU B 1 72 ? 18.891 -21.812 -0.676 1 97.62 72 GLU B O 1
ATOM 2976 N N . SER B 1 73 ? 18.453 -20.125 -2.021 1 97.88 73 SER B N 1
ATOM 2977 C CA . SER B 1 73 ? 17.172 -19.844 -1.396 1 97.88 73 SER B CA 1
ATOM 2978 C C . SER B 1 73 ? 16.188 -21 -1.613 1 97.88 73 SER B C 1
ATOM 2980 O O . SER B 1 73 ? 15.414 -21.344 -0.72 1 97.88 73 SER B O 1
ATOM 2982 N N . MET B 1 74 ? 16.188 -21.609 -2.777 1 98.25 74 MET B N 1
ATOM 2983 C CA . MET B 1 74 ? 15.297 -22.719 -3.094 1 98.25 74 MET B CA 1
ATOM 2984 C C . MET B 1 74 ? 15.641 -23.953 -2.252 1 98.25 74 MET B C 1
ATOM 2986 O O . MET B 1 74 ? 14.75 -24.641 -1.756 1 98.25 74 MET B O 1
ATOM 2990 N N . ILE B 1 75 ? 16.922 -24.172 -2.1 1 98.06 75 ILE B N 1
ATOM 2991 C CA . ILE B 1 75 ? 17.359 -25.297 -1.284 1 98.06 75 ILE B CA 1
ATOM 2992 C C . ILE B 1 75 ? 16.938 -25.094 0.164 1 98.06 75 ILE B C 1
ATOM 2994 O O . ILE B 1 75 ? 16.422 -26.016 0.806 1 98.06 75 ILE B O 1
ATOM 2998 N N . GLU B 1 76 ? 17.078 -23.859 0.641 1 98.38 76 GLU B N 1
ATOM 2999 C CA . GLU B 1 76 ? 16.656 -23.547 2.002 1 98.38 76 GLU B CA 1
ATOM 3000 C C . GLU B 1 76 ? 15.141 -23.672 2.15 1 98.38 76 GLU B C 1
ATOM 3002 O O . GLU B 1 76 ? 14.648 -24.172 3.162 1 98.38 76 GLU B O 1
ATOM 3007 N N . ALA B 1 77 ? 14.414 -23.219 1.209 1 98.69 77 ALA B N 1
ATOM 3008 C CA . ALA B 1 77 ? 12.961 -23.359 1.226 1 98.69 77 ALA B CA 1
ATOM 3009 C C . ALA B 1 77 ? 12.539 -24.812 1.315 1 98.69 77 ALA B C 1
ATOM 3011 O O . ALA B 1 77 ? 11.648 -25.172 2.094 1 98.69 77 ALA B O 1
ATOM 3012 N N . ARG B 1 78 ? 13.172 -25.672 0.554 1 98.19 78 ARG B N 1
ATOM 3013 C CA . ARG B 1 78 ? 12.867 -27.094 0.574 1 98.19 78 ARG B CA 1
ATOM 3014 C C . ARG B 1 78 ? 13.094 -27.688 1.962 1 98.19 78 ARG B C 1
ATOM 3016 O O . ARG B 1 78 ? 12.258 -28.422 2.475 1 98.19 78 ARG B O 1
ATOM 3023 N N . LYS B 1 79 ? 14.242 -27.328 2.502 1 98.38 79 LYS B N 1
ATOM 3024 C CA . LYS B 1 79 ? 14.578 -27.828 3.832 1 98.38 79 LYS B CA 1
ATOM 3025 C C . LYS B 1 79 ? 13.523 -27.422 4.855 1 98.38 79 LYS B C 1
ATOM 3027 O O . LYS B 1 79 ? 13.07 -28.234 5.66 1 98.38 79 LYS B O 1
ATOM 3032 N N . ILE B 1 80 ? 13.141 -26.172 4.816 1 98.62 80 ILE B N 1
ATOM 3033 C CA . ILE B 1 80 ? 12.18 -25.609 5.766 1 98.62 80 ILE B CA 1
ATOM 3034 C C . ILE B 1 80 ? 10.828 -26.312 5.594 1 98.62 80 ILE B C 1
ATOM 3036 O O . ILE B 1 80 ? 10.211 -26.734 6.574 1 98.62 80 ILE B O 1
ATOM 3040 N N . ILE B 1 81 ? 10.398 -26.484 4.371 1 98.62 81 ILE B N 1
ATOM 3041 C CA . ILE B 1 81 ? 9.094 -27.062 4.086 1 98.62 81 ILE B CA 1
ATOM 3042 C C . ILE B 1 81 ? 9.086 -28.531 4.496 1 98.62 81 ILE B C 1
ATOM 3044 O O . ILE B 1 81 ? 8.125 -29.016 5.102 1 98.62 81 ILE B O 1
ATOM 3048 N N . GLU B 1 82 ? 10.156 -29.266 4.184 1 97.75 82 GLU B N 1
ATOM 3049 C CA . GLU B 1 82 ? 10.266 -30.672 4.578 1 97.75 82 GLU B CA 1
ATOM 3050 C C . GLU B 1 82 ? 10.188 -30.828 6.094 1 97.75 82 GLU B C 1
ATOM 3052 O O . GLU B 1 82 ? 9.5 -31.719 6.594 1 97.75 82 GLU B O 1
ATOM 3057 N N . ASN B 1 83 ? 10.883 -29.922 6.773 1 98.25 83 ASN B N 1
ATOM 3058 C CA . ASN B 1 83 ? 10.875 -29.969 8.234 1 98.25 83 ASN B CA 1
ATOM 3059 C C . ASN B 1 83 ? 9.477 -29.719 8.789 1 98.25 83 ASN B C 1
ATOM 3061 O O . ASN B 1 83 ? 9.078 -30.359 9.773 1 98.25 83 ASN B O 1
ATOM 3065 N N . GLU B 1 84 ? 8.75 -28.859 8.203 1 98.12 84 GLU B N 1
ATOM 3066 C CA . GLU B 1 84 ? 7.414 -28.516 8.672 1 98.12 84 GLU B CA 1
ATOM 3067 C C . GLU B 1 84 ? 6.391 -29.562 8.258 1 98.12 84 GLU B C 1
ATOM 3069 O O . GLU B 1 84 ? 5.379 -29.75 8.938 1 98.12 84 GLU B O 1
ATOM 3074 N N . ASN B 1 85 ? 6.609 -30.266 7.145 1 98.25 85 ASN B N 1
ATOM 3075 C CA . ASN B 1 85 ? 5.754 -31.312 6.602 1 98.25 85 ASN B CA 1
ATOM 3076 C C . ASN B 1 85 ? 4.305 -30.859 6.484 1 98.25 85 ASN B C 1
ATOM 3078 O O . ASN B 1 85 ? 3.398 -31.484 7.027 1 98.25 85 ASN B O 1
ATOM 3082 N N . PRO B 1 86 ? 4.078 -29.719 5.809 1 98.44 86 PRO B N 1
ATOM 3083 C CA . PRO B 1 86 ? 2.715 -29.188 5.73 1 98.44 86 PRO B CA 1
ATOM 3084 C C . PRO B 1 86 ? 1.849 -29.922 4.715 1 98.44 86 PRO B C 1
ATOM 3086 O O . PRO B 1 86 ? 2.369 -30.5 3.752 1 98.44 86 PRO B O 1
ATOM 3089 N N . ASP B 1 87 ? 0.528 -29.891 4.953 1 98.25 87 ASP B N 1
ATOM 3090 C CA . ASP B 1 87 ? -0.451 -30.391 3.992 1 98.25 87 ASP B CA 1
ATOM 3091 C C . ASP B 1 87 ? -0.888 -29.281 3.031 1 98.25 87 ASP B C 1
ATOM 3093 O O . ASP B 1 87 ? -1.314 -29.562 1.909 1 98.25 87 ASP B O 1
ATOM 3097 N N . LYS B 1 88 ? -0.853 -28 3.441 1 98.56 88 LYS B N 1
ATOM 3098 C CA . LYS B 1 88 ? -1.198 -26.828 2.637 1 98.56 88 LYS B CA 1
ATOM 3099 C C . LYS B 1 88 ? -0.203 -25.703 2.861 1 98.56 88 LYS B C 1
ATOM 3101 O O . LYS B 1 88 ? 0.36 -25.562 3.951 1 98.56 88 LYS B O 1
ATOM 3106 N N . ILE B 1 89 ? 0.012 -24.891 1.85 1 98.81 89 ILE B N 1
ATOM 3107 C CA . ILE B 1 89 ? 0.981 -23.797 1.937 1 98.81 89 ILE B CA 1
ATOM 3108 C C . ILE B 1 89 ? 0.407 -22.547 1.286 1 98.81 89 ILE B C 1
ATOM 3110 O O . ILE B 1 89 ? -0.147 -22.609 0.186 1 98.81 89 ILE B O 1
ATOM 3114 N N . VAL B 1 90 ? 0.448 -21.469 1.974 1 98.88 90 VAL B N 1
ATOM 3115 C CA . VAL B 1 90 ? 0.242 -20.141 1.393 1 98.88 90 VAL B CA 1
ATOM 3116 C C . VAL B 1 90 ? 1.575 -19.406 1.302 1 98.88 90 VAL B C 1
ATOM 3118 O O . VAL B 1 90 ? 2.312 -19.312 2.287 1 98.88 90 VAL B O 1
ATOM 3121 N N . VAL B 1 91 ? 1.879 -18.938 0.101 1 98.94 91 VAL B N 1
ATOM 3122 C CA . VAL B 1 91 ? 3.146 -18.234 -0.104 1 98.94 91 VAL B CA 1
ATOM 3123 C C . VAL B 1 91 ? 2.885 -16.766 -0.453 1 98.94 91 VAL B C 1
ATOM 3125 O O . VAL B 1 91 ? 2.219 -16.469 -1.446 1 98.94 91 VAL B O 1
ATOM 3128 N N . PHE B 1 92 ? 3.34 -15.898 0.384 1 98.94 92 PHE B N 1
ATOM 3129 C CA . PHE B 1 92 ? 3.482 -14.492 0.017 1 98.94 92 PHE B CA 1
ATOM 3130 C C . PHE B 1 92 ? 4.844 -14.234 -0.616 1 98.94 92 PHE B C 1
ATOM 3132 O O . PHE B 1 92 ? 5.848 -14.094 0.089 1 98.94 92 PHE B O 1
ATOM 3139 N N . GLY B 1 93 ? 4.832 -14.094 -1.933 1 98.81 93 GLY B N 1
ATOM 3140 C CA . GLY B 1 93 ? 6.086 -14.133 -2.664 1 98.81 93 GLY B CA 1
ATOM 3141 C C . GLY B 1 93 ? 6.457 -12.805 -3.289 1 98.81 93 GLY B C 1
ATOM 3142 O O . GLY B 1 93 ? 5.609 -11.914 -3.42 1 98.81 93 GLY B O 1
ATOM 3143 N N . GLY B 1 94 ? 7.75 -12.672 -3.621 1 98.75 94 GLY B N 1
ATOM 3144 C CA . GLY B 1 94 ? 8.227 -11.57 -4.441 1 98.75 94 GLY B CA 1
ATOM 3145 C C . GLY B 1 94 ? 8.039 -11.812 -5.93 1 98.75 94 GLY B C 1
ATOM 3146 O O . GLY B 1 94 ? 7.023 -11.414 -6.504 1 98.75 94 GLY B O 1
ATOM 3147 N N . ASP B 1 95 ? 8.961 -12.578 -6.477 1 98.62 95 ASP B N 1
ATOM 3148 C CA . ASP B 1 95 ? 8.82 -12.891 -7.895 1 98.62 95 ASP B CA 1
ATOM 3149 C C . ASP B 1 95 ? 8.195 -14.273 -8.094 1 98.62 95 ASP B C 1
ATOM 3151 O O . ASP B 1 95 ? 7.957 -15 -7.125 1 98.62 95 ASP B O 1
ATOM 3155 N N . CYS B 1 96 ? 7.934 -14.703 -9.273 1 98.81 96 CYS B N 1
ATOM 3156 C CA . CYS B 1 96 ? 7.129 -15.883 -9.586 1 98.81 96 CYS B CA 1
ATOM 3157 C C . CYS B 1 96 ? 7.898 -17.156 -9.273 1 98.81 96 CYS B C 1
ATOM 3159 O O . CYS B 1 96 ? 7.297 -18.219 -9.086 1 98.81 96 CYS B O 1
ATOM 3161 N N . LEU B 1 97 ? 9.188 -17.109 -9.195 1 98.69 97 LEU B N 1
ATOM 3162 C CA . LEU B 1 97 ? 9.992 -18.312 -9.031 1 98.69 97 LEU B CA 1
ATOM 3163 C C . LEU B 1 97 ? 9.734 -18.969 -7.672 1 98.69 97 LEU B C 1
ATOM 3165 O O . LEU B 1 97 ? 9.977 -20.156 -7.488 1 98.69 97 LEU B O 1
ATOM 3169 N N . VAL B 1 98 ? 9.148 -18.203 -6.738 1 98.81 98 VAL B N 1
ATOM 3170 C CA . VAL B 1 98 ? 8.953 -18.672 -5.375 1 98.81 98 VAL B CA 1
ATOM 3171 C C . VAL B 1 98 ? 7.953 -19.828 -5.363 1 98.81 98 VAL B C 1
ATOM 3173 O O . VAL B 1 98 ? 7.879 -20.578 -4.387 1 98.81 98 VAL B O 1
ATOM 3176 N N . SER B 1 99 ? 7.211 -20.016 -6.387 1 98.75 99 SER B N 1
ATOM 3177 C CA . SER B 1 99 ? 6.16 -21.031 -6.438 1 98.75 99 SER B CA 1
ATOM 3178 C C . SER B 1 99 ? 6.746 -22.422 -6.637 1 98.75 99 SER B C 1
ATOM 3180 O O . SER B 1 99 ? 6.098 -23.422 -6.332 1 98.75 99 SER B O 1
ATOM 3182 N N . GLN B 1 100 ? 7.973 -22.547 -7.129 1 98.62 100 GLN B N 1
ATOM 3183 C CA . GLN B 1 100 ? 8.492 -23.812 -7.652 1 98.62 100 GLN B CA 1
ATOM 3184 C C . GLN B 1 100 ? 8.609 -24.859 -6.551 1 98.62 100 GLN B C 1
ATOM 3186 O O . GLN B 1 100 ? 8.047 -25.953 -6.664 1 98.62 100 GLN B O 1
ATOM 3191 N N . ILE B 1 101 ? 9.227 -24.516 -5.461 1 98.62 101 ILE B N 1
ATOM 3192 C CA . ILE B 1 101 ? 9.547 -25.5 -4.438 1 98.62 101 ILE B CA 1
ATOM 3193 C C . ILE B 1 101 ? 8.281 -25.859 -3.662 1 98.62 101 ILE B C 1
ATOM 3195 O O . ILE B 1 101 ? 8 -27.047 -3.439 1 98.62 101 ILE B O 1
ATOM 3199 N N . PRO B 1 102 ? 7.445 -24.844 -3.264 1 98.75 102 PRO B N 1
ATOM 3200 C CA . PRO B 1 102 ? 6.188 -25.203 -2.604 1 98.75 102 PRO B CA 1
ATOM 3201 C C . PRO B 1 102 ? 5.305 -26.109 -3.469 1 98.75 102 PRO B C 1
ATOM 3203 O O . PRO B 1 102 ? 4.703 -27.062 -2.965 1 98.75 102 PRO B O 1
ATOM 3206 N N . PHE B 1 103 ? 5.234 -25.844 -4.777 1 98.69 103 PHE B N 1
ATOM 3207 C CA . PHE B 1 103 ? 4.438 -26.672 -5.672 1 98.69 103 PHE B CA 1
ATOM 3208 C C . PHE B 1 103 ? 5.004 -28.078 -5.758 1 98.69 103 PHE B C 1
ATOM 3210 O O . PHE B 1 103 ? 4.258 -29.062 -5.734 1 98.69 103 PHE B O 1
ATOM 3217 N N . ASP B 1 104 ? 6.305 -28.141 -5.844 1 97.94 104 ASP B N 1
ATOM 3218 C CA . ASP B 1 104 ? 6.961 -29.438 -5.898 1 97.94 104 ASP B CA 1
ATOM 3219 C C . ASP B 1 104 ? 6.641 -30.266 -4.656 1 97.94 104 ASP B C 1
ATOM 3221 O O . ASP B 1 104 ? 6.262 -31.438 -4.762 1 97.94 104 ASP B O 1
ATOM 3225 N N . TRP B 1 105 ? 6.762 -29.672 -3.488 1 97.81 105 TRP B N 1
ATOM 3226 C CA . TRP B 1 105 ? 6.484 -30.359 -2.23 1 97.81 105 TRP B CA 1
ATOM 3227 C C . TRP B 1 105 ? 5.043 -30.859 -2.191 1 97.81 105 TRP B C 1
ATOM 3229 O O . TRP B 1 105 ? 4.793 -32.031 -1.854 1 97.81 105 TRP B O 1
ATOM 3239 N N . ILE B 1 106 ? 4.121 -30 -2.557 1 97.56 106 ILE B N 1
ATOM 3240 C CA . ILE B 1 106 ? 2.709 -30.328 -2.42 1 97.56 106 ILE B CA 1
ATOM 3241 C C . ILE B 1 106 ? 2.352 -31.453 -3.389 1 97.56 106 ILE B C 1
ATOM 3243 O O . ILE B 1 106 ? 1.517 -32.312 -3.08 1 97.56 106 ILE B O 1
ATOM 3247 N N . ASN B 1 107 ? 2.967 -31.359 -4.578 1 96.75 107 ASN B N 1
ATOM 3248 C CA . ASN B 1 107 ? 2.727 -32.438 -5.539 1 96.75 107 ASN B CA 1
ATOM 3249 C C . ASN B 1 107 ? 3.168 -33.781 -4.996 1 96.75 107 ASN B C 1
ATOM 3251 O O . ASN B 1 107 ? 2.453 -34.781 -5.133 1 96.75 107 ASN B O 1
ATOM 3255 N N . GLU B 1 108 ? 4.352 -33.781 -4.375 1 95.19 108 GLU B N 1
ATOM 3256 C CA . GLU B 1 108 ? 4.84 -35.031 -3.744 1 95.19 108 GLU B CA 1
ATOM 3257 C C . GLU B 1 108 ? 3.908 -35.469 -2.625 1 95.19 108 GLU B C 1
ATOM 3259 O O . GLU B 1 108 ? 3.592 -36.656 -2.518 1 95.19 108 GLU B O 1
ATOM 3264 N N . LYS B 1 109 ? 3.494 -34.562 -1.844 1 95.06 109 LYS B N 1
ATOM 3265 C CA . LYS B 1 109 ? 2.637 -34.844 -0.692 1 95.06 109 LYS B CA 1
ATOM 3266 C C . LYS B 1 109 ? 1.333 -35.5 -1.121 1 95.06 109 LYS B C 1
ATOM 3268 O O . LYS B 1 109 ? 0.797 -36.344 -0.402 1 95.06 109 LYS B O 1
ATOM 3273 N N . TYR B 1 110 ? 0.873 -35.125 -2.273 1 96.25 110 TYR B N 1
ATOM 3274 C CA . TYR B 1 110 ? -0.414 -35.625 -2.746 1 96.25 110 TYR B CA 1
ATOM 3275 C C . TYR B 1 110 ? -0.229 -36.625 -3.902 1 96.25 110 TYR B C 1
ATOM 3277 O O . TYR B 1 110 ? -1.019 -36.625 -4.852 1 96.25 110 TYR B O 1
ATOM 3285 N N . ASN B 1 111 ? 0.84 -37.375 -3.912 1 93.25 111 ASN B N 1
ATOM 3286 C CA . ASN B 1 111 ? 1.131 -38.531 -4.781 1 93.25 111 ASN B CA 1
ATOM 3287 C C . ASN B 1 111 ? 1.151 -38.125 -6.25 1 93.25 111 ASN B C 1
ATOM 3289 O O . ASN B 1 111 ? 0.616 -38.812 -7.105 1 93.25 111 ASN B O 1
ATOM 3293 N N . ASN B 1 112 ? 1.635 -36.875 -6.512 1 91.5 112 ASN B N 1
ATOM 3294 C CA . ASN B 1 112 ? 1.824 -36.344 -7.855 1 91.5 112 ASN B CA 1
ATOM 3295 C C . ASN B 1 112 ? 0.498 -36.219 -8.602 1 91.5 112 ASN B C 1
ATOM 3297 O O . ASN B 1 112 ? 0.418 -36.531 -9.789 1 91.5 112 ASN B O 1
ATOM 3301 N N . ASN B 1 113 ? -0.517 -35.969 -7.863 1 92.12 113 ASN B N 1
ATOM 3302 C CA . ASN B 1 113 ? -1.864 -35.812 -8.406 1 92.12 113 ASN B CA 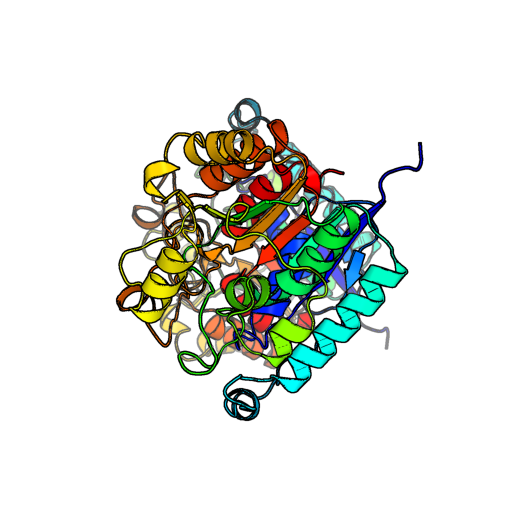1
ATOM 3303 C C . ASN B 1 113 ? -2.43 -34.438 -8.102 1 92.12 113 ASN B C 1
ATOM 3305 O O . ASN B 1 113 ? -3.562 -34.312 -7.625 1 92.12 113 ASN B O 1
ATOM 3309 N N . VAL B 1 114 ? -1.62 -33.438 -8.266 1 97.5 114 VAL B N 1
ATOM 3310 C CA . VAL B 1 114 ? -2.025 -32.031 -8.031 1 97.5 114 VAL B CA 1
ATOM 3311 C C . VAL B 1 114 ? -2.09 -31.297 -9.359 1 97.5 114 VAL B C 1
ATOM 3313 O O . VAL B 1 114 ? -1.191 -31.422 -10.195 1 97.5 114 VAL B O 1
ATOM 3316 N N . GLY B 1 115 ? -3.234 -30.625 -9.656 1 98.44 115 GLY B N 1
ATOM 3317 C CA . GLY B 1 115 ? -3.301 -29.703 -10.781 1 98.44 115 GLY B CA 1
ATOM 3318 C C . GLY B 1 115 ? -2.67 -28.359 -10.484 1 98.44 115 GLY B C 1
ATOM 3319 O O . GLY B 1 115 ? -2.512 -27.984 -9.32 1 98.44 115 GLY B O 1
ATOM 3320 N N . ILE B 1 116 ? -2.246 -27.656 -11.523 1 98.81 116 ILE B N 1
ATOM 3321 C CA . ILE B 1 116 ? -1.738 -26.297 -11.391 1 98.81 116 ILE B CA 1
ATOM 3322 C C . ILE B 1 116 ? -2.635 -25.328 -12.164 1 98.81 116 ILE B C 1
ATOM 3324 O O . ILE B 1 116 ? -2.812 -25.484 -13.375 1 98.81 116 ILE B O 1
ATOM 3328 N N . LEU B 1 117 ? -3.27 -24.453 -11.453 1 98.94 117 LEU B N 1
ATOM 3329 C CA . LEU B 1 117 ? -3.873 -23.281 -12.086 1 98.94 117 LEU B CA 1
ATOM 3330 C C . LEU B 1 117 ? -2.916 -22.094 -12.07 1 98.94 117 LEU B C 1
ATOM 3332 O O . LEU B 1 117 ? -2.57 -21.594 -11 1 98.94 117 LEU B O 1
ATOM 3336 N N . TRP B 1 118 ? -2.457 -21.672 -13.242 1 98.94 118 TRP B N 1
ATOM 3337 C CA . TRP B 1 118 ? -1.465 -20.625 -13.414 1 98.94 118 TRP B CA 1
ATOM 3338 C C . TRP B 1 118 ? -2.129 -19.312 -13.812 1 98.94 118 TRP B C 1
ATOM 3340 O O . TRP B 1 118 ? -2.234 -19 -15 1 98.94 118 TRP B O 1
ATOM 3350 N N . LEU B 1 119 ? -2.559 -18.531 -12.797 1 98.94 119 LEU B N 1
ATOM 3351 C CA . LEU B 1 119 ? -3.158 -17.219 -13.031 1 98.94 119 LEU B CA 1
ATOM 3352 C C . LEU B 1 119 ? -2.086 -16.172 -13.297 1 98.94 119 LEU B C 1
ATOM 3354 O O . LEU B 1 119 ? -1.49 -15.641 -12.359 1 98.94 119 LEU B O 1
ATOM 3358 N N . ASP B 1 120 ? -1.889 -15.898 -14.539 1 98.88 120 ASP B N 1
ATOM 3359 C CA . ASP B 1 120 ? -0.777 -15.07 -14.992 1 98.88 120 ASP B CA 1
ATOM 3360 C C . ASP B 1 120 ? -1.012 -14.578 -16.422 1 98.88 120 ASP B C 1
ATOM 3362 O O . ASP B 1 120 ? -1.594 -15.289 -17.234 1 98.88 120 ASP B O 1
ATOM 3366 N N . THR B 1 121 ? -0.595 -13.375 -16.656 1 98.75 121 THR B N 1
ATOM 3367 C CA . THR B 1 121 ? -0.626 -12.844 -18.016 1 98.75 121 THR B CA 1
ATOM 3368 C C . THR B 1 121 ? 0.417 -13.531 -18.875 1 98.75 121 THR B C 1
ATOM 3370 O O . THR B 1 121 ? 0.271 -13.594 -20.109 1 98.75 121 THR B O 1
ATOM 3373 N N . HIS B 1 122 ? 1.454 -14.062 -18.328 1 98.56 122 HIS B N 1
ATOM 3374 C CA . HIS B 1 122 ? 2.605 -14.602 -19.047 1 98.56 122 HIS B CA 1
ATOM 3375 C C . HIS B 1 122 ? 2.748 -16.109 -18.812 1 98.56 122 HIS B C 1
ATOM 3377 O O . HIS B 1 122 ? 2.336 -16.609 -17.766 1 98.56 122 HIS B O 1
ATOM 3383 N N . PRO B 1 123 ? 3.393 -16.766 -19.734 1 98.5 123 PRO B N 1
ATOM 3384 C CA . PRO B 1 123 ? 3.404 -18.234 -19.656 1 98.5 123 PRO B CA 1
ATOM 3385 C C . PRO B 1 123 ? 4.508 -18.766 -18.734 1 98.5 123 PRO B C 1
ATOM 3387 O O . PRO B 1 123 ? 4.434 -19.906 -18.266 1 98.5 123 PRO B O 1
ATOM 3390 N N . ASP B 1 124 ? 5.523 -18 -18.516 1 98.62 124 ASP B N 1
ATOM 3391 C CA . ASP B 1 124 ? 6.633 -18.359 -17.641 1 98.62 124 ASP B CA 1
ATOM 3392 C C . ASP B 1 124 ? 7.266 -19.688 -18.078 1 98.62 124 ASP B C 1
ATOM 3394 O O . ASP B 1 124 ? 7.508 -20.562 -17.25 1 98.62 124 ASP B O 1
ATOM 3398 N N . VAL B 1 125 ? 7.523 -19.797 -19.391 1 98.44 125 VAL B N 1
ATOM 3399 C CA . VAL B 1 125 ? 8.133 -21.016 -19.938 1 98.44 125 VAL B CA 1
ATOM 3400 C C . VAL B 1 125 ? 9.406 -20.656 -20.703 1 98.44 125 VAL B C 1
ATOM 3402 O O . VAL B 1 125 ? 9.828 -21.391 -21.594 1 98.44 125 VAL B O 1
ATOM 3405 N N . LYS B 1 126 ? 9.984 -19.5 -20.359 1 98.06 126 LYS B N 1
ATOM 3406 C CA . LYS B 1 126 ? 11.25 -19.094 -20.969 1 98.06 126 LYS B CA 1
ATOM 3407 C C . LYS B 1 126 ? 12.398 -19.984 -20.5 1 98.06 126 LYS B C 1
ATOM 3409 O O . LYS B 1 126 ? 12.258 -20.719 -19.516 1 98.06 126 LYS B O 1
ATOM 3414 N N . THR B 1 127 ? 13.477 -19.938 -21.281 1 97.31 127 THR B N 1
ATOM 3415 C CA . THR B 1 127 ? 14.742 -20.562 -20.938 1 97.31 127 THR B CA 1
ATOM 3416 C C . THR B 1 127 ? 15.859 -19.531 -20.844 1 97.31 127 THR B C 1
ATOM 3418 O O . THR B 1 127 ? 15.688 -18.391 -21.25 1 97.31 127 THR B O 1
ATOM 3421 N N . PRO B 1 128 ? 17.016 -19.969 -20.25 1 97.06 128 PRO B N 1
ATOM 3422 C CA . PRO B 1 128 ? 18.125 -19.016 -20.172 1 97.06 128 PRO B CA 1
ATOM 3423 C C . PRO B 1 128 ? 18.609 -18.547 -21.547 1 97.06 128 PRO B C 1
ATOM 3425 O O . PRO B 1 128 ? 19.297 -17.531 -21.656 1 97.06 128 PRO B O 1
ATOM 3428 N N . ASN B 1 129 ? 18.234 -19.203 -22.641 1 96.69 129 ASN B N 1
ATOM 3429 C CA . ASN B 1 129 ? 18.578 -18.797 -24 1 96.69 129 ASN B CA 1
ATOM 3430 C C . ASN B 1 129 ? 17.719 -17.625 -24.469 1 96.69 129 ASN B C 1
ATOM 3432 O O . ASN B 1 129 ? 18.094 -16.922 -25.406 1 96.69 129 ASN B O 1
ATOM 3436 N N . ASP B 1 130 ? 16.609 -17.422 -23.844 1 96.38 130 ASP B N 1
ATOM 3437 C CA . ASP B 1 130 ? 15.633 -16.469 -24.328 1 96.38 130 ASP B CA 1
ATOM 3438 C C . ASP B 1 130 ? 15.539 -15.25 -23.406 1 96.38 130 ASP B C 1
ATOM 3440 O O . ASP B 1 130 ? 15.125 -14.164 -23.844 1 96.38 130 ASP B O 1
ATOM 3444 N N . TYR B 1 131 ? 15.859 -15.477 -22.203 1 96.25 131 TYR B N 1
ATOM 3445 C CA . TYR B 1 131 ? 15.656 -14.445 -21.203 1 96.25 131 TYR B CA 1
ATOM 3446 C C . TYR B 1 131 ? 16.531 -14.703 -19.969 1 96.25 131 TYR B C 1
ATOM 3448 O O . TYR B 1 131 ? 16.812 -15.852 -19.625 1 96.25 131 TYR B O 1
ATOM 3456 N N . THR B 1 132 ? 16.953 -13.641 -19.297 1 97.62 132 THR B N 1
ATOM 3457 C CA . THR B 1 132 ? 17.922 -13.789 -18.219 1 97.62 132 THR B CA 1
ATOM 3458 C C . THR B 1 132 ? 17.234 -13.898 -16.875 1 97.62 132 THR B C 1
ATOM 3460 O O . THR B 1 132 ? 17.844 -14.312 -15.883 1 97.62 132 THR B O 1
ATOM 3463 N N . ASN B 1 133 ? 15.977 -13.438 -16.75 1 97.75 133 ASN B N 1
ATOM 3464 C CA . ASN B 1 133 ? 15.273 -13.43 -15.477 1 97.75 133 ASN B CA 1
ATOM 3465 C C . ASN B 1 133 ? 14.508 -14.734 -15.25 1 97.75 133 ASN B C 1
ATOM 3467 O O . ASN B 1 133 ? 13.609 -15.07 -16.031 1 97.75 133 ASN B O 1
ATOM 3471 N N . SER B 1 134 ? 14.734 -15.406 -14.141 1 98 134 SER B N 1
ATOM 3472 C CA . SER B 1 134 ? 14.25 -16.766 -13.906 1 98 134 SER B CA 1
ATOM 3473 C C . SER B 1 134 ? 12.781 -16.75 -13.492 1 98 134 SER B C 1
ATOM 3475 O O . SER B 1 134 ? 12.125 -17.797 -13.516 1 98 134 SER B O 1
ATOM 3477 N N . HIS B 1 135 ? 12.266 -15.586 -13.07 1 98.19 135 HIS B N 1
ATOM 3478 C CA . HIS B 1 135 ? 10.852 -15.547 -12.711 1 98.19 135 HIS B CA 1
ATOM 3479 C C . HIS B 1 135 ? 9.969 -15.867 -13.906 1 98.19 135 HIS B C 1
ATOM 3481 O O . HIS B 1 135 ? 8.797 -16.203 -13.742 1 98.19 135 HIS B O 1
ATOM 3487 N N . ALA B 1 136 ? 10.531 -15.828 -15.133 1 98.25 136 ALA B N 1
ATOM 3488 C CA . ALA B 1 136 ? 9.781 -16.109 -16.359 1 98.25 136 ALA B CA 1
ATOM 3489 C C . ALA B 1 136 ? 9.961 -17.562 -16.797 1 98.25 136 ALA B C 1
ATOM 3491 O O . ALA B 1 136 ? 9.562 -17.938 -17.891 1 98.25 136 ALA B O 1
ATOM 3492 N N . MET B 1 137 ? 10.609 -18.391 -15.953 1 98.38 137 MET B N 1
ATOM 3493 C CA . MET B 1 137 ? 10.992 -19.734 -16.344 1 98.38 137 MET B CA 1
ATOM 3494 C C . MET B 1 137 ? 10.289 -20.781 -15.484 1 98.38 137 MET B C 1
ATOM 3496 O O . MET B 1 137 ? 10.391 -21.984 -15.75 1 98.38 137 MET B O 1
ATOM 3500 N N . VAL B 1 138 ? 9.508 -20.375 -14.484 1 98.44 138 VAL B N 1
ATOM 3501 C CA . VAL B 1 138 ? 9.094 -21.219 -13.359 1 98.44 138 VAL B CA 1
ATOM 3502 C C . VAL B 1 138 ? 8.242 -22.375 -13.875 1 98.44 138 VAL B C 1
ATOM 3504 O O . VAL B 1 138 ? 8.492 -23.531 -13.531 1 98.44 138 VAL B O 1
ATOM 3507 N N . LEU B 1 139 ? 7.246 -22.078 -14.641 1 98.5 139 LEU B N 1
ATOM 3508 C CA . LEU B 1 139 ? 6.418 -23.172 -15.141 1 98.5 139 LEU B CA 1
ATOM 3509 C C . LEU B 1 139 ? 7.215 -24.078 -16.078 1 98.5 139 LEU B C 1
ATOM 3511 O O . LEU B 1 139 ? 7.016 -25.281 -16.078 1 98.5 139 LEU B O 1
ATOM 3515 N N . GLY B 1 140 ? 8.133 -23.469 -16.891 1 97.56 140 GLY B N 1
ATOM 3516 C CA . GLY B 1 140 ? 9.055 -24.266 -17.672 1 97.56 140 GLY B CA 1
ATOM 3517 C C . GLY B 1 140 ? 9.898 -25.203 -16.828 1 97.56 140 GLY B C 1
ATOM 3518 O O . GLY B 1 140 ? 10.07 -26.375 -17.172 1 97.56 140 GLY B O 1
ATOM 3519 N N . ASN B 1 141 ? 10.406 -24.672 -15.727 1 97.5 141 ASN B N 1
ATOM 3520 C CA . ASN B 1 141 ? 11.172 -25.5 -14.797 1 97.5 141 ASN B CA 1
ATOM 3521 C C . ASN B 1 141 ? 10.336 -26.656 -14.273 1 97.5 141 ASN B C 1
ATOM 3523 O O . ASN B 1 141 ? 10.805 -27.797 -14.234 1 97.5 141 ASN B O 1
ATOM 3527 N N . ILE B 1 142 ? 9.102 -26.359 -13.898 1 97.38 142 ILE B N 1
ATOM 3528 C CA . ILE B 1 142 ? 8.188 -27.328 -13.312 1 97.38 142 ILE B CA 1
ATOM 3529 C C . ILE B 1 142 ? 7.902 -28.438 -14.32 1 97.38 142 ILE B C 1
ATOM 3531 O O . ILE B 1 142 ? 7.805 -29.609 -13.953 1 97.38 142 ILE B O 1
ATOM 3535 N N . LEU B 1 143 ? 7.879 -28.078 -15.594 1 96.06 143 LEU B N 1
ATOM 3536 C CA . LEU B 1 143 ? 7.531 -29.016 -16.641 1 96.06 143 LEU B CA 1
ATOM 3537 C C . LEU B 1 143 ? 8.789 -29.656 -17.234 1 96.06 143 LEU B C 1
ATOM 3539 O O . LEU B 1 143 ? 8.695 -30.484 -18.141 1 96.06 143 LEU B O 1
ATOM 3543 N N . GLY B 1 144 ? 9.969 -29.234 -16.812 1 93.75 144 GLY B N 1
ATOM 3544 C CA . GLY B 1 144 ? 11.211 -29.875 -17.188 1 93.75 144 GLY B CA 1
ATOM 3545 C C . GLY B 1 144 ? 11.891 -29.234 -18.375 1 93.75 144 GLY B C 1
ATOM 3546 O O . GLY B 1 144 ? 12.797 -29.812 -18.984 1 93.75 144 GLY B O 1
ATOM 3547 N N . GLU B 1 145 ? 11.508 -28.031 -18.781 1 91.94 145 GLU B N 1
ATOM 3548 C CA . GLU B 1 145 ? 12.031 -27.391 -20 1 91.94 145 GLU B CA 1
ATOM 3549 C C . GLU B 1 145 ? 12.711 -26.062 -19.672 1 91.94 145 GLU B C 1
ATOM 3551 O O . GLU B 1 145 ? 13.258 -25.422 -20.562 1 91.94 145 GLU B O 1
ATOM 3556 N N . GLY B 1 146 ? 12.68 -25.562 -18.5 1 93.38 146 GLY B N 1
ATOM 3557 C CA . GLY B 1 146 ? 13.312 -24.312 -18.141 1 93.38 146 GLY B CA 1
ATOM 3558 C C . GLY B 1 146 ? 14.82 -24.422 -17.953 1 93.38 146 GLY B C 1
ATOM 3559 O O . GLY B 1 146 ? 15.5 -25 -18.812 1 93.38 146 GLY B O 1
ATOM 3560 N N . ASP B 1 147 ? 15.359 -23.766 -17.047 1 96.25 147 ASP B N 1
ATOM 3561 C CA . ASP B 1 147 ? 16.766 -23.906 -16.719 1 96.25 147 ASP B CA 1
ATOM 3562 C C . ASP B 1 147 ? 17.062 -25.297 -16.141 1 96.25 147 ASP B C 1
ATOM 3564 O O . ASP B 1 147 ? 16.375 -25.75 -15.219 1 96.25 147 ASP B O 1
ATOM 3568 N N . LYS B 1 148 ? 18.078 -25.938 -16.609 1 95.06 148 LYS B N 1
ATOM 3569 C CA . LYS B 1 148 ? 18.359 -27.328 -16.266 1 95.06 148 LYS B CA 1
ATOM 3570 C C . LYS B 1 148 ? 18.594 -27.484 -14.758 1 95.06 148 LYS B C 1
ATOM 3572 O O . LYS B 1 148 ? 18.078 -28.406 -14.133 1 95.06 148 LYS B O 1
ATOM 3577 N N . GLU B 1 149 ? 19.359 -26.625 -14.211 1 95.88 149 GLU B N 1
ATOM 3578 C CA . GLU B 1 149 ? 19.688 -26.734 -12.797 1 95.88 149 GLU B CA 1
ATOM 3579 C C . GLU B 1 149 ? 18.469 -26.438 -11.93 1 95.88 149 GLU B C 1
ATOM 3581 O O . GLU B 1 149 ? 18.188 -27.156 -10.969 1 95.88 149 GLU B O 1
ATOM 3586 N N . LEU B 1 150 ? 17.734 -25.375 -12.227 1 97.06 150 LEU B N 1
ATOM 3587 C CA . LEU B 1 150 ? 16.531 -25.047 -11.469 1 97.06 150 LEU B CA 1
ATOM 3588 C C . LEU B 1 150 ? 15.484 -26.156 -11.578 1 97.06 150 LEU B C 1
ATOM 3590 O O . LEU B 1 150 ? 14.836 -26.5 -10.594 1 97.06 150 LEU B O 1
ATOM 3594 N N . SER B 1 151 ? 15.383 -26.719 -12.742 1 96.5 151 SER B N 1
ATOM 3595 C CA . SER B 1 151 ? 14.453 -27.812 -12.961 1 96.5 151 SER B CA 1
ATOM 3596 C C . SER B 1 151 ? 14.859 -29.062 -12.172 1 96.5 151 SER B C 1
ATOM 3598 O O . SER B 1 151 ? 14 -29.797 -11.688 1 96.5 151 SER B O 1
ATOM 3600 N N . SER B 1 152 ? 16.109 -29.266 -12.031 1 95.94 152 SER B N 1
ATOM 3601 C CA . SER B 1 152 ? 16.625 -30.453 -11.367 1 95.94 152 SER B CA 1
ATOM 3602 C C . SER B 1 152 ? 16.344 -30.422 -9.867 1 95.94 152 SER B C 1
ATOM 3604 O O . SER B 1 152 ? 16.422 -31.453 -9.195 1 95.94 152 SER B O 1
ATOM 3606 N N . LEU B 1 153 ? 15.992 -29.234 -9.352 1 95.62 153 LEU B N 1
ATOM 3607 C CA . LEU B 1 153 ? 15.656 -29.109 -7.938 1 95.62 153 LEU B CA 1
ATOM 3608 C C . LEU B 1 153 ? 14.266 -29.656 -7.66 1 95.62 153 LEU B C 1
ATOM 3610 O O . LEU B 1 153 ? 13.898 -29.891 -6.5 1 95.62 153 LEU B O 1
ATOM 3614 N N . MET B 1 154 ? 13.516 -29.906 -8.734 1 93.5 154 MET B N 1
ATOM 3615 C CA . MET B 1 154 ? 12.203 -30.531 -8.586 1 93.5 154 MET B CA 1
ATOM 3616 C C . MET B 1 154 ? 12.352 -32.031 -8.344 1 93.5 154 MET B C 1
ATOM 3618 O O . MET B 1 154 ? 13.195 -32.688 -8.953 1 93.5 154 MET B O 1
ATOM 3622 N N . LYS B 1 155 ? 11.539 -32.562 -7.477 1 90.88 155 LYS B N 1
ATOM 3623 C CA . LYS B 1 155 ? 11.523 -34 -7.238 1 90.88 155 LYS B CA 1
ATOM 3624 C C . LYS B 1 155 ? 10.383 -34.656 -8.008 1 90.88 155 LYS B C 1
ATOM 3626 O O . LYS B 1 155 ? 10.453 -35.844 -8.32 1 90.88 155 LYS B O 1
ATOM 3631 N N . SER B 1 156 ? 9.391 -33.938 -8.211 1 85.25 156 SER B N 1
ATOM 3632 C CA . SER B 1 156 ? 8.211 -34.438 -8.914 1 85.25 156 SER B CA 1
ATOM 3633 C C . SER B 1 156 ? 7.91 -33.594 -10.156 1 85.25 156 SER B C 1
ATOM 3635 O O . SER B 1 156 ? 8.266 -32.406 -10.227 1 85.25 156 SER B O 1
ATOM 3637 N N . LYS B 1 157 ? 7.414 -34.312 -11.094 1 82.06 157 LYS B N 1
ATOM 3638 C CA . LYS B 1 157 ? 7.023 -33.594 -12.297 1 82.06 157 LYS B CA 1
ATOM 3639 C C . LYS B 1 157 ? 5.504 -33.531 -12.438 1 82.06 157 LYS B C 1
ATOM 3641 O O . LYS B 1 157 ? 4.816 -34.531 -12.148 1 82.06 157 LYS B O 1
ATOM 3646 N N . PHE B 1 158 ? 5.039 -32.438 -12.758 1 93.38 158 PHE B N 1
ATOM 3647 C CA . PHE B 1 158 ? 3.621 -32.25 -13.055 1 93.38 158 PHE B CA 1
ATOM 3648 C C . PHE B 1 158 ? 3.301 -32.75 -14.469 1 93.38 158 PHE B C 1
ATOM 3650 O O . PHE B 1 158 ? 4.117 -32.594 -15.375 1 93.38 158 PHE B O 1
ATOM 3657 N N . SER B 1 159 ? 2.176 -33.375 -14.617 1 93.31 159 SER B N 1
ATOM 3658 C CA . SER B 1 159 ? 1.68 -33.688 -15.953 1 93.31 159 SER B CA 1
ATOM 3659 C C . SER B 1 159 ? 1.165 -32.438 -16.656 1 93.31 159 SER B C 1
ATOM 3661 O O . SER B 1 159 ? 0.391 -31.656 -16.078 1 93.31 159 SER B O 1
ATOM 3663 N N . PRO B 1 160 ? 1.614 -32.219 -17.875 1 96.62 160 PRO B N 1
ATOM 3664 C CA . PRO B 1 160 ? 1.122 -31.031 -18.594 1 96.62 160 PRO B CA 1
ATOM 3665 C C . PRO B 1 160 ? -0.402 -30.984 -18.672 1 96.62 160 PRO B C 1
ATOM 3667 O O . PRO B 1 160 ? -0.987 -29.906 -18.688 1 96.62 160 PRO B O 1
ATOM 3670 N N . LYS B 1 161 ? -1.099 -32.125 -18.672 1 96.88 161 LYS B N 1
ATOM 3671 C CA . LYS B 1 161 ? -2.557 -32.188 -18.75 1 96.88 161 LYS B CA 1
ATOM 3672 C C . LYS B 1 161 ? -3.195 -31.594 -17.5 1 96.88 161 LYS B C 1
ATOM 3674 O O . LYS B 1 161 ? -4.363 -31.203 -17.516 1 96.88 161 LYS B O 1
ATOM 3679 N N . LYS B 1 162 ? -2.406 -31.5 -16.438 1 97.19 162 LYS B N 1
ATOM 3680 C CA . LYS B 1 162 ? -2.922 -31 -15.164 1 97.19 162 LYS B CA 1
ATOM 3681 C C . LYS B 1 162 ? -2.52 -29.547 -14.945 1 97.19 162 LYS B C 1
ATOM 3683 O O . LYS B 1 162 ? -2.588 -29.031 -13.828 1 97.19 162 LYS B O 1
ATOM 3688 N N . VAL B 1 163 ? -2.057 -28.906 -16 1 98.31 163 VAL B N 1
ATOM 3689 C CA . VAL B 1 163 ? -1.705 -27.5 -15.953 1 98.31 163 VAL B CA 1
ATOM 3690 C C . VAL B 1 163 ? -2.666 -26.688 -16.828 1 98.31 163 VAL B C 1
ATOM 3692 O O . VAL B 1 163 ? -2.951 -27.078 -17.969 1 98.31 163 VAL B O 1
ATOM 3695 N N . MET B 1 164 ? -3.182 -25.641 -16.266 1 98.56 164 MET B N 1
ATOM 3696 C CA . MET B 1 164 ? -4.062 -24.75 -17.016 1 98.56 164 MET B CA 1
ATOM 3697 C C . MET B 1 164 ? -3.725 -23.297 -16.75 1 98.56 164 MET B C 1
ATOM 3699 O O . MET B 1 164 ? -3.516 -22.906 -15.594 1 98.56 164 MET B O 1
ATOM 3703 N N . TYR B 1 165 ? -3.674 -22.5 -17.844 1 98.88 165 TYR B N 1
ATOM 3704 C CA . TYR B 1 165 ? -3.504 -21.062 -17.719 1 98.88 165 TYR B CA 1
ATOM 3705 C C . TYR B 1 165 ? -4.836 -20.375 -17.438 1 98.88 165 TYR B C 1
ATOM 3707 O O . TYR B 1 165 ? -5.859 -20.719 -18.031 1 98.88 165 TYR B O 1
ATOM 3715 N N . GLY B 1 166 ? -4.844 -19.531 -16.516 1 98.88 166 GLY B N 1
ATOM 3716 C CA . GLY B 1 166 ? -5.891 -18.547 -16.344 1 98.88 166 GLY B CA 1
ATOM 3717 C C . GLY B 1 166 ? -5.402 -17.125 -16.531 1 98.88 166 GLY B C 1
ATOM 3718 O O . GLY B 1 166 ? -4.512 -16.656 -15.812 1 98.88 166 GLY B O 1
ATOM 3719 N N . GLY B 1 167 ? -5.957 -16.422 -17.5 1 98.81 167 GLY B N 1
ATOM 3720 C CA . GLY B 1 167 ? -5.625 -15.016 -17.688 1 98.81 167 GLY B CA 1
ATOM 3721 C C . GLY B 1 167 ? -4.465 -14.797 -18.641 1 98.81 167 GLY B C 1
ATOM 3722 O O . GLY B 1 167 ? -4.043 -13.656 -18.859 1 98.81 167 GLY B O 1
ATOM 3723 N N . LEU B 1 168 ? -3.92 -15.867 -19.266 1 98.81 168 LEU B N 1
ATOM 3724 C CA . LEU B 1 168 ? -2.832 -15.734 -20.234 1 98.81 168 LEU B CA 1
ATOM 3725 C C . LEU B 1 168 ? -3.254 -14.867 -21.406 1 98.81 168 LEU B C 1
ATOM 3727 O O . LEU B 1 168 ? -4.332 -15.062 -21.969 1 98.81 168 LEU B O 1
ATOM 3731 N N . VAL B 1 169 ? -2.465 -13.914 -21.719 1 98.06 169 VAL B N 1
ATOM 3732 C CA . VAL B 1 169 ? -2.666 -13.125 -22.922 1 98.06 169 VAL B CA 1
ATOM 3733 C C . VAL B 1 169 ? -1.778 -13.664 -24.047 1 98.06 169 VAL B C 1
ATOM 3735 O O . VAL B 1 169 ? -0.553 -13.539 -23.984 1 98.06 169 VAL B O 1
ATOM 3738 N N . GLU B 1 170 ? -2.334 -14.172 -25.062 1 96.06 170 GLU B N 1
ATOM 3739 C CA . GLU B 1 170 ? -1.605 -14.883 -26.094 1 96.06 170 GLU B CA 1
ATOM 3740 C C . GLU B 1 170 ? -0.939 -13.914 -27.062 1 96.06 170 GLU B C 1
ATOM 3742 O O . GLU B 1 170 ? 0.143 -14.188 -27.594 1 96.06 170 GLU B O 1
ATOM 3747 N N . LYS B 1 171 ? -1.624 -12.797 -27.344 1 94.38 171 LYS B N 1
ATOM 3748 C CA . LYS B 1 171 ? -1.03 -11.812 -28.25 1 94.38 171 LYS B CA 1
ATOM 3749 C C . LYS B 1 171 ? 0.299 -11.297 -27.703 1 94.38 171 LYS B C 1
ATOM 3751 O O . LYS B 1 171 ? 0.368 -10.82 -26.562 1 94.38 171 LYS B O 1
ATOM 3756 N N . GLY B 1 172 ? 1.342 -11.453 -28.453 1 94.06 172 GLY B N 1
ATOM 3757 C CA . GLY B 1 172 ? 2.645 -10.961 -28.047 1 94.06 172 GLY B CA 1
ATOM 3758 C C . GLY B 1 172 ? 3.572 -12.055 -27.547 1 94.06 172 GLY B C 1
ATOM 3759 O O . GLY B 1 172 ? 4.742 -11.797 -27.25 1 94.06 172 GLY B O 1
ATOM 3760 N N . LEU B 1 173 ? 3.113 -13.258 -27.484 1 96.19 173 LEU B N 1
ATOM 3761 C CA . LEU B 1 173 ? 3.975 -14.383 -27.125 1 96.19 173 LEU B CA 1
ATOM 3762 C C . LEU B 1 173 ? 5.078 -14.578 -28.156 1 96.19 173 LEU B C 1
ATOM 3764 O O . LEU B 1 173 ? 4.863 -14.359 -29.344 1 96.19 173 LEU B O 1
ATOM 3768 N N . THR B 1 174 ? 6.18 -14.977 -27.719 1 96.19 174 THR B N 1
ATOM 3769 C CA . THR B 1 174 ? 7.273 -15.297 -28.625 1 96.19 174 THR B CA 1
ATOM 3770 C C . THR B 1 174 ? 7.051 -16.656 -29.281 1 96.19 174 THR B C 1
ATOM 3772 O O . THR B 1 174 ? 6.25 -17.469 -28.797 1 96.19 174 THR B O 1
ATOM 3775 N N . ASP B 1 175 ? 7.801 -16.938 -30.312 1 97.19 175 ASP B N 1
ATOM 3776 C CA . ASP B 1 175 ? 7.723 -18.234 -30.984 1 97.19 175 ASP B CA 1
ATOM 3777 C C . ASP B 1 175 ? 8.094 -19.359 -30.031 1 97.19 175 ASP B C 1
ATOM 3779 O O . ASP B 1 175 ? 7.48 -20.422 -30.062 1 97.19 175 ASP B O 1
ATOM 3783 N N . GLN B 1 176 ? 9.078 -19.047 -29.25 1 97.62 176 GLN B N 1
ATOM 3784 C CA . GLN B 1 176 ? 9.523 -20.062 -28.297 1 97.62 176 GLN B CA 1
ATOM 3785 C C . GLN B 1 176 ? 8.422 -20.391 -27.297 1 97.62 176 GLN B C 1
ATOM 3787 O O . GLN B 1 176 ? 8.195 -21.562 -26.984 1 97.62 176 GLN B O 1
ATOM 3792 N N . GLU B 1 177 ? 7.723 -19.469 -26.766 1 97.81 177 GLU B N 1
ATOM 3793 C CA . GLU B 1 177 ? 6.633 -19.703 -25.812 1 97.81 177 GLU B CA 1
ATOM 3794 C C . GLU B 1 177 ? 5.484 -20.453 -26.469 1 97.81 177 GLU B C 1
ATOM 3796 O O . GLU B 1 177 ? 4.938 -21.391 -25.875 1 97.81 177 GLU B O 1
ATOM 3801 N N . ILE B 1 178 ? 5.191 -20.031 -27.672 1 97.94 178 ILE B N 1
ATOM 3802 C CA . ILE B 1 178 ? 4.121 -20.688 -28.422 1 97.94 178 ILE B CA 1
ATOM 3803 C C . ILE B 1 178 ? 4.469 -22.156 -28.641 1 97.94 178 ILE B C 1
ATOM 3805 O O . ILE B 1 178 ? 3.615 -23.031 -28.469 1 97.94 178 ILE B O 1
ATOM 3809 N N . ASP B 1 179 ? 5.641 -22.391 -28.984 1 98 179 ASP B N 1
ATOM 3810 C CA . ASP B 1 179 ? 6.098 -23.766 -29.234 1 98 179 ASP B CA 1
ATOM 3811 C C . ASP B 1 179 ? 5.922 -24.625 -27.984 1 98 179 ASP B C 1
ATOM 3813 O O . ASP B 1 179 ? 5.422 -25.75 -28.078 1 98 179 ASP B O 1
ATOM 3817 N N . VAL B 1 180 ? 6.328 -24.109 -26.828 1 97.75 180 VAL B N 1
ATOM 3818 C CA . VAL B 1 180 ? 6.223 -24.875 -25.578 1 97.75 180 VAL B CA 1
ATOM 3819 C C . VAL B 1 180 ? 4.754 -25.141 -25.266 1 97.75 180 VAL B C 1
ATOM 3821 O O . VAL B 1 180 ? 4.387 -26.281 -24.938 1 97.75 180 VAL B O 1
ATOM 3824 N N . ILE B 1 181 ? 3.908 -24.125 -25.375 1 98.25 181 ILE B N 1
ATOM 3825 C CA . ILE B 1 181 ? 2.486 -24.234 -25.078 1 98.25 181 ILE B CA 1
ATOM 3826 C C . ILE B 1 181 ? 1.856 -25.297 -25.984 1 98.25 181 ILE B C 1
ATOM 3828 O O . ILE B 1 181 ? 1.091 -26.141 -25.516 1 98.25 181 ILE B O 1
ATOM 3832 N N . ASN B 1 182 ? 2.279 -25.328 -27.266 1 97.94 182 ASN B N 1
ATOM 3833 C CA . ASN B 1 182 ? 1.719 -26.25 -28.234 1 97.94 182 ASN B CA 1
ATOM 3834 C C . ASN B 1 182 ? 2.215 -27.672 -28 1 97.94 182 ASN B C 1
ATOM 3836 O O . ASN B 1 182 ? 1.427 -28.625 -28.031 1 97.94 182 ASN B O 1
ATOM 3840 N N . ARG B 1 183 ? 3.479 -27.812 -27.766 1 97.62 183 ARG B N 1
ATOM 3841 C CA . ARG B 1 183 ? 4.066 -29.125 -27.578 1 97.62 183 ARG B CA 1
ATOM 3842 C C . ARG B 1 183 ? 3.48 -29.812 -26.344 1 97.62 183 ARG B C 1
ATOM 3844 O O . ARG B 1 183 ? 3.193 -31.016 -26.375 1 97.62 183 ARG B O 1
ATOM 3851 N N . PHE B 1 184 ? 3.248 -29.062 -25.297 1 97.38 184 PHE B N 1
ATOM 3852 C CA . PHE B 1 184 ? 2.736 -29.625 -24.047 1 97.38 184 PHE B CA 1
ATOM 3853 C C . PHE B 1 184 ? 1.213 -29.641 -24.047 1 97.38 184 PHE B C 1
ATOM 3855 O O . PHE B 1 184 ? 0.592 -30.203 -23.141 1 97.38 184 PHE B O 1
ATOM 3862 N N . LYS B 1 185 ? 0.613 -28.953 -25.062 1 97.88 185 LYS B N 1
ATOM 3863 C CA . LYS B 1 185 ? -0.838 -28.828 -25.156 1 97.88 185 LYS B CA 1
ATOM 3864 C C . LYS B 1 185 ? -1.43 -28.219 -23.891 1 97.88 185 LYS B C 1
ATOM 3866 O O . LYS B 1 185 ? -2.393 -28.75 -23.328 1 97.88 185 LYS B O 1
ATOM 3871 N N . LEU B 1 186 ? -0.771 -27.219 -23.406 1 98.12 186 LEU B N 1
ATOM 3872 C CA . LEU B 1 186 ? -1.254 -26.531 -22.203 1 98.12 186 LEU B CA 1
ATOM 3873 C C . LEU B 1 186 ? -2.586 -25.828 -22.484 1 98.12 186 LEU B C 1
ATOM 3875 O O . LEU B 1 186 ? -2.746 -25.172 -23.5 1 98.12 186 LEU B O 1
ATOM 3879 N N . ARG B 1 187 ? -3.553 -26.016 -21.609 1 98.19 187 ARG B N 1
ATOM 3880 C CA . ARG B 1 187 ? -4.875 -25.422 -21.75 1 98.19 187 ARG B CA 1
ATOM 3881 C C . ARG B 1 187 ? -4.863 -23.953 -21.312 1 98.19 187 ARG B C 1
ATOM 3883 O O . ARG B 1 187 ? -4.102 -23.578 -20.422 1 98.19 187 ARG B O 1
ATOM 3890 N N . ILE B 1 188 ? -5.688 -23.188 -22.016 1 98.56 188 ILE B N 1
ATOM 3891 C CA . ILE B 1 188 ? -5.68 -21.75 -21.781 1 98.56 188 ILE B CA 1
ATOM 3892 C C . ILE B 1 188 ? -7.105 -21.25 -21.547 1 98.56 188 ILE B C 1
ATOM 3894 O O . ILE B 1 188 ? -8 -21.531 -22.359 1 98.56 188 ILE B O 1
ATOM 3898 N N . ALA B 1 189 ? -7.348 -20.641 -20.438 1 98.75 189 ALA B N 1
ATOM 3899 C CA . ALA B 1 189 ? -8.492 -19.766 -20.219 1 98.75 189 ALA B CA 1
ATOM 3900 C C . ALA B 1 189 ? -8.086 -18.297 -20.297 1 98.75 189 ALA B C 1
ATOM 3902 O O . ALA B 1 189 ? -7.539 -17.75 -19.328 1 98.75 189 ALA B O 1
ATOM 3903 N N . SER B 1 190 ? -8.336 -17.625 -21.406 1 98.5 190 SER B N 1
ATOM 3904 C CA . SER B 1 190 ? -7.949 -16.234 -21.625 1 98.5 190 SER B CA 1
ATOM 3905 C C . SER B 1 190 ? -8.734 -15.297 -20.719 1 98.5 190 SER B C 1
ATOM 3907 O O . SER B 1 190 ? -9.734 -15.695 -20.125 1 98.5 190 SER B O 1
ATOM 3909 N N . PRO B 1 191 ? -8.242 -14.055 -20.641 1 98.62 191 PRO B N 1
ATOM 3910 C CA . PRO B 1 191 ? -9.039 -13.078 -19.891 1 98.62 191 PRO B CA 1
ATOM 3911 C C . PRO B 1 191 ? -10.461 -12.938 -20.422 1 98.62 191 PRO B C 1
ATOM 3913 O O . PRO B 1 191 ? -11.406 -12.82 -19.641 1 98.62 191 PRO B O 1
ATOM 3916 N N . GLU B 1 192 ? -10.617 -13.008 -21.719 1 98.12 192 GLU B N 1
ATOM 3917 C CA . GLU B 1 192 ? -11.938 -12.883 -22.344 1 98.12 192 GLU B CA 1
ATOM 3918 C C . GLU B 1 192 ? -12.836 -14.055 -21.953 1 98.12 192 GLU B C 1
ATOM 3920 O O . GLU B 1 192 ? -14.016 -13.859 -21.656 1 98.12 192 GLU B O 1
ATOM 3925 N N . SER B 1 193 ? -12.242 -15.242 -21.922 1 98.19 193 SER B N 1
ATOM 3926 C CA . SER B 1 193 ? -13.031 -16.422 -21.609 1 98.19 193 SER B CA 1
ATOM 3927 C C . SER B 1 193 ? -13.43 -16.453 -20.141 1 98.19 193 SER B C 1
ATOM 3929 O O . SER B 1 193 ? -14.398 -17.109 -19.766 1 98.19 193 SER B O 1
ATOM 3931 N N . LEU B 1 194 ? -12.719 -15.711 -19.281 1 98.56 194 LEU B N 1
ATOM 3932 C CA . LEU B 1 194 ? -12.953 -15.719 -17.844 1 98.56 194 LEU B CA 1
ATOM 3933 C C . LEU B 1 194 ? -13.727 -14.477 -17.422 1 98.56 194 LEU B C 1
ATOM 3935 O O . LEU B 1 194 ? -13.875 -14.211 -16.219 1 98.56 194 LEU B O 1
ATOM 3939 N N . LYS B 1 195 ? -14.227 -13.711 -18.344 1 98 195 LYS B N 1
ATOM 3940 C CA . LYS B 1 195 ? -14.875 -12.43 -18.062 1 98 195 LYS B CA 1
ATOM 3941 C C . LYS B 1 195 ? -16.109 -12.625 -17.188 1 98 195 LYS B C 1
ATOM 3943 O O . LYS B 1 195 ? -16.281 -11.906 -16.188 1 98 195 LYS B O 1
ATOM 3948 N N . ASP B 1 196 ? -16.938 -13.688 -17.484 1 97.56 196 ASP B N 1
ATOM 3949 C CA . ASP B 1 196 ? -18.234 -13.758 -16.844 1 97.56 196 ASP B CA 1
ATOM 3950 C C . ASP B 1 196 ? -18.359 -15.016 -15.992 1 97.56 196 ASP B C 1
ATOM 3952 O O . ASP B 1 196 ? -19.234 -15.109 -15.125 1 97.56 196 ASP B O 1
ATOM 3956 N N . ASN B 1 197 ? -17.547 -15.953 -16.234 1 97.88 197 ASN B N 1
ATOM 3957 C CA . ASN B 1 197 ? -17.609 -17.203 -15.484 1 97.88 197 ASN B CA 1
ATOM 3958 C C . ASN B 1 197 ? -16.281 -17.953 -15.539 1 97.88 197 ASN B C 1
ATOM 3960 O O . ASN B 1 197 ? -15.344 -17.516 -16.203 1 97.88 197 ASN B O 1
ATOM 3964 N N . SER B 1 198 ? -16.219 -19.078 -14.797 1 98.69 198 SER B N 1
ATOM 3965 C CA . SER B 1 198 ? -15.008 -19.875 -14.711 1 98.69 198 SER B CA 1
ATOM 3966 C C . SER B 1 198 ? -15.211 -21.266 -15.328 1 98.69 198 SER B C 1
ATOM 3968 O O . SER B 1 198 ? -14.594 -22.234 -14.898 1 98.69 198 SER B O 1
ATOM 3970 N N . GLU B 1 199 ? -16.047 -21.375 -16.281 1 98.44 199 GLU B N 1
ATOM 3971 C CA . GLU B 1 199 ? -16.5 -22.656 -16.797 1 98.44 199 GLU B CA 1
ATOM 3972 C C . GLU B 1 199 ? -15.344 -23.438 -17.406 1 98.44 199 GLU B C 1
ATOM 3974 O O . GLU B 1 199 ? -15.25 -24.656 -17.234 1 98.44 199 GLU B O 1
ATOM 3979 N N . LEU B 1 200 ? -14.531 -22.75 -18.172 1 98.56 200 LEU B N 1
ATOM 3980 C CA . LEU B 1 200 ? -13.422 -23.438 -18.812 1 98.56 200 LEU B CA 1
ATOM 3981 C C . LEU B 1 200 ? -12.516 -24.109 -17.797 1 98.56 200 LEU B C 1
ATOM 3983 O O . LEU B 1 200 ? -12.055 -25.234 -18 1 98.56 200 LEU B O 1
ATOM 3987 N N . ILE B 1 201 ? -12.273 -23.438 -16.688 1 98.81 201 ILE B N 1
ATOM 3988 C CA . ILE B 1 201 ? -11.406 -23.953 -15.633 1 98.81 201 ILE B CA 1
ATOM 3989 C C . ILE B 1 201 ? -12.125 -25.094 -14.891 1 98.81 201 ILE B C 1
ATOM 3991 O O . ILE B 1 201 ? -11.516 -26.125 -14.586 1 98.81 201 ILE B O 1
ATOM 3995 N N . GLU B 1 202 ? -13.383 -24.938 -14.617 1 98.5 202 GLU B N 1
ATOM 3996 C CA . GLU B 1 202 ? -14.164 -25.969 -13.953 1 98.5 202 GLU 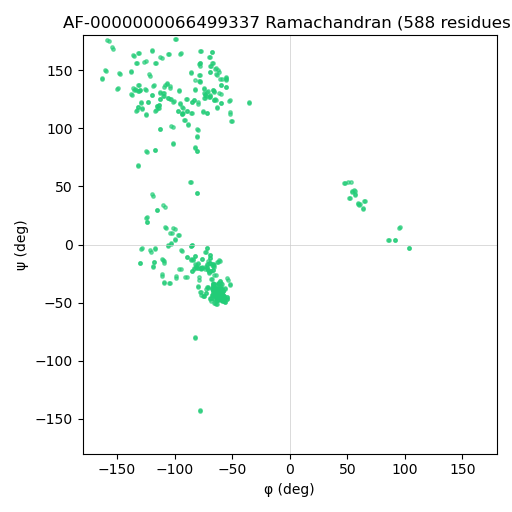B CA 1
ATOM 3997 C C . GLU B 1 202 ? -14.219 -27.25 -14.781 1 98.5 202 GLU B C 1
ATOM 3999 O O . GLU B 1 202 ? -14.117 -28.359 -14.25 1 98.5 202 GLU B O 1
ATOM 4004 N N . ASN B 1 203 ? -14.414 -27.078 -16.062 1 98.5 203 ASN B N 1
ATOM 4005 C CA . ASN B 1 203 ? -14.438 -28.234 -16.969 1 98.5 203 ASN B CA 1
ATOM 4006 C C . ASN B 1 203 ? -13.094 -28.953 -16.984 1 98.5 203 ASN B C 1
ATOM 4008 O O . ASN B 1 203 ? -13.047 -30.188 -17.016 1 98.5 203 ASN B O 1
ATOM 4012 N N . TRP B 1 204 ? -12.031 -28.188 -17.016 1 98.5 204 TRP B N 1
ATOM 4013 C CA . TRP B 1 204 ? -10.695 -28.766 -16.953 1 98.5 204 TRP B CA 1
ATOM 4014 C C . TRP B 1 204 ? -10.516 -29.609 -15.695 1 98.5 204 TRP B C 1
ATOM 4016 O O . TRP B 1 204 ? -9.992 -30.719 -15.75 1 98.5 204 TRP B O 1
ATOM 4026 N N . ILE B 1 205 ? -10.969 -29.109 -14.523 1 98.44 205 ILE B N 1
ATOM 4027 C CA . ILE B 1 205 ? -10.883 -29.812 -13.242 1 98.44 205 ILE B CA 1
ATOM 4028 C C . ILE B 1 205 ? -11.625 -31.141 -13.336 1 98.44 205 ILE B C 1
ATOM 4030 O O . ILE B 1 205 ? -11.117 -32.188 -12.914 1 98.44 205 ILE B O 1
ATOM 4034 N N . LYS B 1 206 ? -12.789 -31.062 -13.945 1 98.06 206 LYS B N 1
ATOM 4035 C CA . LYS B 1 206 ? -13.617 -32.25 -14.102 1 98.06 206 LYS B CA 1
ATOM 4036 C C . LYS B 1 206 ? -12.977 -33.25 -15.086 1 98.06 206 LYS B C 1
ATOM 4038 O O . LYS B 1 206 ? -12.859 -34.438 -14.789 1 98.06 206 LYS B O 1
ATOM 4043 N N . ASP B 1 207 ? -12.555 -32.75 -16.234 1 97.94 207 ASP B N 1
ATOM 4044 C CA . ASP B 1 207 ? -12 -33.562 -17.312 1 97.94 207 ASP B CA 1
ATOM 4045 C C . ASP B 1 207 ? -10.773 -34.344 -16.828 1 97.94 207 ASP B C 1
ATOM 4047 O O . ASP B 1 207 ? -10.586 -35.5 -17.188 1 97.94 207 ASP B O 1
ATOM 4051 N N . GLU B 1 208 ? -9.938 -33.688 -16 1 97.31 208 GLU B N 1
ATOM 4052 C CA . GLU B 1 208 ? -8.672 -34.281 -15.594 1 97.31 208 GLU B CA 1
ATOM 4053 C C . GLU B 1 208 ? -8.781 -34.906 -14.203 1 97.31 208 GLU B C 1
ATOM 4055 O O . GLU B 1 208 ? -7.781 -35.375 -13.648 1 97.31 208 GLU B O 1
ATOM 4060 N N . ASN B 1 209 ? -9.961 -34.938 -13.586 1 96.69 209 ASN B N 1
ATOM 4061 C CA . ASN B 1 209 ? -10.227 -35.531 -12.273 1 96.69 209 ASN B CA 1
ATOM 4062 C C . ASN B 1 209 ? -9.281 -34.969 -11.219 1 96.69 209 ASN B C 1
ATOM 4064 O O . ASN B 1 209 ? -8.633 -35.719 -10.492 1 96.69 209 ASN B O 1
ATOM 4068 N N . ILE B 1 210 ? -9.156 -33.656 -11.258 1 97.12 210 ILE B N 1
ATOM 4069 C CA . ILE B 1 210 ? -8.273 -32.969 -10.32 1 97.12 210 ILE B CA 1
ATOM 4070 C C . ILE B 1 210 ? -8.969 -32.812 -8.969 1 97.12 210 ILE B C 1
ATOM 4072 O O . ILE B 1 210 ? -10.047 -32.219 -8.883 1 97.12 210 ILE B O 1
ATOM 4076 N N . THR B 1 211 ? -8.391 -33.344 -7.91 1 97.5 211 THR B N 1
ATOM 4077 C CA . THR B 1 211 ? -8.969 -33.25 -6.574 1 97.5 211 THR B CA 1
ATOM 4078 C C . THR B 1 211 ? -8.227 -32.219 -5.73 1 97.5 211 THR B C 1
ATOM 4080 O O . THR B 1 211 ? -8.805 -31.625 -4.824 1 97.5 211 THR B O 1
ATOM 4083 N N . ASN B 1 212 ? -6.918 -32.094 -5.961 1 98.25 212 ASN B N 1
ATOM 4084 C CA . ASN B 1 212 ? -6.062 -31.094 -5.312 1 98.25 212 ASN B CA 1
ATOM 4085 C C . ASN B 1 212 ? -5.449 -30.141 -6.328 1 98.25 212 ASN B C 1
ATOM 4087 O O . ASN B 1 212 ? -5.066 -30.547 -7.426 1 98.25 212 ASN B O 1
ATOM 4091 N N . ILE B 1 213 ? -5.438 -28.828 -6.004 1 98.69 213 ILE B N 1
ATOM 4092 C CA . ILE B 1 213 ? -4.949 -27.859 -6.969 1 98.69 213 ILE B CA 1
ATOM 4093 C C . ILE B 1 213 ? -4.004 -26.875 -6.277 1 98.69 213 ILE B C 1
ATOM 4095 O O . ILE B 1 213 ? -4.254 -26.453 -5.141 1 98.69 213 ILE B O 1
ATOM 4099 N N . ALA B 1 214 ? -2.879 -26.609 -6.867 1 98.81 214 ALA B N 1
ATOM 4100 C CA . ALA B 1 214 ? -2.002 -25.484 -6.539 1 98.81 214 ALA B CA 1
ATOM 4101 C C . ALA B 1 214 ? -2.26 -24.297 -7.461 1 98.81 214 ALA B C 1
ATOM 4103 O O . ALA B 1 214 ? -2.381 -24.469 -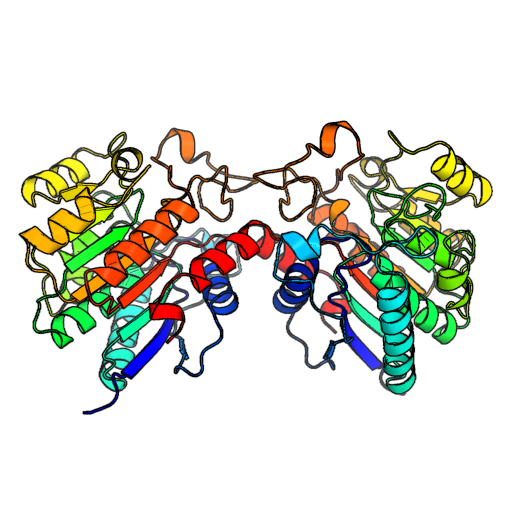8.68 1 98.81 214 ALA B O 1
ATOM 4104 N N . ILE B 1 215 ? -2.389 -23.109 -6.871 1 98.94 215 ILE B N 1
ATOM 4105 C CA . ILE B 1 215 ? -2.66 -21.891 -7.645 1 98.94 215 ILE B CA 1
ATOM 4106 C C . ILE B 1 215 ? -1.467 -20.953 -7.555 1 98.94 215 ILE B C 1
ATOM 4108 O O . ILE B 1 215 ? -1.019 -20.609 -6.457 1 98.94 215 ILE B O 1
ATOM 4112 N N . HIS B 1 216 ? -0.909 -20.656 -8.688 1 98.94 216 HIS B N 1
ATOM 4113 C CA . HIS B 1 216 ? 0.016 -19.531 -8.805 1 98.94 216 HIS B CA 1
ATOM 4114 C C . HIS B 1 216 ? -0.708 -18.266 -9.234 1 98.94 216 HIS B C 1
ATOM 4116 O O . HIS B 1 216 ? -1.302 -18.219 -10.32 1 98.94 216 HIS B O 1
ATOM 4122 N N . LEU B 1 217 ? -0.674 -17.281 -8.422 1 98.94 217 LEU B N 1
ATOM 4123 C CA . LEU B 1 217 ? -1.289 -16 -8.758 1 98.94 217 LEU B CA 1
ATOM 4124 C C . LEU B 1 217 ? -0.23 -14.922 -8.938 1 98.94 217 LEU B C 1
ATOM 4126 O O . LEU B 1 217 ? 0.321 -14.422 -7.953 1 98.94 217 LEU B O 1
ATOM 4130 N N . ASP B 1 218 ? 0.097 -14.656 -10.141 1 98.88 218 ASP B N 1
ATOM 4131 C CA . ASP B 1 218 ? 0.832 -13.438 -10.461 1 98.88 218 ASP B CA 1
ATOM 4132 C C . ASP B 1 218 ? -0.115 -12.25 -10.594 1 98.88 218 ASP B C 1
ATOM 4134 O O . ASP B 1 218 ? -0.968 -12.227 -11.484 1 98.88 218 ASP B O 1
ATOM 4138 N N . LEU B 1 219 ? 0.112 -11.242 -9.867 1 98.88 219 LEU B N 1
ATOM 4139 C CA . LEU B 1 219 ? -0.81 -10.117 -9.852 1 98.88 219 LEU B CA 1
ATOM 4140 C C . LEU B 1 219 ? -0.778 -9.367 -11.18 1 98.88 219 LEU B C 1
ATOM 4142 O O . LEU B 1 219 ? -1.677 -8.57 -11.469 1 98.88 219 LEU B O 1
ATOM 4146 N N . ASP B 1 220 ? 0.19 -9.641 -12.047 1 98.56 220 ASP B N 1
ATOM 4147 C CA . ASP B 1 220 ? 0.25 -8.938 -13.328 1 98.56 220 ASP B CA 1
ATOM 4148 C C . ASP B 1 220 ? -0.87 -9.398 -14.258 1 98.56 220 ASP B C 1
ATOM 4150 O O . ASP B 1 220 ? -1.032 -8.859 -15.352 1 98.56 220 ASP B O 1
ATOM 4154 N N . VAL B 1 221 ? -1.694 -10.406 -13.789 1 98.81 221 VAL B N 1
ATOM 4155 C CA . VAL B 1 221 ? -2.883 -10.812 -14.531 1 98.81 221 VAL B CA 1
ATOM 4156 C C . VAL B 1 221 ? -3.934 -9.711 -14.477 1 98.81 221 VAL B C 1
ATOM 4158 O O . VAL B 1 221 ? -4.859 -9.68 -15.289 1 98.81 221 VAL B O 1
ATOM 4161 N N . LEU B 1 222 ? -3.773 -8.773 -13.57 1 98.81 222 LEU B N 1
ATOM 4162 C CA . LEU B 1 222 ? -4.727 -7.691 -13.336 1 98.81 222 LEU B CA 1
ATOM 4163 C C . LEU B 1 222 ? -4.469 -6.523 -14.281 1 98.81 222 LEU B C 1
ATOM 4165 O O . LEU B 1 222 ? -3.326 -6.277 -14.672 1 98.81 222 LEU B O 1
ATOM 4169 N N . ASN B 1 223 ? -5.52 -5.855 -14.633 1 98.62 223 ASN B N 1
ATOM 4170 C CA . ASN B 1 223 ? -5.453 -4.633 -15.43 1 98.62 223 ASN B CA 1
ATOM 4171 C C . ASN B 1 223 ? -4.715 -3.523 -14.688 1 98.62 223 ASN B C 1
ATOM 4173 O O . ASN B 1 223 ? -5.188 -3.037 -13.664 1 98.62 223 ASN B O 1
ATOM 4177 N N . PRO B 1 224 ? -3.592 -3.057 -15.234 1 97.81 224 PRO B N 1
ATOM 4178 C CA . PRO B 1 224 ? -2.773 -2.066 -14.531 1 97.81 224 PRO B CA 1
ATOM 4179 C C . PRO B 1 224 ? -3.455 -0.703 -14.438 1 97.81 224 PRO B C 1
ATOM 4181 O O . PRO B 1 224 ? -2.98 0.176 -13.711 1 97.81 224 PRO B O 1
ATOM 4184 N N . ASP B 1 225 ? -4.598 -0.457 -15.117 1 96.81 225 ASP B N 1
ATOM 4185 C CA . ASP B 1 225 ? -5.348 0.789 -14.984 1 96.81 225 ASP B CA 1
ATOM 4186 C C . ASP B 1 225 ? -6.234 0.768 -13.742 1 96.81 225 ASP B C 1
ATOM 4188 O O . ASP B 1 225 ? -6.637 1.821 -13.242 1 96.81 225 ASP B O 1
ATOM 4192 N N . LEU B 1 226 ? -6.48 -0.477 -13.25 1 97.62 226 LEU B N 1
ATOM 4193 C CA . LEU B 1 226 ? -7.406 -0.638 -12.133 1 97.62 226 LEU B CA 1
ATOM 4194 C C . LEU B 1 226 ? -6.664 -1.03 -10.859 1 97.62 226 LEU B C 1
ATOM 4196 O O . LEU B 1 226 ? -7.113 -0.716 -9.758 1 97.62 226 LEU B O 1
ATOM 4200 N N . PHE B 1 227 ? -5.656 -1.734 -10.984 1 98.38 227 PHE B N 1
ATOM 4201 C CA . PHE B 1 227 ? -4.75 -2.127 -9.914 1 98.38 227 PHE B CA 1
ATOM 4202 C C . PHE B 1 227 ? -3.318 -1.726 -10.242 1 98.38 227 PHE B C 1
ATOM 4204 O O . PHE B 1 227 ? -2.66 -2.365 -11.062 1 98.38 227 PHE B O 1
ATOM 4211 N N . ARG B 1 228 ? -2.744 -0.766 -9.516 1 97.81 228 ARG B N 1
ATOM 4212 C CA . ARG B 1 228 ? -1.598 -0.024 -10.031 1 97.81 228 ARG B CA 1
ATOM 4213 C C . ARG B 1 228 ? -0.302 -0.501 -9.383 1 97.81 228 ARG B C 1
ATOM 4215 O O . ARG B 1 228 ? 0.782 -0.024 -9.727 1 97.81 228 ARG B O 1
ATOM 4222 N N . ALA B 1 229 ? -0.397 -1.527 -8.484 1 98.44 229 ALA B N 1
ATOM 4223 C CA . ALA B 1 229 ? 0.803 -2.096 -7.875 1 98.44 229 ALA B CA 1
ATOM 4224 C C . ALA B 1 229 ? 1.395 -3.195 -8.75 1 98.44 229 ALA B C 1
ATOM 4226 O O . ALA B 1 229 ? 1.66 -4.301 -8.273 1 98.44 229 ALA B O 1
ATOM 4227 N N . LEU B 1 230 ? 1.652 -2.838 -10.039 1 98.31 230 LEU B N 1
ATOM 4228 C CA . LEU B 1 230 ? 2.178 -3.75 -11.055 1 98.31 230 LEU B CA 1
ATOM 4229 C C . LEU B 1 230 ? 3.32 -3.104 -11.828 1 98.31 230 LEU B C 1
ATOM 4231 O O . LEU B 1 230 ? 3.391 -1.876 -11.93 1 98.31 230 LEU B O 1
ATOM 4235 N N . LEU B 1 231 ? 4.156 -3.988 -12.398 1 97.19 231 LEU B N 1
ATOM 4236 C CA . LEU B 1 231 ? 5.25 -3.51 -13.242 1 97.19 231 LEU B CA 1
ATOM 4237 C C . LEU B 1 231 ? 4.734 -2.562 -14.32 1 97.19 231 LEU B C 1
ATOM 4239 O O . LEU B 1 231 ? 5.367 -1.545 -14.609 1 97.19 231 LEU B O 1
ATOM 4243 N N . PHE B 1 232 ? 3.59 -2.777 -14.812 1 96.94 232 PHE B N 1
ATOM 4244 C CA . PHE B 1 232 ? 3.023 -2.109 -15.977 1 96.94 232 PHE B CA 1
ATOM 4245 C C . PHE B 1 232 ? 2.348 -0.803 -15.578 1 96.94 232 PHE B C 1
ATOM 4247 O O . PHE B 1 232 ? 1.832 -0.077 -16.438 1 96.94 232 PHE B O 1
ATOM 4254 N N . ALA B 1 233 ? 2.365 -0.52 -14.273 1 96.69 233 ALA B N 1
ATOM 4255 C CA . ALA B 1 233 ? 1.688 0.677 -13.781 1 96.69 233 ALA B CA 1
ATOM 4256 C C . ALA B 1 233 ? 2.648 1.569 -13 1 96.69 233 ALA B C 1
ATOM 4258 O O . ALA B 1 233 ? 2.221 2.359 -12.156 1 96.69 233 ALA B O 1
ATOM 4259 N N . ASP B 1 234 ? 3.916 1.403 -13.188 1 95.75 234 ASP B N 1
ATOM 4260 C CA . ASP B 1 234 ? 4.902 2.309 -12.602 1 95.75 234 ASP B CA 1
ATOM 4261 C C . ASP B 1 234 ? 4.586 3.762 -12.953 1 95.75 234 ASP B C 1
ATOM 4263 O O . ASP B 1 234 ? 4.453 4.109 -14.125 1 95.75 234 ASP B O 1
ATOM 4267 N N . PRO B 1 235 ? 4.43 4.633 -11.953 1 94.5 235 PRO B N 1
ATOM 4268 C CA . PRO B 1 235 ? 4.066 6.02 -12.258 1 94.5 235 PRO B CA 1
ATOM 4269 C C . PRO B 1 235 ? 5.184 6.781 -12.969 1 94.5 235 PRO B C 1
ATOM 4271 O O . PRO B 1 235 ? 4.93 7.805 -13.609 1 94.5 235 PRO B O 1
ATOM 4274 N N . MET B 1 236 ? 6.426 6.324 -12.812 1 92.12 236 MET B N 1
ATOM 4275 C CA . MET B 1 236 ? 7.574 6.93 -13.484 1 92.12 236 MET B CA 1
ATOM 4276 C C . MET B 1 236 ? 8.445 5.859 -14.141 1 92.12 236 MET B C 1
ATOM 4278 O O . MET B 1 236 ? 9.609 5.691 -13.781 1 92.12 236 MET B O 1
ATOM 4282 N N . PRO B 1 237 ? 7.887 5.266 -15.156 1 92.5 237 PRO B N 1
ATOM 4283 C CA . PRO B 1 237 ? 8.602 4.141 -15.758 1 92.5 237 PRO B CA 1
ATOM 4284 C C . PRO B 1 237 ? 9.805 4.578 -16.594 1 92.5 237 PRO B C 1
ATOM 4286 O O . PRO B 1 237 ? 9.742 5.602 -17.266 1 92.5 237 PRO B O 1
ATOM 4289 N N . GLU B 1 238 ? 10.898 3.936 -16.406 1 87.56 238 GLU B N 1
ATOM 4290 C CA . GLU B 1 238 ? 12.031 4.141 -17.297 1 87.56 238 GLU B CA 1
ATOM 4291 C C . GLU B 1 238 ? 11.719 3.641 -18.703 1 87.56 238 GLU B C 1
ATOM 4293 O O . GLU B 1 238 ? 12.219 4.191 -19.688 1 87.56 238 GLU B O 1
ATOM 4298 N N . PHE B 1 239 ? 10.906 2.543 -18.641 1 87.5 239 PHE B N 1
ATOM 4299 C CA . PHE B 1 239 ? 10.477 1.866 -19.859 1 87.5 239 PHE B CA 1
ATOM 4300 C C . PHE B 1 239 ? 8.977 1.632 -19.844 1 87.5 239 PHE B C 1
ATOM 4302 O O . PHE B 1 239 ? 8.406 1.262 -18.812 1 87.5 239 PHE B O 1
ATOM 4309 N N . ASN B 1 240 ? 8.383 1.998 -21 1 89.25 240 ASN B N 1
ATOM 4310 C CA . ASN B 1 240 ? 6.961 1.703 -21.109 1 89.25 240 ASN B CA 1
ATOM 4311 C C . ASN B 1 240 ? 6.715 0.245 -21.484 1 89.25 240 ASN B C 1
ATOM 4313 O O . ASN B 1 240 ? 6.578 -0.081 -22.656 1 89.25 240 ASN B O 1
ATOM 4317 N N . TRP B 1 241 ? 6.539 -0.583 -20.578 1 90.94 241 TRP B N 1
ATOM 4318 C CA . TRP B 1 241 ? 6.383 -2.021 -20.766 1 90.94 241 TRP B CA 1
ATOM 4319 C C . TRP B 1 241 ? 5.168 -2.328 -21.625 1 90.94 241 TRP B C 1
ATOM 4321 O O . TRP B 1 241 ? 5.168 -3.297 -22.391 1 90.94 241 TRP B O 1
ATOM 4331 N N . ARG B 1 242 ? 4.137 -1.575 -21.609 1 93.06 242 ARG B N 1
ATOM 4332 C CA . ARG B 1 242 ? 2.838 -1.874 -22.203 1 93.06 242 ARG B CA 1
ATOM 4333 C C . ARG B 1 242 ? 2.902 -1.804 -23.734 1 93.06 242 ARG B C 1
ATOM 4335 O O . ARG B 1 242 ? 2.035 -2.346 -24.422 1 93.06 242 ARG B O 1
ATOM 4342 N N . GLU B 1 243 ? 3.928 -1.173 -24.219 1 91.25 243 GLU B N 1
ATOM 4343 C CA . GLU B 1 243 ? 4.09 -1.055 -25.672 1 91.25 243 GLU B CA 1
ATOM 4344 C C . GLU B 1 243 ? 4.664 -2.338 -26.266 1 91.25 243 GLU B C 1
ATOM 4346 O O . GLU B 1 243 ? 4.48 -2.609 -27.453 1 91.25 243 GLU B O 1
ATOM 4351 N N . ASN B 1 244 ? 5.301 -3.17 -25.422 1 87.56 244 ASN B N 1
ATOM 4352 C CA . ASN B 1 244 ? 6.109 -4.238 -26 1 87.56 244 ASN B CA 1
ATOM 4353 C C . ASN B 1 244 ? 5.777 -5.594 -25.375 1 87.56 244 ASN B C 1
ATOM 4355 O O . ASN B 1 244 ? 6.18 -6.633 -25.906 1 87.56 244 ASN B O 1
ATOM 4359 N N . VAL B 1 245 ? 5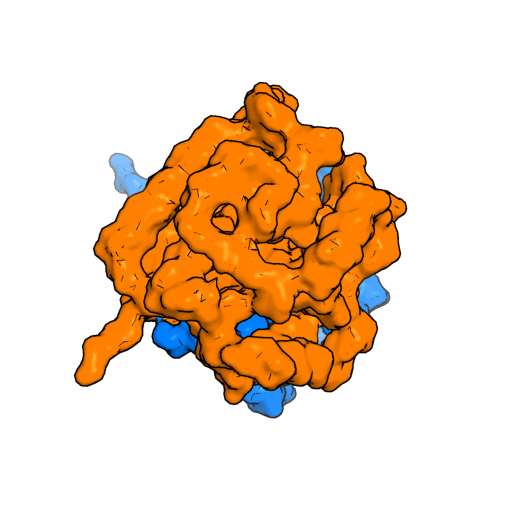.121 -5.562 -24.281 1 91.62 245 VAL B N 1
ATOM 4360 C CA . VAL B 1 245 ? 4.902 -6.785 -23.516 1 91.62 245 VAL B CA 1
ATOM 4361 C C . VAL B 1 245 ? 3.43 -6.891 -23.125 1 91.62 245 VAL B C 1
ATOM 4363 O O . VAL B 1 245 ? 2.805 -5.891 -22.766 1 91.62 245 VAL B O 1
ATOM 4366 N N . PRO B 1 246 ? 2.879 -8.086 -23.25 1 95.88 246 PRO B N 1
ATOM 4367 C CA . PRO B 1 246 ? 1.49 -8.242 -22.812 1 95.88 246 PRO B CA 1
ATOM 4368 C C . PRO B 1 246 ? 1.278 -7.82 -21.359 1 95.88 246 PRO B C 1
ATOM 4370 O O . PRO B 1 246 ? 2.168 -8 -20.516 1 95.88 246 PRO B O 1
ATOM 4373 N N . PHE B 1 247 ? 0.147 -7.238 -21.047 1 97.12 247 PHE B N 1
ATOM 4374 C CA . PHE B 1 247 ? -0.192 -6.871 -19.688 1 97.12 247 PHE B CA 1
ATOM 4375 C C . PHE B 1 247 ? -1.603 -7.328 -19.328 1 97.12 247 PHE B C 1
ATOM 4377 O O . PHE B 1 247 ? -2.387 -7.676 -20.219 1 97.12 247 PHE B O 1
ATOM 4384 N N . GLY B 1 248 ? -1.913 -7.344 -18.078 1 98.31 248 GLY B N 1
ATOM 4385 C CA . GLY B 1 248 ? -3.109 -7.984 -17.562 1 98.31 248 GLY B CA 1
ATOM 4386 C C . GLY B 1 248 ? -4.391 -7.277 -17.969 1 98.31 248 GLY B C 1
ATOM 4387 O O . GLY B 1 248 ? -4.387 -6.07 -18.203 1 98.31 248 GLY B O 1
ATOM 4388 N N . LYS B 1 249 ? -5.48 -8.125 -18 1 98.38 249 LYS B N 1
ATOM 4389 C CA . LYS B 1 249 ? -6.762 -7.598 -18.453 1 98.38 249 LYS B CA 1
ATOM 4390 C C . LYS B 1 249 ? -7.875 -7.922 -17.453 1 98.38 249 LYS B C 1
ATOM 4392 O O . LYS B 1 249 ? -9.008 -7.457 -17.609 1 98.38 249 LYS B O 1
ATOM 4397 N N . MET B 1 250 ? -7.547 -8.656 -16.422 1 98.75 250 MET B N 1
ATOM 4398 C CA . MET B 1 250 ? -8.586 -9.117 -15.516 1 98.75 250 MET B CA 1
ATOM 4399 C C . MET B 1 250 ? -8.727 -8.172 -14.328 1 98.75 250 MET B C 1
ATOM 4401 O O . MET B 1 250 ? -7.879 -7.305 -14.117 1 98.75 250 MET B O 1
ATOM 4405 N N . THR B 1 251 ? -9.828 -8.289 -13.602 1 98.5 251 THR B N 1
ATOM 4406 C CA . THR B 1 251 ? -10.078 -7.5 -12.406 1 98.5 251 THR B CA 1
ATOM 4407 C C . THR B 1 251 ? -9.906 -8.344 -11.148 1 98.5 251 THR B C 1
ATOM 4409 O O . THR B 1 251 ? -9.914 -9.578 -11.219 1 98.5 251 THR B O 1
ATOM 4412 N N . LEU B 1 252 ? -9.789 -7.699 -10.039 1 98.5 252 LEU B N 1
ATOM 4413 C CA . LEU B 1 252 ? -9.695 -8.375 -8.758 1 98.5 252 LEU B CA 1
ATOM 4414 C C . LEU B 1 252 ? -10.938 -9.227 -8.5 1 98.5 252 LEU B C 1
ATOM 4416 O O . LEU B 1 252 ? -10.828 -10.336 -7.969 1 98.5 252 LEU B O 1
ATOM 4420 N N . ASN B 1 253 ? -12.086 -8.734 -8.883 1 98.06 253 ASN B N 1
ATOM 4421 C CA . ASN B 1 253 ? -13.328 -9.477 -8.695 1 98.06 253 ASN B CA 1
ATOM 4422 C C . ASN B 1 253 ? -13.328 -10.766 -9.508 1 98.06 253 ASN B C 1
ATOM 4424 O O . ASN B 1 253 ? -13.812 -11.805 -9.039 1 98.06 253 ASN B O 1
ATOM 4428 N N . GLN B 1 254 ? -12.883 -10.672 -10.688 1 98.75 254 GLN B N 1
ATOM 4429 C CA . GLN B 1 254 ? -12.812 -11.852 -11.539 1 98.75 254 GLN B CA 1
ATOM 4430 C C . GLN B 1 254 ? -11.859 -12.891 -10.953 1 98.75 254 GLN B C 1
ATOM 4432 O O . GLN B 1 254 ? -12.18 -14.086 -10.93 1 98.75 254 GLN B O 1
ATOM 4437 N N . ILE B 1 255 ? -10.688 -12.453 -10.492 1 98.88 255 ILE B N 1
ATOM 4438 C CA . ILE B 1 255 ? -9.719 -13.359 -9.883 1 98.88 255 ILE B CA 1
ATOM 4439 C C . ILE B 1 255 ? -10.32 -14.008 -8.641 1 98.88 255 ILE B C 1
ATOM 4441 O O . ILE B 1 255 ? -10.195 -15.219 -8.438 1 98.88 255 ILE B O 1
ATOM 4445 N N . SER B 1 256 ? -10.977 -13.172 -7.836 1 98.62 256 SER B N 1
ATOM 4446 C CA . SER B 1 256 ? -11.664 -13.695 -6.656 1 98.62 256 SER B CA 1
ATOM 4447 C C . SER B 1 256 ? -12.68 -14.773 -7.039 1 98.62 256 SER B C 1
ATOM 4449 O O . SER B 1 256 ? -12.719 -15.836 -6.422 1 98.62 256 SER B O 1
ATOM 4451 N N . ARG B 1 257 ? -13.484 -14.492 -7.996 1 98.81 257 ARG B N 1
ATOM 4452 C CA . ARG B 1 257 ? -14.484 -15.453 -8.445 1 98.81 257 ARG B CA 1
ATOM 4453 C C . ARG B 1 257 ? -13.828 -16.75 -8.906 1 98.81 257 ARG B C 1
ATOM 4455 O O . ARG B 1 257 ? -14.258 -17.844 -8.508 1 98.81 257 ARG B O 1
ATOM 4462 N N . VAL B 1 258 ? -12.797 -16.641 -9.719 1 98.88 258 VAL B N 1
ATOM 4463 C CA . VAL B 1 258 ? -12.125 -17.812 -10.258 1 98.88 258 VAL B CA 1
ATOM 4464 C C . VAL B 1 258 ? -11.609 -18.688 -9.109 1 98.88 258 VAL B C 1
ATOM 4466 O O . VAL B 1 258 ? -11.859 -19.891 -9.078 1 98.88 258 VAL B O 1
ATOM 4469 N N . ILE B 1 259 ? -10.914 -18.094 -8.133 1 98.88 259 ILE B N 1
ATOM 4470 C CA . ILE B 1 259 ? -10.312 -18.859 -7.043 1 98.88 259 ILE B CA 1
ATOM 4471 C C . ILE B 1 259 ? -11.406 -19.484 -6.184 1 98.88 259 ILE B C 1
ATOM 4473 O O . ILE B 1 259 ? -11.281 -20.625 -5.746 1 98.88 259 ILE B O 1
ATOM 4477 N N . ASN B 1 260 ? -12.484 -18.766 -5.949 1 98.75 260 ASN B N 1
ATOM 4478 C CA . ASN B 1 260 ? -13.586 -19.297 -5.164 1 98.75 260 ASN B CA 1
ATOM 4479 C C . ASN B 1 260 ? -14.273 -20.453 -5.883 1 98.75 260 ASN B C 1
ATOM 4481 O O . ASN B 1 260 ? -14.625 -21.453 -5.258 1 98.75 260 ASN B O 1
ATOM 4485 N N . ASP B 1 261 ? -14.492 -20.25 -7.188 1 98.75 261 ASP B N 1
ATOM 4486 C CA . ASP B 1 261 ? -15.086 -21.328 -7.973 1 98.75 261 ASP B CA 1
ATOM 4487 C C . ASP B 1 261 ? -14.203 -22.578 -7.93 1 98.75 261 ASP B C 1
ATOM 4489 O O . ASP B 1 261 ? -14.703 -23.688 -7.734 1 98.75 261 ASP B O 1
ATOM 4493 N N . VAL B 1 262 ? -12.938 -22.406 -8.094 1 98.69 262 VAL B N 1
ATOM 4494 C CA . VAL B 1 262 ? -11.992 -23.516 -8.047 1 98.69 262 VAL B CA 1
ATOM 4495 C C . VAL B 1 262 ? -12.023 -24.156 -6.668 1 98.69 262 VAL B C 1
ATOM 4497 O O . VAL B 1 262 ? -12 -25.391 -6.551 1 98.69 262 VAL B O 1
ATOM 4500 N N . SER B 1 263 ? -12.078 -23.344 -5.625 1 98.25 263 SER B N 1
ATOM 4501 C CA . SER B 1 263 ? -12.094 -23.828 -4.246 1 98.25 263 SER B CA 1
ATOM 4502 C C . SER B 1 263 ? -13.359 -24.641 -3.959 1 98.25 263 SER B C 1
ATOM 4504 O O . SER B 1 263 ? -13.359 -25.516 -3.096 1 98.25 263 SER B O 1
ATOM 4506 N N . SER B 1 264 ? -14.406 -24.359 -4.68 1 97.88 264 SER B N 1
ATOM 4507 C CA . SER B 1 264 ? -15.664 -25.078 -4.473 1 97.88 264 SER B CA 1
ATOM 4508 C C . SER B 1 264 ? -15.656 -26.422 -5.199 1 97.88 264 SER B C 1
ATOM 4510 O O . SER B 1 264 ? -16.438 -27.312 -4.867 1 97.88 264 SER B O 1
ATOM 4512 N N . LYS B 1 265 ? -14.719 -26.594 -6.176 1 97.44 265 LYS B N 1
ATOM 4513 C CA . LYS B 1 265 ? -14.719 -27.797 -7.012 1 97.44 265 LYS B CA 1
ATOM 4514 C C . LYS B 1 265 ? -13.531 -28.688 -6.691 1 97.44 265 LYS B C 1
ATOM 4516 O O . LYS B 1 265 ? -13.492 -29.859 -7.102 1 97.44 265 LYS B O 1
ATOM 4521 N N . SER B 1 266 ? -12.609 -28.172 -5.977 1 97.75 266 SER B N 1
ATOM 4522 C CA . SER B 1 266 ? -11.375 -28.891 -5.656 1 97.75 266 SER B CA 1
ATOM 4523 C C . SER B 1 266 ? -10.766 -28.391 -4.355 1 97.75 266 SER B C 1
ATOM 4525 O O . SER B 1 266 ? -11.211 -27.391 -3.803 1 97.75 266 SER B O 1
ATOM 4527 N N . ASN B 1 267 ? -9.812 -29.109 -3.863 1 98 267 ASN B N 1
ATOM 4528 C CA . ASN B 1 267 ? -9.07 -28.734 -2.664 1 98 267 ASN B CA 1
ATOM 4529 C C . ASN B 1 267 ? -7.832 -27.906 -3.006 1 98 267 ASN B C 1
ATOM 4531 O O . ASN B 1 267 ? -6.859 -28.438 -3.545 1 98 267 ASN B O 1
ATOM 4535 N N . VAL B 1 268 ? -7.906 -26.609 -2.713 1 98.62 268 VAL B N 1
ATOM 4536 C CA . VAL B 1 268 ? -6.734 -25.781 -2.945 1 98.62 268 VAL B CA 1
ATOM 4537 C C . VAL B 1 268 ? -5.688 -26.031 -1.863 1 98.62 268 VAL B C 1
ATOM 4539 O O . VAL B 1 268 ? -5.898 -25.703 -0.696 1 98.62 268 VAL B O 1
ATOM 4542 N N . VAL B 1 269 ? -4.535 -26.578 -2.244 1 98.56 269 VAL B N 1
ATOM 4543 C CA . VAL B 1 269 ? -3.576 -27.078 -1.261 1 98.56 269 VAL B CA 1
ATOM 4544 C C . VAL B 1 269 ? -2.354 -26.156 -1.234 1 98.56 269 VAL B C 1
ATOM 4546 O O . VAL B 1 269 ? -1.542 -26.219 -0.308 1 98.56 269 VAL B O 1
ATOM 4549 N N . CYS B 1 270 ? -2.197 -25.312 -2.244 1 98.81 270 CYS B N 1
ATOM 4550 C CA . CYS B 1 270 ? -1.123 -24.328 -2.273 1 98.81 270 CYS B CA 1
ATOM 4551 C C . CYS B 1 270 ? -1.551 -23.078 -3.033 1 98.81 270 CYS B C 1
ATOM 4553 O O . CYS B 1 270 ? -2.213 -23.172 -4.07 1 98.81 270 CYS B O 1
ATOM 4555 N N . LEU B 1 271 ? -1.274 -21.953 -2.49 1 98.94 271 LEU B N 1
ATOM 4556 C CA . LEU B 1 271 ? -1.495 -20.672 -3.131 1 98.94 271 LEU B CA 1
ATOM 4557 C C . LEU B 1 271 ? -0.257 -19.781 -3.012 1 98.94 271 LEU B C 1
ATOM 4559 O O . LEU B 1 271 ? 0.245 -19.562 -1.908 1 98.94 271 LEU B O 1
ATOM 4563 N N . SER B 1 272 ? 0.304 -19.422 -4.078 1 98.94 272 SER B N 1
ATOM 4564 C CA . SER B 1 272 ? 1.35 -18.406 -4.094 1 98.94 272 SER B CA 1
ATOM 4565 C C . SER B 1 272 ? 0.857 -17.125 -4.742 1 98.94 272 SER B C 1
ATOM 4567 O O . SER B 1 272 ? 0.201 -17.156 -5.785 1 98.94 272 SER B O 1
ATOM 4569 N N . ILE B 1 273 ? 1.055 -16.031 -4.102 1 98.94 273 ILE B N 1
ATOM 4570 C CA . ILE B 1 273 ? 0.738 -14.703 -4.629 1 98.94 273 ILE B CA 1
ATOM 4571 C C . ILE B 1 273 ? 2.027 -13.922 -4.859 1 98.94 273 ILE B C 1
ATOM 4573 O O . ILE B 1 273 ? 2.836 -13.758 -3.943 1 98.94 273 ILE B O 1
ATOM 4577 N N . CYS B 1 274 ? 2.166 -13.43 -6.141 1 98.81 274 CYS B N 1
ATOM 4578 C CA . CYS B 1 274 ? 3.477 -12.898 -6.496 1 98.81 274 CYS B CA 1
ATOM 4579 C C . CYS B 1 274 ? 3.342 -11.586 -7.254 1 98.81 274 CYS B C 1
ATOM 4581 O O . CYS B 1 274 ? 2.246 -11.211 -7.676 1 98.81 274 CYS B O 1
ATOM 4583 N N . GLU B 1 275 ? 4.465 -10.867 -7.293 1 98.75 275 GLU B N 1
ATOM 4584 C CA . GLU B 1 275 ? 4.77 -9.688 -8.109 1 98.75 275 GLU B CA 1
ATOM 4585 C C . GLU B 1 275 ? 3.873 -8.516 -7.73 1 98.75 275 GLU B C 1
ATOM 4587 O O . GLU B 1 275 ? 3.346 -7.824 -8.602 1 98.75 275 GLU B O 1
ATOM 4592 N N . HIS B 1 276 ? 3.619 -8.414 -6.457 1 98.88 276 HIS B N 1
ATOM 4593 C CA . HIS B 1 276 ? 3.07 -7.18 -5.914 1 98.88 276 HIS B CA 1
ATOM 4594 C C . HIS B 1 276 ? 4.117 -6.07 -5.902 1 98.88 276 HIS B C 1
ATOM 4596 O O . HIS B 1 276 ? 5.133 -6.176 -5.215 1 98.88 276 HIS B O 1
ATOM 4602 N N . LEU B 1 277 ? 3.928 -5.027 -6.711 1 98.62 277 LEU B N 1
ATOM 4603 C CA . LEU B 1 277 ? 4.867 -3.918 -6.828 1 98.62 277 LEU B CA 1
ATOM 4604 C C . LEU B 1 277 ? 4.227 -2.613 -6.371 1 98.62 277 LEU B C 1
ATOM 4606 O O . LEU B 1 277 ? 3.805 -1.801 -7.195 1 98.62 277 LEU B O 1
ATOM 4610 N N . PRO B 1 278 ? 4.195 -2.4 -5.066 1 98.62 278 PRO B N 1
ATOM 4611 C CA . PRO B 1 278 ? 3.51 -1.239 -4.496 1 98.62 278 PRO B CA 1
ATOM 4612 C C . PRO B 1 278 ? 4.352 0.034 -4.562 1 98.62 278 PRO B C 1
ATOM 4614 O O . PRO B 1 278 ? 4.871 0.489 -3.539 1 98.62 278 PRO B O 1
ATOM 4617 N N . TYR B 1 279 ? 4.398 0.679 -5.676 1 98.12 279 TYR B N 1
ATOM 4618 C CA . TYR B 1 279 ? 5.227 1.847 -5.957 1 98.12 279 TYR B CA 1
ATOM 4619 C C . TYR B 1 279 ? 4.945 2.967 -4.965 1 98.12 279 TYR B C 1
ATOM 4621 O O . TYR B 1 279 ? 5.871 3.545 -4.391 1 98.12 279 TYR B O 1
ATOM 4629 N N . ASP B 1 280 ? 3.666 3.232 -4.723 1 98.25 280 ASP B N 1
ATOM 4630 C CA . ASP B 1 280 ? 3.316 4.32 -3.814 1 98.25 280 ASP B CA 1
ATOM 4631 C C . ASP B 1 280 ? 3.838 4.047 -2.404 1 98.25 280 ASP B C 1
ATOM 4633 O O . ASP B 1 280 ? 4.383 4.941 -1.755 1 98.25 280 ASP B O 1
ATOM 4637 N N . ALA B 1 281 ? 3.637 2.832 -1.966 1 98.62 281 ALA B N 1
ATOM 4638 C CA . ALA B 1 281 ? 4.121 2.467 -0.638 1 98.62 281 ALA B CA 1
ATOM 4639 C C . ALA B 1 281 ? 5.641 2.613 -0.549 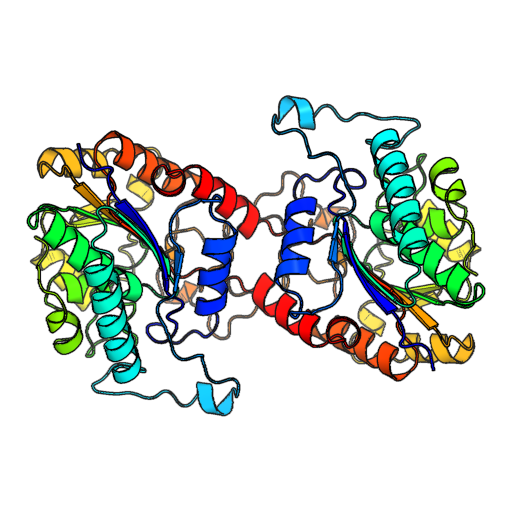1 98.62 281 ALA B C 1
ATOM 4641 O O . ALA B 1 281 ? 6.164 3.121 0.446 1 98.62 281 ALA B O 1
ATOM 4642 N N . SER B 1 282 ? 6.324 2.158 -1.573 1 98 282 SER B N 1
ATOM 4643 C CA . SER B 1 282 ? 7.781 2.227 -1.595 1 98 282 SER B CA 1
ATOM 4644 C C . SER B 1 282 ? 8.266 3.672 -1.572 1 98 282 SER B C 1
ATOM 4646 O O . SER B 1 282 ? 9.18 4.012 -0.817 1 98 282 SER B O 1
ATOM 4648 N N . ASN B 1 283 ? 7.688 4.48 -2.42 1 97.75 283 ASN B N 1
ATOM 4649 C CA . ASN B 1 283 ? 8.078 5.883 -2.488 1 97.75 283 ASN B CA 1
ATOM 4650 C C . ASN B 1 283 ? 7.77 6.617 -1.187 1 97.75 283 ASN B C 1
ATOM 4652 O O . ASN B 1 283 ? 8.57 7.434 -0.724 1 97.75 283 ASN B O 1
ATOM 4656 N N . LEU B 1 284 ? 6.629 6.332 -0.634 1 98.69 284 LEU B N 1
ATOM 4657 C CA . LEU B 1 284 ? 6.25 6.926 0.644 1 98.69 284 LEU B CA 1
ATOM 4658 C C . LEU B 1 284 ? 7.211 6.5 1.748 1 98.69 284 LEU B C 1
ATOM 4660 O O . LEU B 1 284 ? 7.617 7.32 2.574 1 98.69 284 LEU B O 1
ATOM 4664 N N . GLN B 1 285 ? 7.512 5.227 1.785 1 98.44 285 GLN B N 1
ATOM 4665 C CA . GLN B 1 285 ? 8.453 4.699 2.77 1 98.44 285 GLN B CA 1
ATOM 4666 C C . GLN B 1 285 ? 9.781 5.441 2.709 1 98.44 285 GLN B C 1
ATOM 4668 O O . GLN B 1 285 ? 10.352 5.789 3.746 1 98.44 285 GLN B O 1
ATOM 4673 N N . LYS B 1 286 ? 10.258 5.645 1.53 1 97.19 286 LYS B N 1
ATOM 4674 C CA . LYS B 1 286 ? 11.516 6.363 1.341 1 97.19 286 LYS B CA 1
ATOM 4675 C C . LYS B 1 286 ? 11.414 7.793 1.856 1 97.19 286 LYS B C 1
ATOM 4677 O O . LYS B 1 286 ? 12.328 8.289 2.521 1 97.19 286 LYS B O 1
ATOM 4682 N N . MET B 1 287 ? 10.336 8.414 1.513 1 98.44 287 MET B N 1
ATOM 4683 C CA . MET B 1 287 ? 10.148 9.781 1.991 1 98.44 287 MET B CA 1
ATOM 4684 C C . MET B 1 287 ? 10.07 9.82 3.514 1 98.44 287 MET B C 1
ATOM 4686 O O . MET B 1 287 ? 10.719 10.648 4.148 1 98.44 287 MET B O 1
ATOM 4690 N N . LEU B 1 288 ? 9.281 8.906 4.117 1 98.75 288 LEU B N 1
ATOM 4691 C CA . LEU B 1 288 ? 9.141 8.859 5.566 1 98.75 288 LEU B CA 1
ATOM 4692 C C . LEU B 1 288 ? 10.492 8.633 6.234 1 98.75 288 LEU B C 1
ATOM 4694 O O . LEU B 1 288 ? 10.797 9.25 7.258 1 98.75 288 LEU B O 1
ATOM 4698 N N . ALA B 1 289 ? 11.297 7.812 5.641 1 98.12 289 ALA B N 1
ATOM 4699 C CA . ALA B 1 289 ? 12.609 7.492 6.199 1 98.12 289 ALA B CA 1
ATOM 4700 C C . ALA B 1 289 ? 13.523 8.711 6.176 1 98.12 289 ALA B C 1
ATOM 4702 O O . ALA B 1 289 ? 14.508 8.773 6.922 1 98.12 289 ALA B O 1
ATOM 4703 N N . SER B 1 290 ? 13.227 9.672 5.305 1 98.19 290 SER B N 1
ATOM 4704 C CA . SER B 1 290 ? 14.078 10.852 5.172 1 98.19 290 SER B CA 1
ATOM 4705 C C . SER B 1 290 ? 13.727 11.898 6.219 1 98.19 290 SER B C 1
ATOM 4707 O O . SER B 1 290 ? 14.477 12.859 6.426 1 98.19 290 SER B O 1
ATOM 4709 N N . ILE B 1 291 ? 12.617 11.766 6.906 1 98.19 291 ILE B N 1
ATOM 4710 C CA . ILE B 1 291 ? 12.117 12.781 7.828 1 98.19 291 ILE B CA 1
ATOM 4711 C C . ILE B 1 291 ? 12.773 12.602 9.195 1 98.19 291 ILE B C 1
ATOM 4713 O O . ILE B 1 291 ? 12.594 11.57 9.844 1 98.19 291 ILE B O 1
ATOM 4717 N N . PRO B 1 292 ? 13.453 13.57 9.781 1 97.94 292 PRO B N 1
ATOM 4718 C CA . PRO B 1 292 ? 14.281 13.414 10.977 1 97.94 292 PRO B CA 1
ATOM 4719 C C . PRO B 1 292 ? 13.477 12.969 12.195 1 97.94 292 PRO B C 1
ATOM 4721 O O . PRO B 1 292 ? 13.891 12.055 12.914 1 97.94 292 PRO B O 1
ATOM 4724 N N . ILE B 1 293 ? 12.312 13.453 12.383 1 97.44 293 ILE B N 1
ATOM 4725 C CA . ILE B 1 293 ? 11.562 13.172 13.594 1 97.44 293 ILE B CA 1
ATOM 4726 C C . ILE B 1 293 ? 11.102 11.711 13.586 1 97.44 293 ILE B C 1
ATOM 4728 O O . ILE B 1 293 ? 10.812 11.141 14.641 1 97.44 293 ILE B O 1
ATOM 4732 N N . LEU B 1 294 ? 11.023 11.07 12.422 1 98 294 LEU B N 1
ATOM 4733 C CA . LEU B 1 294 ? 10.594 9.68 12.305 1 98 294 LEU B CA 1
ATOM 4734 C C . LEU B 1 294 ? 11.75 8.727 12.594 1 98 294 LEU B C 1
ATOM 4736 O O . LEU B 1 294 ? 11.547 7.516 12.695 1 98 294 LEU B O 1
ATOM 4740 N N . ASN B 1 295 ? 12.945 9.242 12.703 1 94.75 295 ASN B N 1
ATOM 4741 C CA . ASN B 1 295 ? 14.125 8.414 12.938 1 94.75 295 ASN B CA 1
ATOM 4742 C C . ASN B 1 295 ? 14.656 8.586 14.352 1 94.75 295 ASN B C 1
ATOM 4744 O O . ASN B 1 295 ? 15.797 8.203 14.641 1 94.75 295 ASN B O 1
ATOM 4748 N N . GLU B 1 296 ? 13.867 9.156 15.211 1 87.75 296 GLU B N 1
ATOM 4749 C CA . GLU B 1 296 ? 14.25 9.305 16.609 1 87.75 296 GLU B CA 1
ATOM 4750 C C . GLU B 1 296 ? 14.156 7.98 17.359 1 87.75 296 GLU B C 1
ATOM 4752 O O . GLU B 1 296 ? 13.32 7.133 17.016 1 87.75 296 GLU B O 1
#

Radius of gyration: 26.35 Å; Cα contacts (8 Å, |Δi|>4): 1281; chains: 2; bounding box: 52×77×62 Å

InterPro domains:
  IPR006035 Ureohydrolase [PF00491] (79-226)
  IPR006035 Ureohydrolase [PS51409] (1-224)
  IPR006035 Ureohydrolase [PTHR43782] (3-280)
  IPR023696 Ureohydrolase domain superfamily [SSF52768] (6-291)

Secondary structure (DSSP, 8-state):
-----EEEEEE---TTTT-TTHHHHHHHHHHHSPP--SEEEEPP-PPPPSSHHHHHS--EETTEETHHHHHHHHHHHHHHHHHH--SEEEEEESSGGGGHHHHHHHHHHTTT-EEEEEE-SS-----TTT-S-GGGSHHHHHHT-S-HHHHHT-SS---GGGEEEES---TT--HHHHHHHHHHT-EEE-TTTTSS--HHHHHHHHHTT--EEEEEEEGGGB-TTT--SSGGG-SS-SS-GGGTS----B-HHHHHHHHHHHHHHSEEEEEEEE----HHHHHHHHHHHH-GGGG-/-----EEEEEE---TTTT-TTHHHHHHHHHHHSPP--SEEEEPP-PPPPSSHHHHHS--EETTEETHHHHHHHHHHHHHHHHHH--SEEEEEESSGGGGHHHHHHHHHHTTT-EEEEEE-SS-----TTT-S-GGGSHHHHHHT-S-HHHHHT-SS---GGGEEEES---TT--HHHHHHHHHHT-EEE-TTTTSS--HHHHHHHHHTT--EEEEEEEGGGB-TTT--SSGGG-SS-SS-GGGTS----B-HHHHHHHHHHHHHHSEEEEEEEE----HHHHHHHHHHHH-GGGG-

Sequence (592 aa):
MDKEKTIRILYPQWQGGNNRLYPLGSKLLEWLAPESKLKLITIPVKEPPISEKEFKQVKLENGIVYRKDIIESMIEARKIIENENPDKIVVFGGDCLVSQIPFDWINEKYNNNVGILWLDTHPDVKTPNDYTNSHAMVLGNILGEGDKELSSLMKSKFSPKKVMYGGLVEKGLTDQEIDVINRFKLRIASPESLKDNSELIENWIKDENITNIAIHLDLDVLNPDLFRALLFADPMPEFNWRENVPFGKMTLNQISRVINDVSSKSNVVCLSICEHLPYDASNLQKMLASIPILNEMDKEKTIRILYPQWQGGNNRLYPLGSKLLEWLAPESKLKLITIPVKEPPISEKEFKQVKLENGIVYRKDIIESMIEARKIIENENPDKIVVFGGDCLVSQIPFDWINEKYNNNVGILWLDTHPDVKTPNDYTNSHAMVLGNILGEGDKELSSLMKSKFSPKKVMYGGLVEKGLTDQEIDVINRFKLRIASPESLKDNSELIENWIKDENITNIAIHLDLDVLNPDLFRALLFADPMPEFNWRENVPFGKMTLNQISRVINDVSSKSNVVCLSICEHLPYDASNLQKMLASIPILNE

Solvent-accessible surface area (backbone atoms only — not comparable to full-atom values): 30442 Å² total; per-residue (Å²): 128,84,76,82,40,56,36,34,32,40,34,40,40,24,51,30,61,69,37,81,50,14,36,59,18,9,53,47,47,55,68,46,34,52,85,58,90,53,55,73,43,72,47,74,58,86,74,70,63,83,47,66,71,58,52,68,58,70,53,72,46,91,44,20,39,42,39,67,63,51,52,52,34,50,54,50,44,48,53,53,46,62,72,65,61,57,66,27,41,38,33,24,15,3,26,53,43,63,44,50,55,61,51,28,52,50,23,53,75,51,75,61,51,46,24,35,42,39,30,17,27,63,77,23,50,39,30,47,90,76,41,41,47,47,28,37,14,33,54,13,18,51,65,68,61,19,43,68,70,70,23,62,72,46,87,48,65,59,57,47,81,38,32,32,34,33,30,35,50,69,71,78,61,50,71,69,47,50,49,53,41,58,75,52,56,50,45,76,34,31,40,78,68,41,66,86,45,52,58,69,60,53,48,49,36,60,75,63,68,37,54,31,31,34,37,41,36,36,52,49,18,31,21,38,79,68,41,44,39,20,86,74,29,50,67,78,56,94,61,74,49,73,82,78,39,72,70,20,74,34,49,67,66,45,52,41,49,42,54,46,54,48,50,74,69,29,42,66,37,32,39,30,43,16,43,35,30,47,57,53,60,53,54,48,26,55,40,42,60,64,36,68,78,50,69,96,127,85,76,82,40,57,36,36,33,41,33,41,39,26,51,32,60,70,36,82,49,15,34,61,18,9,52,48,49,54,68,46,34,52,86,59,89,53,56,74,43,71,47,75,55,84,76,71,63,84,47,67,72,60,53,67,58,71,52,72,46,91,45,21,38,44,39,67,63,51,53,53,36,49,52,50,43,46,54,54,46,61,73,65,60,58,64,26,41,39,32,25,15,3,27,52,44,63,45,50,56,61,50,29,52,50,22,54,74,52,74,63,50,45,25,38,43,40,31,17,27,62,80,24,50,40,30,47,90,76,42,42,47,46,27,38,13,33,54,13,17,51,66,68,62,19,43,68,70,69,23,62,72,46,88,48,67,59,57,49,81,40,33,34,34,32,29,35,49,70,71,76,61,49,70,68,47,49,48,53,41,58,75,53,56,49,44,75,35,32,39,78,69,42,65,87,46,51,60,69,61,53,48,50,36,61,76,63,67,37,54,31,30,33,35,40,36,36,52,46,18,32,21,37,79,69,41,46,40,20,85,75,30,50,67,77,56,94,60,74,49,73,82,77,41,73,70,22,72,35,50,65,66,47,53,42,49,43,54,45,53,47,49,75,68,28,43,67,37,31,41,30,41,16,42,33,30,46,57,53,59,53,54,46,27,54,38,42,60,64,36,68,78,51,70,97

pLDDT: mean 96.5, std 5.37, range [35.53, 98.94]

Organism: Dictyostelium discoideum (NCBI:txid44689)

Foldseek 3Di:
DPPAAEAEEQAQDCQLVLDLLLNVLLVVVVVPDDDDPHHYYYQDADHQDPDPVRSVPFDADPLATPVVRLLVSLVSVLVVCVVSVGQFYEYSGAAQLVVQNVVLSNCVVVVNQAAEEEEDQADLCDESVGHHRNSSNRVVLLQCRHYNVSVVSHPHHHQLLRYEYDLHDPPQDDPVSVVVCVVSVHHYCHQVNLVPHQVSVLVSCVVSVRAEYEYEHEPQLADCVAPVQAPCNQVDDPDNCVVRHDTHDHHPVSVVRNVVVCVVRHPYRYYYYYGRRRNVVVVVVVVLVVDVVSVD/DPPAAEAEEQAQDCFLVLDLLLNVLLVVVVVPDDDDPHHYYYQDADHQDPDPVRSVPFDADPLATPVVRLLVSLVSVLVVCVVSVGQFYEYSGAAQLVVQNVVLSNCVVVVNQAAEEEEDQADLCDESVGHHRNSSNNVVLLQCRHYNVSVVSRPHHHQLLRYEYDLHDPPQDDPVSVVVCVVSVHHYCHQVNLVPHQVSVLVSCVVSVRAEYEYEHEPQLADCVAPVQAPCNQVDDPDNCVVRHDTHDHHPVSVVRNVVVCVVRHPYRYYYYYGRRRNVVVVVVVVCVVDVVSVD

Nearest PDB structures (foldseek):
  6ksy-assembly2_C-2  TM=9.683E-01  e=8.527E-35  Zymomonas mobilis subsp. mobilis ZM4 = ATCC 31821
  5zeh-assembly1_A  TM=7.660E-01  e=6.586E-16  Entamoeba histolytica
  2ef4-assembly1_A  TM=7.826E-01  e=3.665E-14  Thermus thermophilus
  2eiv-assembly6_M  TM=7.974E-01  e=8.410E-11  Thermus thermophilus HB8
  4q3p-assembly4_D  TM=6.600E-01  e=5.016E-12  Schistosoma mansoni